Protein AF-A0A496RXE7-F1 (afdb_monomer_lite)

Radius of gyration: 36.76 Å; chains: 1; bounding box: 93×119×69 Å

Foldseek 3Di:
DAAEQAEAFQAEAAQHDAAEFDNYAQYEYFLAEHEHDEERYHQADPRRDHPAAEHYEYPDAAWYDDHPDIDRHPVSVCVVRVYHPLYYHDDQCFPCVVVPRRQGDPPGPQALSTWQCPCPVVPPDTGGRFGRHNCGPRPDDDDDDQCVPPPPPQFAADDAWWQCAWHDWPHFTFGTAGFHDAPLEPTTAGDHNVCVQLVGHQDDAEFEEELPQPQADLPFPRGPNRHHNALLSVLAPDDFSYEYEYEADEHAFQAQLDAADASSARPAAHDRSGAHEYEHGPLHAYEYEHHPPQPFESGRRAYEHDEYDLYERYEYYNYEYAYDRRNHYFPHANAHYELYEHYEYENYEQAAAEDADPGAYESYEYENYENYEYAQYEFEHQHYPDLRTEDYEYYNYEHYEYAQAEAEHTLEDYADEEAYEQYEYALAEAEHYQEDYEDYNEYPAHEQYEAALAEYEHYQEDYEYAEYPHAANYEHFQAEYYLYQEQYEHHYDDDFQRYEAFLYEYENYAEPYAAQADLRNHNAHEHYEYEDYNAHHYNNDGQGDLVSVCVPNVHHPLYYHDDQCAPCVVVPRRQGDPPGPQAQSTWQCPCVVVPPDGGGRFGRHNQRPRPDNRHHDDSCVRTDPPQFAALVSVCWDFEDPQWAAPVRAFDAGPHRGRRTHNHDTHHDDDVQPPVSPNDNDVVSVVVVVVVVVVVVPDPPDPDDDPPPPDD

Sequence (711 aa):
MEFVNVQIYNNIIYRSGNIAPKQSPNLQIWNNIIFKDDQIYNCRGSNSKPTYSNYNCFYPGENFKLDQQNFDSLEAWKEGTGLDNNSIHKDPLFVNPESHGFHLSPTSPCLNAGIDRQDYDNDDTTTEPINMGAYITGNETIGLIDLSQYVIEEYPECSHGKITSPCQCGNQIYTAGFCCYHSNANSGIWFDPSYENLGGCPSGNFYFVDQNHPNASDDNPGTEDLPWKTITHAVQAVQAGDIVYVRAGTYYIKARGDRGEPALNPANSGSPGNYIVIAAYNGEPVTITYDPEISGPDGPHSGPLIGAYRKSYIKWEGFKIIETTAGYHRDTGPVVIACSDHIIVENCEIIGTYIPTLTNHDGIRIEKAEHVTIRNCRIHGVKGDLWNSGGIKLYYTKDIIIEHNEIYDCTRGFYDKDSGVRNIFRYNLVHDCDYGFMYPGNAAHSENGEVYQNIFYNCKEGAHLIDGGDDHGWKVYNNIFYGSERGILENLQGTHGISNFYNNIFSNVSSPYIVRRDIQTIADSDYNCFHNYSSFVIGWQSIGDLSDWQQQTGFGQHSIEADPLFTNPDFHNFHLQPSSPCLNAGIDRQDFDQDGNTTEPINMGAYITGNETIGLIDLSQYIIEESQQTCASQNGVCCNENQTCQNGIFISSSDCGNLCCTGECVSPRLPGDLNGDGHINVQDIQLNVNVILEIENRPDIIARADVNRDG

Structure (mmCIF, N/CA/C/O backbone):
data_AF-A0A496RXE7-F1
#
_entry.id   AF-A0A496RXE7-F1
#
loop_
_atom_site.group_PDB
_atom_site.id
_atom_site.type_symbol
_atom_site.label_atom_id
_atom_site.label_alt_id
_atom_site.label_comp_id
_atom_site.label_asym_id
_atom_site.label_entity_id
_atom_site.label_seq_id
_atom_site.pdbx_PDB_ins_code
_atom_site.Cartn_x
_atom_site.Cartn_y
_atom_site.Cartn_z
_atom_site.occupancy
_atom_site.B_iso_or_equiv
_atom_site.auth_seq_id
_atom_site.auth_comp_id
_atom_site.auth_asym_id
_atom_site.auth_atom_id
_atom_site.pdbx_PDB_model_num
ATOM 1 N N . MET A 1 1 ? -22.066 -27.876 35.129 1.00 57.50 1 MET A N 1
ATOM 2 C CA . MET A 1 1 ? -22.016 -27.484 33.711 1.00 57.50 1 MET A CA 1
ATOM 3 C C . MET A 1 1 ? -23.306 -27.994 33.111 1.00 57.50 1 MET A C 1
ATOM 5 O O . MET A 1 1 ? -23.544 -29.191 33.198 1.00 57.50 1 MET A O 1
ATOM 9 N N . GLU A 1 2 ? -24.175 -27.090 32.675 1.00 71.12 2 GLU A N 1
ATOM 10 C CA . GLU A 1 2 ? -25.453 -27.430 32.044 1.00 71.12 2 GLU A CA 1
ATOM 11 C C . GLU A 1 2 ? -25.294 -27.248 30.537 1.00 71.12 2 GLU A C 1
ATOM 13 O O . GLU A 1 2 ? -24.738 -26.242 30.100 1.00 71.12 2 GLU A O 1
ATOM 18 N N . PHE A 1 3 ? -25.752 -28.223 29.754 1.00 69.88 3 PHE A N 1
ATOM 19 C CA . PHE A 1 3 ? -25.794 -28.115 28.296 1.00 69.88 3 PHE A CA 1
ATOM 20 C C . PHE A 1 3 ? -27.228 -27.782 27.894 1.00 69.88 3 PHE A C 1
ATOM 22 O O . PHE A 1 3 ? -28.099 -28.652 27.910 1.00 69.88 3 PHE A O 1
ATOM 29 N N . VAL A 1 4 ? -27.485 -26.508 27.610 1.00 80.69 4 VAL A N 1
ATOM 30 C CA . VAL A 1 4 ? -28.832 -25.984 27.350 1.00 80.69 4 VAL A CA 1
ATOM 31 C C . VAL A 1 4 ? -29.098 -25.978 25.842 1.00 80.69 4 VAL A C 1
ATOM 33 O O . VAL A 1 4 ? -28.225 -25.588 25.075 1.00 80.69 4 VAL A O 1
ATOM 36 N N . ASN A 1 5 ? -30.304 -26.381 25.425 1.00 85.31 5 ASN A N 1
ATOM 37 C CA . ASN A 1 5 ? -30.775 -26.347 24.026 1.00 85.31 5 ASN A CA 1
ATOM 38 C C . ASN A 1 5 ? -29.976 -27.228 23.045 1.00 85.31 5 ASN A C 1
ATOM 40 O O . ASN A 1 5 ? -29.778 -26.868 21.887 1.00 85.31 5 ASN A O 1
ATOM 44 N N . VAL A 1 6 ? -29.533 -28.404 23.495 1.00 89.12 6 VAL A N 1
ATOM 45 C CA . VAL A 1 6 ? -28.840 -29.369 22.628 1.00 89.12 6 VAL A CA 1
ATOM 46 C C . VAL A 1 6 ? -29.831 -30.062 21.692 1.00 89.12 6 VAL A C 1
ATOM 48 O O . VAL A 1 6 ? -30.867 -30.567 22.129 1.00 89.12 6 VAL A O 1
ATOM 51 N N . GLN A 1 7 ? -29.480 -30.139 20.412 1.00 93.81 7 GLN A N 1
ATOM 52 C CA . GLN A 1 7 ? -30.224 -30.871 19.391 1.00 93.81 7 GLN A CA 1
ATOM 53 C C . GLN A 1 7 ? -29.309 -31.925 18.761 1.00 93.81 7 GLN A C 1
ATOM 55 O O . GLN A 1 7 ? -28.187 -31.611 18.375 1.00 93.81 7 GLN A O 1
ATOM 60 N N . ILE A 1 8 ? -29.771 -33.174 18.686 1.00 93.94 8 ILE A N 1
ATOM 61 C CA . ILE A 1 8 ? -29.038 -34.290 18.073 1.00 93.94 8 ILE A CA 1
ATOM 62 C C . ILE A 1 8 ? -29.926 -34.878 16.984 1.00 93.94 8 ILE A C 1
ATOM 64 O O . ILE A 1 8 ? -30.911 -35.554 17.293 1.00 93.94 8 ILE A O 1
ATOM 68 N N . TYR A 1 9 ? -29.607 -34.625 15.720 1.00 95.44 9 TYR A N 1
ATOM 69 C CA . TYR A 1 9 ? -30.440 -35.085 14.616 1.00 95.44 9 TYR A CA 1
ATOM 70 C C . TYR A 1 9 ? -29.676 -35.429 13.347 1.00 95.44 9 TYR A C 1
ATOM 72 O O . TYR A 1 9 ? -28.578 -34.923 13.143 1.00 95.44 9 TYR A O 1
ATOM 80 N N . ASN A 1 10 ? -30.257 -36.314 12.529 1.00 94.62 10 ASN A N 1
ATOM 81 C CA . ASN A 1 10 ? -29.672 -36.803 11.274 1.00 94.62 10 ASN A CA 1
ATOM 82 C C . ASN A 1 10 ? -28.252 -37.386 11.454 1.00 94.62 10 ASN A C 1
ATOM 84 O O . ASN A 1 10 ? -27.357 -37.160 10.648 1.00 94.62 10 ASN A O 1
ATOM 88 N N . ASN A 1 11 ? -28.015 -38.141 12.535 1.00 94.88 11 ASN A N 1
ATOM 89 C CA . ASN A 1 11 ? -26.724 -38.797 12.785 1.00 94.88 11 ASN A CA 1
ATOM 90 C C . ASN A 1 11 ? -26.799 -40.309 12.586 1.00 94.88 11 ASN A C 1
ATOM 92 O O . ASN A 1 11 ? -27.836 -40.936 12.809 1.00 94.88 11 ASN A O 1
ATOM 96 N N . ILE A 1 12 ? -25.652 -40.912 12.268 1.00 94.31 12 ILE A N 1
ATOM 97 C CA . ILE A 1 12 ? -25.434 -42.358 12.370 1.00 94.31 12 ILE A CA 1
ATOM 98 C C . ILE A 1 12 ? -24.457 -42.608 13.518 1.00 94.31 12 ILE A C 1
ATOM 100 O O . ILE A 1 12 ? -23.288 -42.242 13.449 1.00 94.31 12 ILE A O 1
ATOM 104 N N . ILE A 1 13 ? -24.936 -43.246 14.583 1.00 92.50 13 ILE A N 1
ATOM 105 C CA . ILE A 1 13 ? -24.130 -43.631 15.744 1.00 92.50 13 ILE A CA 1
ATOM 106 C C . ILE A 1 13 ? -23.882 -45.131 15.643 1.00 92.50 13 ILE A C 1
ATOM 108 O O . ILE A 1 13 ? -24.702 -45.936 16.079 1.00 92.50 13 ILE A O 1
ATOM 112 N N . TYR A 1 14 ? -22.760 -45.511 15.032 1.00 91.94 14 TYR A N 1
ATOM 113 C CA . TYR A 1 14 ? -22.417 -46.907 14.760 1.00 91.94 14 TYR A CA 1
ATOM 114 C C . TYR A 1 14 ? -21.394 -47.439 15.767 1.00 91.94 14 TYR A C 1
ATOM 116 O O . TYR A 1 14 ? -20.324 -46.854 15.936 1.00 91.94 14 TYR A O 1
ATOM 124 N N . ARG A 1 15 ? -21.731 -48.536 16.463 1.00 88.31 15 ARG A N 1
ATOM 125 C CA . ARG A 1 15 ? -20.873 -49.256 17.432 1.00 88.31 15 ARG A CA 1
ATOM 126 C C . ARG A 1 15 ? -20.134 -48.344 18.430 1.00 88.31 15 ARG A C 1
ATOM 128 O O . ARG A 1 15 ? -19.012 -48.625 18.838 1.00 88.31 15 ARG A O 1
ATOM 135 N N . SER A 1 16 ? -20.784 -47.258 18.836 1.00 84.25 16 SER A N 1
ATOM 136 C CA . SER A 1 16 ? -20.229 -46.218 19.713 1.00 84.25 16 SER A CA 1
ATOM 137 C C . SER A 1 16 ? -20.849 -46.264 21.117 1.00 84.25 16 SER A C 1
ATOM 139 O O . SER A 1 16 ? -21.637 -47.158 21.422 1.00 84.25 16 SER A O 1
ATOM 141 N N . GLY A 1 17 ? -20.474 -45.336 22.004 1.00 83.25 17 GLY A N 1
ATOM 142 C CA . GLY A 1 17 ? -21.081 -45.197 23.336 1.00 83.25 17 GLY A CA 1
ATOM 143 C C . GLY A 1 17 ? -22.589 -44.894 23.296 1.00 83.25 17 GLY A C 1
ATOM 144 O O . GLY A 1 17 ? -23.145 -44.573 22.250 1.00 83.25 17 GLY A O 1
ATOM 145 N N . ASN A 1 18 ? -23.258 -45.001 24.447 1.00 86.31 18 ASN A N 1
ATOM 146 C CA . ASN A 1 18 ? -24.663 -44.606 24.583 1.00 86.31 18 ASN A CA 1
ATOM 147 C C . ASN A 1 18 ? -24.832 -43.083 24.528 1.00 86.31 18 ASN A C 1
ATOM 149 O O . ASN A 1 18 ? -23.921 -42.334 24.883 1.00 86.31 18 ASN A O 1
ATOM 153 N N . ILE A 1 19 ? -26.030 -42.618 24.171 1.00 89.88 19 ILE A N 1
ATOM 154 C CA . ILE A 1 19 ? -26.393 -41.219 24.410 1.00 89.88 19 ILE A CA 1
ATOM 155 C C . ILE A 1 19 ? -26.740 -41.112 25.898 1.00 89.88 19 ILE A C 1
ATOM 157 O O . ILE A 1 19 ? -27.721 -41.691 26.374 1.00 89.88 19 ILE A O 1
ATOM 161 N N . ALA A 1 20 ? -25.900 -40.406 26.654 1.00 90.62 20 ALA A N 1
ATOM 162 C CA . ALA A 1 20 ? -25.996 -40.306 28.110 1.00 90.62 20 ALA A CA 1
ATOM 163 C C . ALA A 1 20 ? -26.175 -38.848 28.574 1.00 90.62 20 ALA A C 1
ATOM 165 O O . ALA A 1 20 ? -25.227 -38.248 29.090 1.00 90.62 20 ALA A O 1
ATOM 166 N N . PRO A 1 21 ? -27.374 -38.256 28.399 1.00 88.38 21 PRO A N 1
ATOM 167 C CA . PRO A 1 21 ? -27.640 -36.896 28.841 1.00 88.38 21 PRO A CA 1
ATOM 168 C C . PRO A 1 21 ? -27.486 -36.768 30.356 1.00 88.38 21 PRO A C 1
ATOM 170 O O . PRO A 1 21 ? -27.917 -37.642 31.119 1.00 88.38 21 PRO A O 1
ATOM 173 N N . LYS A 1 22 ? -26.901 -35.651 30.787 1.00 87.56 22 LYS A N 1
ATOM 174 C CA . LYS A 1 22 ? -26.731 -35.292 32.194 1.00 87.56 22 LYS A CA 1
ATOM 175 C C . LYS A 1 22 ? -26.907 -33.788 32.334 1.00 87.56 22 LYS A C 1
ATOM 177 O O . LYS A 1 22 ? -26.072 -33.038 31.839 1.00 87.56 22 LYS A O 1
ATOM 182 N N . GLN A 1 23 ? -27.957 -33.364 33.040 1.00 87.19 23 GLN A N 1
ATOM 183 C CA . GLN A 1 23 ? -28.281 -31.941 33.230 1.00 87.19 23 GLN A CA 1
ATOM 184 C C . GLN A 1 23 ? -28.362 -31.194 31.883 1.00 87.19 23 GLN A C 1
ATOM 186 O O . GLN A 1 23 ? -27.670 -30.200 31.654 1.00 87.19 23 GLN A O 1
ATOM 191 N N . SER A 1 24 ? -29.191 -31.721 30.979 1.00 87.19 24 SER A N 1
ATOM 192 C CA . SER A 1 24 ? -29.345 -31.255 29.597 1.00 87.19 24 SER A CA 1
ATOM 193 C C . SER A 1 24 ? -30.778 -30.758 29.356 1.00 87.19 24 SER A C 1
ATOM 195 O O . SER A 1 24 ? -31.563 -31.436 28.682 1.00 87.19 24 SER A O 1
ATOM 197 N N . PRO A 1 25 ? -31.176 -29.616 29.953 1.00 86.31 25 PRO A N 1
ATOM 198 C CA . PRO A 1 25 ? -32.513 -29.072 29.752 1.00 86.31 25 PRO A CA 1
ATOM 199 C C . PRO A 1 25 ? -32.747 -28.736 28.270 1.00 86.31 25 PRO A C 1
ATOM 201 O O . PRO A 1 25 ? -31.844 -28.268 27.574 1.00 86.31 25 PRO A O 1
ATOM 204 N N . ASN A 1 26 ? -33.977 -28.960 27.797 1.00 89.12 26 ASN A N 1
ATOM 205 C CA . ASN A 1 26 ? -34.400 -28.746 26.404 1.00 89.12 26 ASN A CA 1
ATOM 206 C C . ASN A 1 26 ? -33.677 -29.608 25.355 1.00 89.12 26 ASN A C 1
ATOM 208 O O . ASN A 1 26 ? -33.603 -29.224 24.190 1.00 89.12 26 ASN A O 1
ATOM 212 N N . LEU A 1 27 ? -33.166 -30.781 25.740 1.00 92.69 27 LEU A N 1
ATOM 213 C CA . LEU A 1 27 ? -32.598 -31.735 24.788 1.00 92.69 27 LEU A CA 1
ATOM 214 C C . LEU A 1 27 ? -33.664 -32.225 23.794 1.00 92.69 27 LEU A C 1
ATOM 216 O O . LEU A 1 27 ? -34.750 -32.652 24.208 1.00 92.69 27 LEU A O 1
ATOM 220 N N . GLN A 1 28 ? -33.334 -32.197 22.504 1.00 95.38 28 GLN A N 1
ATOM 22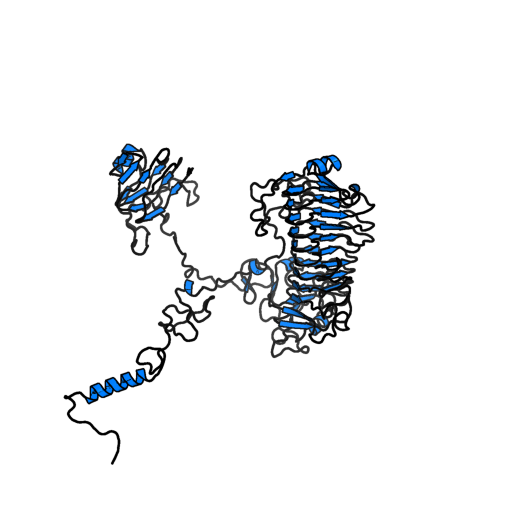1 C CA . GLN A 1 28 ? -34.149 -32.755 21.424 1.00 95.38 28 GLN A CA 1
ATOM 222 C C . GLN A 1 28 ? -33.340 -33.755 20.586 1.00 95.38 28 GLN A C 1
ATOM 224 O O . GLN A 1 28 ? -32.185 -33.486 20.261 1.00 95.38 28 GLN A O 1
ATOM 229 N N . ILE A 1 29 ? -33.934 -34.901 20.238 1.00 95.69 29 ILE A N 1
ATOM 230 C CA . ILE A 1 29 ? -33.259 -35.984 19.502 1.00 95.69 29 ILE A CA 1
ATOM 231 C C . ILE A 1 29 ? -34.160 -36.514 18.375 1.00 95.69 29 ILE A C 1
ATOM 233 O O . ILE A 1 29 ? -35.234 -37.031 18.663 1.00 95.69 29 ILE A O 1
ATOM 237 N N . TRP A 1 30 ? -33.778 -36.431 17.100 1.00 96.94 30 TRP A N 1
ATOM 238 C CA . TRP A 1 30 ? -34.626 -36.987 16.029 1.00 96.94 30 TRP A CA 1
ATOM 239 C C . TRP A 1 30 ? -33.887 -37.465 14.788 1.00 96.94 30 TRP A C 1
ATOM 241 O O . TRP A 1 30 ? -32.750 -37.082 14.569 1.00 96.94 30 TRP A O 1
ATOM 251 N N . ASN A 1 31 ? -34.519 -38.308 13.970 1.00 97.38 31 ASN A N 1
ATOM 252 C CA . ASN A 1 31 ? -33.957 -38.818 12.709 1.00 97.38 31 ASN A CA 1
ATOM 253 C C . ASN A 1 31 ? -32.595 -39.521 12.829 1.00 97.38 31 ASN A C 1
ATOM 255 O O . ASN A 1 31 ? -31.891 -39.658 11.835 1.00 97.38 31 ASN A O 1
ATOM 259 N N . ASN A 1 32 ? -32.164 -39.963 14.009 1.00 97.06 32 ASN A N 1
ATOM 260 C CA . ASN A 1 32 ? -30.864 -40.622 14.140 1.00 97.06 32 ASN A CA 1
ATOM 261 C C . ASN A 1 32 ? -30.992 -42.125 13.886 1.00 97.06 32 ASN A C 1
ATOM 263 O O . ASN A 1 32 ? -31.963 -42.740 14.319 1.00 97.06 32 ASN A O 1
ATOM 267 N N . ILE A 1 33 ? -29.973 -42.740 13.286 1.00 96.88 33 ILE A N 1
ATOM 268 C CA . ILE A 1 33 ? -29.793 -44.195 13.297 1.00 96.88 33 ILE A CA 1
ATOM 269 C C . ILE A 1 33 ? -28.750 -44.538 14.358 1.00 96.88 33 ILE A C 1
ATOM 271 O O . ILE A 1 33 ? -27.583 -44.168 14.246 1.00 96.88 33 ILE A O 1
ATOM 275 N N . ILE A 1 34 ? -29.158 -45.265 15.392 1.00 94.94 34 ILE A N 1
ATOM 276 C CA . ILE A 1 34 ? -28.307 -45.679 16.506 1.00 94.94 34 ILE A CA 1
ATOM 277 C C . ILE A 1 34 ? -28.116 -47.190 16.418 1.00 94.94 34 ILE A C 1
ATOM 279 O O . ILE A 1 34 ? -28.995 -47.971 16.787 1.00 94.94 34 ILE A O 1
ATOM 283 N N . PHE A 1 35 ? -26.951 -47.585 15.906 1.00 93.38 35 PHE A N 1
ATOM 284 C CA . PHE A 1 35 ? -26.565 -48.973 15.697 1.00 93.38 35 PHE A CA 1
ATOM 285 C C . PHE A 1 35 ? -25.656 -49.463 16.842 1.00 93.38 35 PHE A C 1
ATOM 287 O O . PHE A 1 35 ? -24.440 -49.244 16.815 1.00 93.38 35 PHE A O 1
ATOM 294 N N . LYS A 1 36 ? -26.224 -50.103 17.871 1.00 89.94 36 LYS A N 1
ATOM 295 C CA . LYS A 1 36 ? -25.517 -50.626 19.053 1.00 89.94 36 LYS A CA 1
ATOM 296 C C . LYS A 1 36 ? -26.267 -51.782 19.735 1.00 89.94 36 LYS A C 1
ATOM 298 O O . LYS A 1 36 ? -27.479 -51.725 19.875 1.00 89.94 36 LYS A O 1
ATOM 303 N N . ASP A 1 37 ? -25.527 -52.752 20.278 1.00 84.25 37 ASP A N 1
ATOM 304 C CA . ASP A 1 37 ? -26.047 -53.984 20.912 1.00 84.25 37 ASP A CA 1
ATOM 305 C C . ASP A 1 37 ? -26.454 -53.876 22.406 1.00 84.25 37 ASP A C 1
ATOM 307 O O . ASP A 1 37 ? -26.751 -54.887 23.035 1.00 84.25 37 ASP A O 1
ATOM 311 N N . ASP A 1 38 ? -26.431 -52.690 23.023 1.00 81.75 38 ASP A N 1
ATOM 312 C CA . ASP A 1 38 ? -26.583 -52.526 24.487 1.00 81.75 38 ASP A CA 1
ATOM 313 C C . ASP A 1 38 ? -27.491 -51.321 24.813 1.00 81.75 38 ASP A C 1
ATOM 315 O O . ASP A 1 38 ? -28.295 -50.901 23.985 1.00 81.75 38 ASP A O 1
ATOM 319 N N . GLN A 1 39 ? -27.373 -50.742 26.009 1.00 88.81 39 GLN A N 1
ATOM 320 C CA . GLN A 1 39 ? -28.066 -49.523 26.412 1.00 88.81 39 GLN A CA 1
ATOM 321 C C . GLN A 1 39 ? -27.910 -48.389 25.382 1.00 88.81 39 GLN A C 1
ATOM 323 O O . GLN A 1 39 ? -26.799 -47.928 25.123 1.00 88.81 39 GLN A O 1
ATOM 328 N N . ILE A 1 40 ? -29.039 -47.922 24.850 1.00 91.00 40 ILE A N 1
ATOM 329 C CA . ILE A 1 40 ? -29.174 -46.847 23.863 1.00 91.00 40 ILE A CA 1
ATOM 330 C C . ILE A 1 40 ? -29.147 -45.486 24.564 1.00 91.00 40 ILE A C 1
ATOM 332 O O . ILE A 1 40 ? -28.266 -44.664 24.301 1.00 91.00 40 ILE A O 1
ATOM 336 N N . TYR A 1 41 ? -30.073 -45.276 25.509 1.00 92.25 41 TYR A N 1
ATOM 337 C CA . TYR A 1 41 ? -30.159 -44.063 26.327 1.00 92.25 41 TYR A CA 1
ATOM 338 C C . TYR A 1 41 ? -29.805 -44.326 27.781 1.00 92.25 41 TYR A C 1
ATOM 340 O O . TYR A 1 41 ? -30.193 -45.334 28.373 1.00 92.25 41 TYR A O 1
ATOM 348 N N . ASN A 1 42 ? -29.090 -43.374 28.373 1.00 92.12 42 ASN A N 1
ATOM 349 C CA . ASN A 1 42 ? -28.719 -43.393 29.779 1.00 92.12 42 ASN A CA 1
ATOM 350 C C . ASN A 1 42 ? -28.834 -42.000 30.385 1.00 92.12 42 ASN A C 1
ATOM 352 O O . ASN A 1 42 ? -27.839 -41.350 30.706 1.00 92.12 42 ASN A O 1
ATOM 356 N N . CYS A 1 43 ? -30.072 -41.543 30.503 1.00 90.62 43 CYS A N 1
ATOM 357 C CA . CYS A 1 43 ? -30.418 -40.252 31.069 1.00 90.62 43 CYS A CA 1
ATOM 358 C C . CYS A 1 43 ? -30.206 -40.295 32.589 1.00 90.62 43 CYS A C 1
ATOM 360 O O . CYS A 1 43 ? -30.880 -41.065 33.278 1.00 90.62 43 CYS A O 1
ATOM 362 N N . ARG A 1 44 ? -29.267 -39.498 33.122 1.00 85.62 44 ARG A N 1
ATOM 363 C CA . ARG A 1 44 ? -28.880 -39.545 34.546 1.00 85.62 44 ARG A CA 1
ATOM 364 C C . ARG A 1 44 ? -28.976 -38.187 35.237 1.00 85.62 44 ARG A C 1
ATOM 366 O O . ARG A 1 44 ? -28.169 -37.297 34.976 1.00 85.62 44 ARG A O 1
ATOM 373 N N . GLY A 1 45 ? -29.838 -38.096 36.245 1.00 80.94 45 GLY A N 1
ATOM 374 C CA . GLY A 1 45 ? -29.977 -36.924 37.105 1.00 80.94 45 GLY A CA 1
ATOM 375 C C . GLY A 1 45 ? -31.043 -35.954 36.601 1.00 80.94 45 GLY A C 1
ATOM 376 O O . GLY A 1 45 ? -31.574 -36.097 35.499 1.00 80.94 45 GLY A O 1
ATOM 377 N N . SER A 1 46 ? -31.338 -34.929 37.403 1.00 79.75 46 SER A N 1
ATOM 378 C CA . SER A 1 46 ? -32.365 -33.929 37.087 1.00 79.75 46 SER A CA 1
ATOM 379 C C . SER A 1 46 ? -32.142 -33.292 35.711 1.00 79.75 46 SER A C 1
ATOM 381 O O . SER A 1 46 ? -31.006 -32.968 35.359 1.00 79.75 46 SER A O 1
ATOM 383 N N . ASN A 1 47 ? -33.226 -33.072 34.962 1.00 84.06 47 ASN A N 1
ATOM 384 C CA . ASN A 1 47 ? -33.221 -32.470 33.620 1.00 84.06 47 ASN A CA 1
ATOM 385 C C . ASN A 1 47 ? -32.432 -33.269 32.565 1.00 84.06 47 ASN A C 1
ATOM 387 O O . ASN A 1 47 ? -31.805 -32.680 31.693 1.00 84.06 47 ASN A O 1
ATOM 391 N N . SER A 1 48 ? -32.443 -34.604 32.643 1.00 85.94 48 SER A N 1
ATOM 392 C CA . SER A 1 48 ? -31.763 -35.471 31.659 1.00 85.94 48 SER A CA 1
ATOM 393 C C . SER A 1 48 ? -32.715 -36.203 30.707 1.00 85.94 48 SER A C 1
ATOM 395 O O . SER A 1 48 ? -32.262 -36.847 29.763 1.00 85.94 48 SER A O 1
ATOM 397 N N . LYS A 1 49 ? -34.033 -36.120 30.939 1.00 91.88 49 LYS A N 1
ATOM 398 C CA . LYS A 1 49 ? -35.051 -36.614 30.001 1.00 91.88 49 LYS A CA 1
ATOM 399 C C . LYS A 1 49 ? -35.107 -35.674 28.784 1.00 91.88 49 LYS A C 1
ATOM 401 O O . LYS A 1 49 ? -35.272 -34.473 29.004 1.00 91.88 49 LYS A O 1
ATOM 406 N N . PRO A 1 50 ? -35.034 -36.175 27.536 1.00 92.88 50 PRO A N 1
ATOM 407 C CA . PRO A 1 50 ? -35.287 -35.350 26.361 1.00 92.88 50 PRO A CA 1
ATOM 408 C C . PRO A 1 50 ? -36.671 -34.697 26.424 1.00 92.88 50 PRO A C 1
ATOM 410 O O . PRO A 1 50 ? -37.654 -35.316 26.833 1.00 92.88 50 PRO A O 1
ATOM 413 N N . THR A 1 51 ? -36.741 -33.440 26.002 1.00 93.88 51 THR A N 1
ATOM 414 C CA . THR A 1 51 ? -38.010 -32.716 25.821 1.00 93.88 51 THR A CA 1
ATOM 415 C C . THR A 1 51 ? -38.717 -33.117 24.530 1.00 93.88 51 THR A C 1
ATOM 417 O O . THR A 1 51 ? -39.941 -33.070 24.461 1.00 93.88 51 THR A O 1
ATOM 420 N N . TYR A 1 52 ? -37.951 -33.577 23.540 1.00 95.06 52 TYR A N 1
ATOM 421 C CA . TYR A 1 52 ? -38.445 -34.192 22.318 1.00 95.06 52 TYR A CA 1
ATOM 422 C C . TYR A 1 52 ? -37.506 -35.330 21.924 1.00 95.06 52 TYR A C 1
ATOM 424 O O . TYR A 1 52 ? -36.290 -35.153 21.902 1.00 95.06 52 TYR A O 1
ATOM 432 N N . SER A 1 53 ? -38.059 -36.493 21.612 1.00 95.62 53 SER A N 1
ATOM 433 C CA . SER A 1 53 ? -37.321 -37.567 20.957 1.00 95.62 53 SER A CA 1
ATOM 434 C C . SER A 1 53 ? -38.274 -38.270 20.008 1.00 95.62 53 SER A C 1
ATOM 436 O O . SER A 1 53 ? -39.360 -38.641 20.456 1.00 95.62 53 SER A O 1
ATOM 438 N N . ASN A 1 54 ? -37.971 -38.350 18.712 1.00 96.69 54 ASN A N 1
ATOM 439 C CA . ASN A 1 54 ? -38.847 -39.015 17.744 1.00 96.69 54 ASN A CA 1
ATOM 440 C C . ASN A 1 54 ? -38.146 -39.360 16.426 1.00 96.69 54 ASN A C 1
ATOM 442 O O . ASN A 1 54 ? -37.125 -38.767 16.109 1.00 96.69 54 ASN A O 1
ATOM 446 N N . TYR A 1 55 ? -38.726 -40.263 15.631 1.00 97.50 55 TYR A N 1
ATOM 447 C CA . TYR A 1 55 ? -38.207 -40.640 14.309 1.00 97.50 55 TYR A CA 1
ATOM 448 C C . TYR A 1 55 ? -36.765 -41.177 14.332 1.00 97.50 55 TYR A C 1
ATOM 450 O O . TYR A 1 55 ? -36.004 -40.975 13.399 1.00 97.50 55 TYR A O 1
ATOM 458 N N . ASN A 1 56 ? -36.357 -41.852 15.403 1.00 97.25 56 ASN A N 1
ATOM 459 C CA . ASN A 1 56 ? -35.048 -42.495 15.490 1.00 97.25 56 ASN A CA 1
ATOM 460 C C . ASN A 1 56 ? -35.144 -43.978 15.084 1.00 97.25 56 ASN A C 1
ATOM 462 O O . ASN A 1 56 ? -36.171 -44.627 15.288 1.00 97.25 56 ASN A O 1
ATOM 466 N N . CYS A 1 57 ? -34.064 -44.545 14.561 1.00 97.31 57 CYS A N 1
ATOM 467 C CA . CYS A 1 57 ? -33.918 -45.981 14.354 1.00 97.31 57 CYS A CA 1
ATOM 468 C C . CYS A 1 57 ? -32.942 -46.551 15.384 1.00 97.31 57 CYS A C 1
ATOM 470 O O . CYS A 1 57 ? -31.797 -46.114 15.462 1.00 97.31 57 CYS A O 1
ATOM 472 N N . PHE A 1 58 ? -33.372 -47.552 16.146 1.00 95.81 58 PHE A N 1
ATOM 473 C CA . PHE A 1 58 ? -32.549 -48.241 17.140 1.00 95.81 58 PHE A CA 1
ATOM 474 C C . PHE A 1 58 ? -32.299 -49.680 16.695 1.00 95.81 58 PHE A C 1
ATOM 476 O O . PHE A 1 58 ? -33.249 -50.382 16.354 1.00 95.81 58 PHE A O 1
ATOM 483 N N . TYR A 1 59 ? -31.049 -50.140 16.678 1.00 94.94 59 TYR A N 1
ATOM 484 C CA . TYR A 1 59 ? -30.755 -51.531 16.324 1.00 94.94 59 TYR A CA 1
ATOM 485 C C . TYR A 1 59 ? -29.355 -51.974 16.762 1.00 94.94 59 TYR A C 1
ATOM 487 O O . TYR A 1 59 ? -28.450 -51.159 16.753 1.00 94.94 59 TYR A O 1
ATOM 495 N N . PRO A 1 60 ? -29.109 -53.249 17.094 1.00 92.38 60 PRO A N 1
ATOM 496 C CA . PRO A 1 60 ? -30.099 -54.228 17.527 1.00 92.38 60 PRO A CA 1
ATOM 497 C C . PRO A 1 60 ? -30.526 -54.020 18.990 1.00 92.38 60 PRO A C 1
ATOM 499 O O . PRO A 1 60 ? -31.447 -54.687 19.447 1.00 92.38 60 PRO A O 1
ATOM 502 N N . GLY A 1 61 ? -29.904 -53.103 19.735 1.00 88.12 61 GLY A N 1
ATOM 503 C CA . GLY A 1 61 ? -30.251 -52.795 21.122 1.00 88.12 61 GLY A CA 1
ATOM 504 C C . GLY A 1 61 ? -31.535 -51.974 21.272 1.00 88.12 61 GLY A C 1
ATOM 505 O O . GLY A 1 61 ? -31.864 -51.135 20.435 1.00 88.12 61 GLY A O 1
ATOM 506 N N . GLU A 1 62 ? -32.244 -52.204 22.376 1.00 89.06 62 GLU A N 1
ATOM 507 C CA . GLU A 1 62 ? -33.500 -51.523 22.734 1.00 89.06 62 GLU A CA 1
ATOM 508 C C . GLU A 1 62 ? -33.607 -51.229 24.242 1.00 89.06 62 GLU A C 1
ATOM 510 O O . GLU A 1 62 ? -34.693 -51.086 24.795 1.00 89.06 62 GLU A O 1
ATOM 515 N N . ASN A 1 63 ? -32.460 -51.127 24.922 1.00 92.00 63 ASN A N 1
ATOM 516 C CA . ASN A 1 63 ? -32.404 -50.841 26.352 1.00 92.00 63 ASN A CA 1
ATOM 517 C C . ASN A 1 63 ? -32.293 -49.334 26.603 1.00 92.00 63 ASN A C 1
ATOM 519 O O . ASN A 1 63 ? -31.310 -48.698 26.216 1.00 92.00 63 ASN A O 1
ATOM 523 N N . PHE A 1 64 ? -33.248 -48.763 27.326 1.00 94.56 64 PHE A N 1
ATOM 524 C CA . PHE A 1 64 ? -33.272 -47.343 27.669 1.00 94.56 64 PHE A CA 1
ATOM 525 C C . PHE A 1 64 ? -33.296 -47.165 29.182 1.00 94.56 64 PHE A C 1
ATOM 527 O O . PHE A 1 64 ? -33.915 -47.939 29.910 1.00 94.56 64 PHE A O 1
ATOM 534 N N . LYS A 1 65 ? -32.628 -46.127 29.680 1.00 93.75 65 LYS A N 1
ATOM 535 C CA . LYS A 1 65 ? -32.623 -45.800 31.104 1.00 93.75 65 LYS A CA 1
ATOM 536 C C . LYS A 1 65 ? -32.926 -44.335 31.333 1.00 93.75 65 LYS A C 1
ATOM 538 O O . LYS A 1 65 ? -32.262 -43.459 30.776 1.00 93.75 65 LYS A O 1
ATOM 543 N N . LEU A 1 66 ? -33.891 -44.103 32.215 1.00 92.00 66 LEU A N 1
ATOM 544 C CA . LEU A 1 66 ? -34.235 -42.795 32.744 1.00 92.00 66 LEU A CA 1
ATOM 545 C C . LEU A 1 66 ? -34.107 -42.831 34.266 1.00 92.00 66 LEU A C 1
ATOM 547 O O . LEU A 1 66 ? -34.893 -43.476 34.959 1.00 92.00 66 LEU A O 1
ATOM 551 N N . ASP A 1 67 ? -33.079 -42.162 34.782 1.00 86.94 67 ASP A N 1
ATOM 552 C CA . ASP A 1 67 ? -32.701 -42.168 36.193 1.00 86.94 67 ASP A CA 1
ATOM 553 C C . ASP A 1 67 ? -32.511 -43.586 36.760 1.00 86.94 67 ASP A C 1
ATOM 555 O O . ASP A 1 67 ? -31.505 -44.240 36.475 1.00 86.94 67 ASP A O 1
ATOM 559 N N . GLN A 1 68 ? -33.438 -44.061 37.597 1.00 86.06 68 GLN A N 1
ATOM 560 C CA . GLN A 1 68 ? -33.397 -45.402 38.193 1.00 86.06 68 GLN A CA 1
ATOM 561 C C . GLN A 1 68 ? -34.291 -46.416 37.467 1.00 86.06 68 GLN A C 1
ATOM 563 O O . GLN A 1 68 ? -34.258 -47.595 37.811 1.00 86.06 68 GLN A O 1
ATOM 568 N N . GLN A 1 69 ? -35.061 -45.982 36.468 1.00 92.25 69 GLN A N 1
ATOM 569 C CA . GLN A 1 69 ? -35.967 -46.834 35.709 1.00 92.25 69 GLN A CA 1
ATOM 570 C C . GLN A 1 69 ? -35.297 -47.329 34.425 1.00 92.25 69 GLN A C 1
ATOM 572 O O . GLN A 1 69 ? -34.735 -46.539 33.665 1.00 92.25 69 GLN A O 1
ATOM 577 N N . ASN A 1 70 ? -35.381 -48.638 34.189 1.00 93.94 70 ASN A N 1
ATOM 578 C CA . ASN A 1 70 ? -34.976 -49.265 32.935 1.00 93.94 70 ASN A CA 1
ATOM 579 C C . ASN A 1 70 ? -36.217 -49.599 32.103 1.00 93.94 70 ASN A C 1
ATOM 581 O O . ASN A 1 70 ? -37.264 -49.948 32.653 1.00 93.94 70 ASN A O 1
ATOM 585 N N . PHE A 1 71 ? -36.067 -49.501 30.790 1.00 95.62 71 PHE A N 1
ATOM 586 C CA . PHE A 1 71 ? -37.032 -49.921 29.790 1.00 95.62 71 PHE A CA 1
ATOM 587 C C . PHE A 1 71 ? -36.313 -50.882 28.853 1.00 95.62 71 PHE A C 1
ATOM 589 O O . PHE A 1 71 ? -35.343 -50.493 28.202 1.00 95.62 71 PHE A O 1
ATOM 596 N N . ASP A 1 72 ? -36.781 -52.123 28.815 1.00 93.19 72 ASP A N 1
ATOM 597 C CA . ASP A 1 72 ? -36.094 -53.214 28.113 1.00 93.19 72 ASP A CA 1
ATOM 598 C C . ASP A 1 72 ? -36.577 -53.371 26.658 1.00 93.19 72 ASP A C 1
ATOM 600 O O . ASP A 1 72 ? -36.234 -54.344 25.992 1.00 93.19 72 ASP A O 1
ATOM 604 N N . SER A 1 73 ? -37.413 -52.443 26.179 1.00 94.69 73 SER A N 1
ATOM 605 C CA . SER A 1 73 ? -37.844 -52.363 24.785 1.00 94.69 73 SER A CA 1
ATOM 606 C C . SER A 1 73 ? -38.214 -50.938 24.380 1.00 94.69 73 SER A C 1
ATOM 608 O O . SER A 1 73 ? -38.544 -50.094 25.225 1.00 94.69 73 SER A O 1
ATOM 610 N N . LEU A 1 74 ? -38.230 -50.681 23.068 1.00 94.94 74 LEU A N 1
ATOM 611 C CA . LEU A 1 74 ? -38.716 -49.409 22.519 1.00 94.94 74 LEU A CA 1
ATOM 612 C C . LEU A 1 74 ? -40.185 -49.153 22.889 1.00 94.94 74 LEU A C 1
ATOM 614 O O . LEU A 1 74 ? -40.560 -48.014 23.154 1.00 94.94 74 LEU A O 1
ATOM 618 N N . GLU A 1 75 ? -41.012 -50.197 22.952 1.00 96.38 75 GLU A N 1
ATOM 619 C CA . GLU A 1 75 ? -42.424 -50.053 23.323 1.00 96.38 75 GLU A CA 1
ATOM 620 C C . GLU A 1 75 ? -42.582 -49.646 24.792 1.00 96.38 75 GLU A C 1
ATOM 622 O O . GLU A 1 75 ? -43.305 -48.703 25.103 1.00 96.38 75 GLU A O 1
ATOM 627 N N . ALA A 1 76 ? -41.820 -50.271 25.696 1.00 96.31 76 ALA A N 1
ATOM 628 C CA . ALA A 1 76 ? -41.816 -49.884 27.103 1.00 96.31 76 ALA A CA 1
ATOM 629 C C . ALA A 1 76 ? -41.330 -48.434 27.289 1.00 96.31 76 ALA A C 1
ATOM 631 O O . ALA A 1 76 ? -41.863 -47.700 28.125 1.00 96.31 76 ALA A O 1
ATOM 632 N N . TRP A 1 77 ? -40.339 -48.000 26.501 1.00 95.81 77 TRP A N 1
ATOM 633 C CA . TRP A 1 77 ? -39.868 -46.614 26.491 1.00 95.81 77 TRP A CA 1
ATOM 634 C C . TRP A 1 77 ? -40.953 -45.639 26.018 1.00 95.81 77 TRP A C 1
ATOM 636 O O . TRP A 1 77 ? -41.180 -44.620 26.679 1.00 95.81 77 TRP A O 1
ATOM 646 N N . LYS A 1 78 ? -41.657 -45.963 24.926 1.00 96.44 78 LYS A N 1
ATOM 647 C CA . LYS A 1 78 ? -42.781 -45.174 24.399 1.00 96.44 78 LYS A CA 1
ATOM 648 C C . LYS A 1 78 ? -43.879 -45.010 25.444 1.00 96.44 78 LYS A C 1
ATOM 650 O O . LYS A 1 78 ? -44.228 -43.883 25.795 1.00 96.44 78 LYS A O 1
ATOM 655 N N . GLU A 1 79 ? -44.359 -46.117 26.006 1.00 95.94 79 GLU A N 1
ATOM 656 C CA . GLU A 1 79 ? -45.420 -46.118 27.019 1.00 95.94 79 GLU A CA 1
ATOM 657 C C . GLU A 1 79 ? -45.009 -45.366 28.292 1.00 95.94 79 GLU A C 1
ATOM 659 O O . GLU A 1 79 ? -45.795 -44.608 28.863 1.00 95.94 79 GLU A O 1
ATOM 664 N N . GLY A 1 80 ? -43.764 -45.549 28.737 1.00 94.19 80 GLY A N 1
ATOM 665 C CA . GLY A 1 80 ? -43.269 -44.966 29.980 1.00 94.19 80 GLY A CA 1
ATOM 666 C C . GLY A 1 80 ? -42.908 -43.486 29.897 1.00 94.19 80 GLY A C 1
ATOM 667 O O . GLY A 1 80 ? -42.929 -42.791 30.916 1.00 94.19 80 GLY A O 1
ATOM 668 N N . THR A 1 81 ? -42.552 -42.983 28.713 1.00 94.44 81 THR A N 1
ATOM 669 C CA . THR A 1 81 ? -42.023 -41.619 28.563 1.00 94.44 81 THR A CA 1
ATOM 670 C C . THR A 1 81 ? -42.865 -40.703 27.683 1.00 94.44 81 THR A C 1
ATOM 672 O O . THR A 1 81 ? -42.757 -39.483 27.857 1.00 94.44 81 THR A O 1
ATOM 675 N N . GLY A 1 82 ? -43.683 -41.260 26.784 1.00 95.81 82 GLY A N 1
ATOM 676 C CA . GLY A 1 82 ? -44.397 -40.539 25.728 1.00 95.81 82 GLY A CA 1
ATOM 677 C C . GLY A 1 82 ? -43.507 -40.067 24.570 1.00 95.81 82 GLY A C 1
ATOM 678 O O . GLY A 1 82 ? -43.964 -39.280 23.742 1.00 95.81 82 GLY A O 1
ATOM 679 N N . LEU A 1 83 ? -42.241 -40.492 24.537 1.00 95.94 83 LEU A N 1
ATOM 680 C CA . LEU A 1 83 ? -41.265 -40.146 23.507 1.00 95.94 83 LEU A CA 1
ATOM 681 C C . LEU A 1 83 ? -41.152 -41.260 22.458 1.00 95.94 83 LEU A C 1
ATOM 683 O O . LEU A 1 83 ? -41.583 -42.387 22.673 1.00 95.94 83 LEU A O 1
ATOM 687 N N . ASP A 1 84 ? -40.525 -40.941 21.330 1.00 96.62 84 ASP A N 1
ATOM 688 C CA . ASP A 1 84 ? -40.121 -41.879 20.284 1.00 96.62 84 ASP A CA 1
ATOM 689 C C . ASP A 1 84 ? -41.271 -42.587 19.556 1.00 96.62 84 ASP A C 1
ATOM 691 O O . ASP A 1 84 ? -41.058 -43.631 18.954 1.00 96.62 84 ASP A O 1
ATOM 695 N N . ASN A 1 85 ? -42.481 -42.018 19.547 1.00 96.25 85 ASN A N 1
ATOM 696 C CA . ASN A 1 85 ? -43.694 -42.649 19.000 1.00 96.25 85 ASN A CA 1
ATOM 697 C C . ASN A 1 85 ? -43.559 -43.162 17.549 1.00 96.25 85 ASN A C 1
ATOM 699 O O . ASN A 1 85 ? -44.049 -44.250 17.245 1.00 96.25 85 ASN A O 1
ATOM 703 N N . ASN A 1 86 ? -42.855 -42.426 16.687 1.00 96.19 86 ASN A N 1
ATOM 704 C CA . ASN A 1 86 ? -42.573 -42.780 15.289 1.00 96.19 86 ASN A CA 1
ATOM 705 C C . ASN A 1 86 ? -41.189 -43.421 15.093 1.00 96.19 86 ASN A C 1
ATOM 707 O O . ASN A 1 86 ? -40.819 -43.763 13.974 1.00 96.19 86 ASN A O 1
ATOM 711 N N . SER A 1 87 ? -40.415 -43.586 16.163 1.00 97.19 87 SER A N 1
ATOM 712 C CA . SER A 1 87 ? -39.139 -44.295 16.124 1.00 97.19 87 SER A CA 1
ATOM 713 C C . SER A 1 87 ? -39.359 -45.798 15.930 1.00 97.19 87 SER A C 1
ATOM 715 O O . SER A 1 87 ? -40.393 -46.362 16.326 1.00 97.19 87 SER A O 1
ATOM 717 N N . ILE A 1 88 ? -38.366 -46.458 15.337 1.00 97.06 88 ILE A N 1
ATOM 718 C CA . ILE A 1 88 ? -38.412 -47.867 14.940 1.00 97.06 88 ILE A CA 1
ATOM 719 C C . ILE A 1 88 ? -37.255 -48.663 15.548 1.00 97.06 88 ILE A C 1
ATOM 721 O O . ILE A 1 88 ? -36.170 -48.136 15.781 1.00 97.06 88 ILE A O 1
ATOM 725 N N . HIS A 1 89 ? -37.483 -49.959 15.769 1.00 96.00 89 HIS A N 1
ATOM 726 C CA . HIS A 1 89 ? -36.437 -50.930 16.094 1.00 96.00 89 HIS A CA 1
ATOM 727 C C . HIS A 1 89 ? -36.316 -51.937 14.949 1.00 96.00 89 HIS A C 1
ATOM 729 O O . HIS A 1 89 ? -37.085 -52.894 14.862 1.00 96.00 89 HIS A O 1
ATOM 735 N N . LYS A 1 90 ? -35.444 -51.639 13.979 1.00 96.25 90 LYS A N 1
ATOM 736 C CA . LYS A 1 90 ? -35.231 -52.440 12.763 1.00 96.25 90 LYS A CA 1
ATOM 737 C C . LYS A 1 90 ? -33.807 -52.264 12.252 1.00 96.25 90 LYS A C 1
ATOM 739 O O . LYS A 1 90 ? -33.216 -51.210 12.440 1.00 96.25 90 LYS A O 1
ATOM 744 N N . ASP A 1 91 ? -33.291 -53.273 11.558 1.00 95.88 91 ASP A N 1
ATOM 745 C CA . ASP A 1 91 ? -31.995 -53.172 10.887 1.00 95.88 91 ASP A CA 1
ATOM 746 C C . ASP A 1 91 ? -32.030 -52.036 9.844 1.00 95.88 91 ASP A C 1
ATOM 748 O O . ASP A 1 91 ? -32.899 -52.069 8.965 1.00 95.88 91 ASP A O 1
ATOM 752 N N . PRO A 1 92 ? -31.132 -51.034 9.910 1.00 96.44 92 PRO A N 1
ATOM 753 C CA . PRO A 1 92 ? -31.082 -49.963 8.920 1.00 96.44 92 PRO A CA 1
ATOM 754 C C . PRO A 1 92 ? -30.597 -50.431 7.542 1.00 96.44 92 PRO A C 1
ATOM 756 O O . PRO A 1 92 ? -30.713 -49.668 6.588 1.00 96.44 92 PRO A O 1
ATOM 759 N N . LEU A 1 93 ? -30.090 -51.662 7.399 1.00 96.00 93 LEU A N 1
ATOM 760 C CA . LEU A 1 93 ? -29.625 -52.234 6.131 1.00 96.00 93 LEU A CA 1
ATOM 761 C C . LEU A 1 93 ? -28.600 -51.336 5.421 1.00 96.00 93 LEU A C 1
ATOM 763 O O . LEU A 1 93 ? -28.794 -50.943 4.268 1.00 96.00 93 LEU A O 1
ATOM 767 N N . PHE A 1 94 ? -27.510 -51.001 6.113 1.00 94.62 94 PHE A N 1
ATOM 768 C CA . PHE A 1 94 ? -26.385 -50.293 5.500 1.00 94.62 94 PHE A CA 1
ATOM 769 C C . PHE A 1 94 ? -25.737 -51.137 4.392 1.00 94.62 94 PHE A C 1
ATOM 771 O O . PHE A 1 94 ? -25.601 -52.351 4.536 1.00 94.62 94 PHE A O 1
ATOM 778 N N . VAL A 1 95 ? -25.310 -50.497 3.299 1.00 88.50 95 VAL A N 1
ATOM 779 C CA . VAL A 1 95 ? -24.745 -51.178 2.119 1.00 88.50 95 VAL A CA 1
ATOM 780 C C . VAL A 1 95 ? -23.451 -51.935 2.447 1.00 88.50 95 VAL A C 1
ATOM 782 O O . VAL A 1 95 ? -23.326 -53.100 2.073 1.00 88.50 95 VAL A O 1
ATOM 785 N N . ASN A 1 96 ? -22.488 -51.303 3.133 1.00 85.31 96 ASN A N 1
ATOM 786 C CA . ASN A 1 96 ? -21.246 -51.960 3.558 1.00 85.31 96 ASN A CA 1
ATOM 787 C C . ASN A 1 96 ? -20.623 -51.280 4.796 1.00 85.31 96 ASN A C 1
ATOM 789 O O . ASN A 1 96 ? -19.580 -50.628 4.699 1.00 85.31 96 ASN A O 1
ATOM 793 N N . PRO A 1 97 ? -21.244 -51.402 5.979 1.00 86.25 97 PRO A N 1
ATOM 794 C CA . PRO A 1 97 ? -20.808 -50.663 7.162 1.00 86.25 97 PRO A CA 1
ATOM 795 C C . PRO A 1 97 ? -19.421 -51.092 7.679 1.00 86.25 97 PRO A C 1
ATOM 797 O O . PRO A 1 97 ? -18.737 -50.283 8.299 1.00 86.25 97 PRO A O 1
ATOM 800 N N . GLU A 1 98 ? -18.965 -52.321 7.398 1.00 83.69 98 GLU A N 1
ATOM 801 C CA . GLU A 1 98 ? -17.621 -52.794 7.786 1.00 83.69 98 GLU A CA 1
ATOM 802 C C . GLU A 1 98 ? -16.494 -52.112 6.991 1.00 83.69 98 GLU A C 1
ATOM 804 O O . GLU A 1 98 ? -15.364 -52.054 7.466 1.00 83.69 98 GLU A O 1
ATOM 809 N N . SER A 1 99 ? -16.795 -51.554 5.813 1.00 78.25 99 SER A N 1
ATOM 810 C CA . SER A 1 99 ? -15.881 -50.693 5.052 1.00 78.25 99 SER A CA 1
ATOM 811 C C . SER A 1 99 ? -16.263 -49.210 5.140 1.00 78.25 99 SER A C 1
ATOM 813 O O . SER A 1 99 ? -15.966 -48.450 4.222 1.00 78.25 99 SER A O 1
ATOM 815 N N . HIS A 1 100 ? -16.979 -48.803 6.194 1.00 80.12 100 HIS A N 1
ATOM 816 C CA . HIS A 1 100 ? -17.479 -47.435 6.404 1.00 80.12 100 HIS A CA 1
ATOM 817 C C . HIS A 1 100 ? -18.522 -46.941 5.376 1.00 80.12 100 HIS A C 1
ATOM 819 O O . HIS A 1 100 ? -18.823 -45.751 5.306 1.00 80.12 100 HIS A O 1
ATOM 825 N N . GLY A 1 101 ? -19.135 -47.846 4.607 1.00 84.75 101 GLY A N 1
ATOM 826 C CA . GLY A 1 101 ? -20.233 -47.554 3.685 1.00 84.75 101 GLY A CA 1
ATOM 827 C C . GLY A 1 101 ? -21.591 -47.534 4.390 1.00 84.75 101 GLY A C 1
ATOM 828 O O . GLY A 1 101 ? -22.320 -48.528 4.366 1.00 84.75 101 GLY A O 1
ATOM 829 N N . PHE A 1 102 ? -21.939 -46.396 4.995 1.00 90.88 102 PHE A N 1
ATOM 830 C CA . PHE A 1 102 ? -23.170 -46.209 5.783 1.00 90.88 102 PHE A CA 1
ATOM 831 C C . PHE A 1 102 ? -24.393 -45.728 4.982 1.00 90.88 102 PHE A C 1
ATOM 833 O O . PHE A 1 102 ? -25.387 -45.307 5.572 1.00 90.88 102 PHE A O 1
ATOM 840 N N . HIS A 1 103 ? -24.351 -45.797 3.651 1.00 91.19 103 HIS A N 1
ATOM 841 C CA . HIS A 1 103 ? -25.534 -45.541 2.827 1.00 91.19 103 HIS A CA 1
ATOM 842 C C . HIS A 1 103 ? -26.605 -46.602 3.097 1.00 91.19 103 HIS A C 1
ATOM 844 O O . HIS A 1 103 ? -26.288 -47.774 3.328 1.00 91.19 103 HIS A O 1
ATOM 850 N N . LEU A 1 104 ? -27.872 -46.196 3.054 1.00 90.94 104 LEU A N 1
ATOM 851 C CA . LEU A 1 104 ? -29.004 -47.105 3.191 1.00 90.94 104 LEU A CA 1
ATOM 852 C C . LEU A 1 104 ? -29.182 -47.924 1.909 1.00 90.94 104 LEU A C 1
ATOM 854 O O . LEU A 1 104 ? -29.161 -47.392 0.802 1.00 90.94 104 LEU A O 1
ATOM 858 N N . SER A 1 105 ? -29.396 -49.230 2.054 1.00 91.31 105 SER A N 1
ATOM 859 C CA . SER A 1 105 ? -29.864 -50.073 0.952 1.00 91.31 105 SER A CA 1
ATOM 860 C C . SER A 1 105 ? -31.231 -49.583 0.442 1.00 91.31 105 SER A C 1
ATOM 862 O O . SER A 1 105 ? -32.042 -49.139 1.258 1.00 91.31 105 SER A O 1
ATOM 864 N N . PRO A 1 106 ? -31.568 -49.763 -0.853 1.00 89.81 106 PRO A N 1
ATOM 865 C CA . PRO A 1 106 ? -32.888 -49.436 -1.410 1.00 89.81 106 PRO A CA 1
ATOM 866 C C . PRO A 1 106 ? -34.089 -50.083 -0.699 1.00 89.81 106 PRO A C 1
ATOM 868 O O . PRO A 1 106 ? -35.226 -49.675 -0.914 1.00 89.81 106 PRO A O 1
ATOM 871 N N . THR A 1 107 ? -33.867 -51.114 0.122 1.00 93.38 107 THR A N 1
ATOM 872 C CA . THR A 1 107 ? -34.913 -51.785 0.915 1.00 93.38 107 THR A CA 1
ATOM 873 C C . THR A 1 107 ? -34.874 -51.423 2.400 1.00 93.38 107 THR A C 1
ATOM 875 O O . THR A 1 107 ? -35.520 -52.095 3.206 1.00 93.38 107 THR A O 1
ATOM 878 N N . SER A 1 108 ? -34.077 -50.428 2.789 1.00 97.19 108 SER A N 1
ATOM 879 C CA . SER A 1 108 ? -33.933 -50.020 4.183 1.00 97.19 108 SER A CA 1
ATOM 880 C C . SER A 1 108 ? -35.255 -49.497 4.757 1.00 97.19 108 SER A C 1
ATOM 882 O O . SER A 1 108 ? -35.925 -48.687 4.115 1.00 97.19 108 SER A O 1
ATOM 884 N N . PRO A 1 109 ? -35.621 -49.886 5.992 1.00 96.75 109 PRO A N 1
ATOM 885 C CA . PRO A 1 109 ? -36.769 -49.312 6.690 1.00 96.75 109 PRO A CA 1
ATOM 886 C C . PRO A 1 109 ? -36.541 -47.860 7.140 1.00 96.75 109 PRO A C 1
ATOM 888 O O . PRO A 1 109 ? -37.477 -47.247 7.641 1.00 96.75 109 PRO A O 1
ATOM 891 N N . CYS A 1 110 ? -35.318 -47.335 7.006 1.00 97.06 110 CYS A N 1
ATOM 892 C CA . CYS A 1 110 ? -34.965 -45.958 7.350 1.00 97.06 110 CYS A CA 1
ATOM 893 C C . CYS A 1 110 ? -35.152 -44.976 6.183 1.00 97.06 110 CYS A C 1
ATOM 895 O O . CYS A 1 110 ? -35.051 -43.770 6.402 1.00 97.06 110 CYS A O 1
ATOM 897 N N . LEU A 1 111 ? -35.418 -45.463 4.963 1.00 95.06 111 LEU A N 1
ATOM 898 C CA . LEU A 1 111 ? -35.701 -44.607 3.809 1.00 95.06 111 LEU A CA 1
ATOM 899 C C . LEU A 1 111 ? -37.055 -43.910 3.980 1.00 95.06 111 LEU A C 1
ATOM 901 O O . LEU A 1 111 ? -38.053 -44.585 4.237 1.00 95.06 111 LEU A O 1
ATOM 905 N N . ASN A 1 112 ? -37.092 -42.584 3.806 1.00 94.19 112 ASN A N 1
ATOM 906 C CA . ASN A 1 112 ? -38.306 -41.759 3.921 1.00 94.19 112 ASN A CA 1
ATOM 907 C C . ASN A 1 112 ? -39.101 -41.997 5.224 1.00 94.19 112 ASN A C 1
ATOM 909 O O . ASN A 1 112 ? -40.332 -41.947 5.237 1.00 94.19 112 ASN A O 1
ATOM 913 N N . ALA A 1 113 ? -38.404 -42.335 6.309 1.00 95.69 113 ALA A N 1
ATOM 914 C CA . ALA A 1 113 ? -39.006 -42.660 7.598 1.00 95.69 113 ALA A CA 1
ATOM 915 C C . ALA A 1 113 ? -38.770 -41.573 8.660 1.00 95.69 113 ALA A C 1
ATOM 917 O O . ALA A 1 113 ? -39.369 -41.645 9.730 1.00 95.69 113 ALA A O 1
ATOM 918 N N . GLY A 1 114 ? -37.900 -40.600 8.385 1.00 95.25 114 GLY A N 1
ATOM 919 C CA . GLY A 1 114 ? -37.645 -39.413 9.199 1.00 95.25 114 GLY A CA 1
ATOM 920 C C . GLY A 1 114 ? -38.601 -38.258 8.892 1.00 95.25 114 GLY A C 1
ATOM 921 O O . GLY A 1 114 ? -39.549 -38.412 8.127 1.00 95.25 114 GLY A O 1
ATOM 922 N N . ILE A 1 115 ? -38.340 -37.098 9.496 1.00 95.25 115 ILE A N 1
ATOM 923 C CA . ILE A 1 115 ? -39.115 -35.859 9.316 1.00 95.25 115 ILE A CA 1
ATOM 924 C C . ILE A 1 115 ? -38.214 -34.671 8.971 1.00 95.25 115 ILE A C 1
ATOM 926 O O . ILE A 1 115 ? -37.221 -34.441 9.668 1.00 95.25 115 ILE A O 1
ATOM 930 N N . ASP A 1 116 ? -38.569 -33.888 7.955 1.00 92.12 116 ASP A N 1
ATOM 931 C CA . ASP A 1 116 ? -37.813 -32.694 7.580 1.00 92.12 116 ASP A CA 1
ATOM 932 C C . ASP A 1 116 ? -38.102 -31.498 8.497 1.00 92.12 116 ASP A C 1
ATOM 934 O O . ASP A 1 116 ? -38.800 -30.561 8.153 1.00 92.12 116 ASP A O 1
ATOM 938 N N . ARG A 1 117 ? -37.552 -31.473 9.708 1.00 92.38 117 ARG A N 1
ATOM 939 C CA . ARG A 1 117 ? -37.737 -30.304 10.591 1.00 92.38 117 ARG A CA 1
ATOM 940 C C . ARG A 1 117 ? -36.878 -29.094 10.201 1.00 92.38 117 ARG A C 1
ATOM 942 O O . ARG A 1 117 ? -36.901 -28.106 10.939 1.00 92.38 117 ARG A O 1
ATOM 949 N N . GLN A 1 118 ? -36.039 -29.218 9.175 1.00 90.62 118 GLN A N 1
ATOM 950 C CA . GLN A 1 118 ? -35.015 -28.240 8.810 1.00 90.62 118 GLN A CA 1
ATOM 951 C C . GLN A 1 118 ? -35.344 -27.508 7.508 1.00 90.62 118 GLN A C 1
ATOM 953 O O . GLN A 1 118 ? -34.678 -26.508 7.261 1.00 90.62 118 GLN A O 1
ATOM 958 N N . ASP A 1 119 ? -36.360 -27.958 6.763 1.00 86.00 119 ASP A N 1
ATOM 959 C CA . ASP A 1 119 ? -36.744 -27.419 5.455 1.00 86.00 119 ASP A CA 1
ATOM 960 C C . ASP A 1 119 ? -35.567 -27.516 4.467 1.00 86.00 119 ASP A C 1
ATOM 962 O O . ASP A 1 119 ? -34.994 -26.520 4.024 1.00 86.00 119 ASP A O 1
ATOM 966 N N . TYR A 1 120 ? -35.103 -28.746 4.208 1.00 80.19 120 TYR A N 1
ATOM 967 C CA . TYR A 1 120 ? -33.895 -28.974 3.409 1.00 80.19 120 TYR A CA 1
ATOM 968 C C . TYR A 1 120 ? -34.071 -28.606 1.929 1.00 80.19 120 TYR A C 1
ATOM 970 O O . TYR A 1 120 ? -33.067 -28.358 1.253 1.00 80.19 120 TYR A O 1
ATOM 978 N N . ASP A 1 121 ? -35.301 -28.553 1.415 1.00 79.75 121 ASP A N 1
ATOM 979 C CA . ASP A 1 121 ? -35.616 -28.127 0.049 1.00 79.75 121 ASP A CA 1
ATOM 980 C C . ASP A 1 121 ? -36.146 -26.681 -0.061 1.00 79.75 121 ASP A C 1
ATOM 982 O O . ASP A 1 121 ? -36.299 -26.187 -1.182 1.00 79.75 121 ASP A O 1
ATOM 986 N N . ASN A 1 122 ? -36.256 -25.953 1.059 1.00 83.38 122 ASN A N 1
ATOM 987 C CA . ASN A 1 122 ? -36.700 -24.554 1.155 1.00 83.38 122 ASN A CA 1
ATOM 988 C C . ASN A 1 122 ? -38.081 -24.317 0.526 1.00 83.38 122 ASN A C 1
ATOM 990 O O . ASN A 1 122 ? -38.286 -23.322 -0.182 1.00 83.38 122 ASN A O 1
ATOM 994 N N . ASP A 1 123 ? -39.014 -25.242 0.737 1.00 84.62 123 ASP A N 1
ATOM 995 C CA . ASP A 1 123 ? -40.382 -25.146 0.229 1.00 84.62 123 ASP A CA 1
ATOM 996 C C . ASP A 1 123 ? -41.398 -24.674 1.293 1.00 84.62 123 ASP A C 1
ATOM 998 O O . ASP A 1 123 ? -42.609 -24.652 1.040 1.00 84.62 123 ASP A O 1
ATOM 1002 N N . ASP A 1 124 ? -40.893 -24.221 2.451 1.00 87.00 124 ASP A N 1
ATOM 1003 C CA . ASP A 1 124 ? -41.629 -23.809 3.651 1.00 87.00 124 ASP A CA 1
ATOM 1004 C C . ASP A 1 124 ? -42.430 -24.950 4.312 1.00 87.00 124 ASP A C 1
ATOM 1006 O O . ASP A 1 124 ? -43.248 -24.711 5.219 1.00 87.00 124 ASP A O 1
ATOM 1010 N N . THR A 1 125 ? -42.217 -26.200 3.895 1.00 85.62 125 THR A N 1
ATOM 1011 C CA . THR A 1 125 ? -42.802 -27.375 4.529 1.00 85.62 125 THR A CA 1
ATOM 1012 C C . THR A 1 125 ? -41.759 -28.106 5.381 1.00 85.62 125 THR A C 1
ATOM 1014 O O . THR A 1 125 ? -40.568 -28.097 5.111 1.00 85.62 125 THR A O 1
ATOM 1017 N N . THR A 1 126 ? -42.179 -28.565 6.571 1.00 89.06 126 THR A N 1
ATOM 1018 C CA . THR A 1 126 ? -41.258 -29.136 7.583 1.00 89.06 126 THR A CA 1
ATOM 1019 C C . THR A 1 126 ? -41.738 -30.477 8.136 1.00 89.06 126 THR A C 1
ATOM 1021 O O . THR A 1 126 ? -41.532 -30.847 9.304 1.00 89.06 126 THR A O 1
ATOM 1024 N N . THR A 1 127 ? -42.510 -31.184 7.318 1.00 88.56 127 THR A N 1
ATOM 1025 C CA . THR A 1 127 ? -43.212 -32.412 7.712 1.00 88.56 127 THR A CA 1
ATOM 1026 C C . THR A 1 127 ? -43.001 -33.557 6.736 1.00 88.56 127 THR A C 1
ATOM 1028 O O . THR A 1 127 ? -43.535 -34.650 6.947 1.00 88.56 127 THR A O 1
ATOM 1031 N N . GLU A 1 128 ? -42.219 -33.316 5.695 1.00 90.31 128 GLU A N 1
ATOM 1032 C CA . GLU A 1 128 ? -41.966 -34.209 4.585 1.00 90.31 128 GLU A CA 1
ATOM 1033 C C . GLU A 1 128 ? -41.141 -35.387 5.097 1.00 90.31 128 GLU A C 1
ATOM 1035 O O . GLU A 1 128 ? -40.297 -35.246 5.996 1.00 90.31 128 GLU A O 1
ATOM 1040 N N . PRO A 1 129 ? -41.389 -36.585 4.555 1.00 92.50 129 PRO A N 1
ATOM 1041 C CA . PRO A 1 129 ? -40.589 -37.739 4.893 1.00 92.50 129 PRO A CA 1
ATOM 1042 C C . PRO A 1 129 ? -39.197 -37.624 4.261 1.00 92.50 129 PRO A C 1
ATOM 1044 O O . PRO A 1 129 ? -39.068 -37.549 3.043 1.00 92.50 129 PRO A O 1
ATOM 1047 N N . ILE A 1 130 ? -38.164 -37.716 5.096 1.00 93.69 130 ILE A N 1
ATOM 1048 C CA . ILE A 1 130 ? -36.753 -37.813 4.685 1.00 93.69 130 ILE A CA 1
ATOM 1049 C C . ILE A 1 130 ? -36.135 -39.118 5.182 1.00 93.69 130 ILE A C 1
ATOM 1051 O O . ILE A 1 130 ? -36.732 -39.836 5.990 1.00 93.69 130 ILE A O 1
ATOM 1055 N N . ASN A 1 131 ? -34.936 -39.467 4.724 1.00 95.19 131 ASN A N 1
ATOM 1056 C CA . ASN A 1 131 ? -34.234 -40.619 5.283 1.00 95.19 131 ASN A CA 1
ATOM 1057 C C . ASN A 1 131 ? -33.822 -40.347 6.739 1.00 95.19 131 ASN A C 1
ATOM 1059 O O . ASN A 1 131 ? -33.366 -39.256 7.076 1.00 95.19 131 ASN A O 1
ATOM 1063 N N . MET A 1 132 ? -33.942 -41.354 7.610 1.00 96.12 132 MET A N 1
ATOM 1064 C CA . MET A 1 132 ? -33.262 -41.314 8.909 1.00 96.12 132 MET A CA 1
ATOM 1065 C C . MET A 1 132 ? -31.751 -41.502 8.704 1.00 96.12 132 MET A C 1
ATOM 1067 O O . MET A 1 132 ? -31.316 -42.220 7.803 1.00 96.12 132 MET A O 1
ATOM 1071 N N . GLY A 1 133 ? -30.945 -40.939 9.597 1.00 94.31 133 GLY A N 1
ATOM 1072 C CA . GLY A 1 133 ? -29.489 -41.004 9.556 1.00 94.31 133 GLY A CA 1
ATOM 1073 C C . GLY A 1 133 ? -28.880 -39.799 8.850 1.00 94.31 133 GLY A C 1
ATOM 1074 O O . GLY A 1 133 ? -29.503 -38.752 8.736 1.00 94.31 133 GLY A O 1
ATOM 1075 N N . ALA A 1 134 ? -27.628 -39.942 8.424 1.00 91.94 134 ALA A N 1
ATOM 1076 C CA . ALA A 1 134 ? -26.837 -38.825 7.916 1.00 91.94 134 ALA A CA 1
ATOM 1077 C C . ALA A 1 134 ? -27.072 -38.530 6.422 1.00 91.94 134 ALA A C 1
ATOM 1079 O O . ALA A 1 134 ? -26.837 -37.411 5.981 1.00 91.94 134 ALA A O 1
ATOM 1080 N N . TYR A 1 135 ? -27.567 -39.510 5.658 1.00 90.94 135 TYR A N 1
ATOM 1081 C CA . TYR A 1 135 ? -27.816 -39.404 4.214 1.00 90.94 135 TYR A CA 1
ATOM 1082 C C . TYR A 1 135 ? -29.291 -39.091 3.935 1.00 90.94 135 TYR A C 1
ATOM 1084 O O . TYR A 1 135 ? -30.079 -39.987 3.620 1.00 90.94 135 TYR A O 1
ATOM 1092 N N . ILE A 1 136 ? -29.662 -37.827 4.123 1.00 89.56 136 ILE A N 1
ATOM 1093 C CA . ILE A 1 136 ? -31.040 -37.310 4.150 1.00 89.56 136 ILE A CA 1
ATOM 1094 C C . ILE A 1 136 ? -31.785 -37.574 2.832 1.00 89.56 136 ILE A C 1
ATOM 1096 O O . ILE A 1 136 ? -32.899 -38.099 2.843 1.00 89.56 136 ILE A O 1
ATOM 1100 N N . THR A 1 137 ? -31.144 -37.270 1.707 1.00 83.69 137 THR A N 1
ATOM 1101 C CA . THR A 1 137 ? -31.615 -37.498 0.332 1.00 83.69 137 THR A CA 1
ATOM 1102 C C . THR A 1 137 ? -31.022 -38.772 -0.273 1.00 83.69 137 THR A C 1
ATOM 1104 O O . THR A 1 137 ? -31.558 -39.311 -1.240 1.00 83.69 137 THR A O 1
ATOM 1107 N N . GLY A 1 138 ? -29.938 -39.289 0.315 1.00 80.94 138 GLY A N 1
ATOM 1108 C CA . GLY A 1 138 ? -29.239 -40.496 -0.126 1.00 80.94 138 GLY A CA 1
ATOM 1109 C C . GLY A 1 138 ? -28.043 -40.230 -1.042 1.00 80.94 138 GLY A C 1
ATOM 1110 O O . GLY A 1 138 ? -27.317 -41.173 -1.346 1.00 80.94 138 GLY A O 1
ATOM 1111 N N . ASN A 1 139 ? -27.831 -38.976 -1.455 1.00 76.56 139 ASN A N 1
ATOM 1112 C CA . ASN A 1 139 ? -26.742 -38.564 -2.349 1.00 76.56 139 ASN A CA 1
ATOM 1113 C C . ASN A 1 139 ? -25.679 -37.708 -1.643 1.00 76.56 139 ASN A C 1
ATOM 1115 O O . ASN A 1 139 ? -24.752 -37.215 -2.287 1.00 76.56 139 ASN A O 1
ATOM 1119 N N . GLU A 1 140 ? -25.816 -37.487 -0.336 1.00 83.06 140 GLU A N 1
ATOM 1120 C CA . GLU A 1 140 ? -24.859 -36.704 0.433 1.00 83.06 140 GLU A CA 1
ATOM 1121 C C . GLU A 1 140 ? -23.476 -37.356 0.402 1.00 83.06 140 GLU A C 1
ATOM 1123 O O . GLU A 1 140 ? -23.319 -38.548 0.660 1.00 83.06 140 GLU A O 1
ATOM 1128 N N . THR A 1 141 ? -22.445 -36.552 0.159 1.00 73.31 141 THR A N 1
ATOM 1129 C CA . THR A 1 141 ? -21.064 -36.972 0.405 1.00 73.31 141 THR A CA 1
ATOM 1130 C C . THR A 1 141 ? -20.702 -36.598 1.835 1.00 73.31 141 THR A C 1
ATOM 1132 O O . THR A 1 141 ? -20.673 -35.420 2.184 1.00 73.31 141 THR A O 1
ATOM 1135 N N . ILE A 1 142 ? -20.448 -37.601 2.675 1.00 71.25 142 ILE A N 1
ATOM 1136 C CA . ILE A 1 142 ? -20.148 -37.419 4.100 1.00 71.25 142 ILE A CA 1
ATOM 1137 C C . ILE A 1 142 ? -18.764 -37.991 4.379 1.00 71.25 142 ILE A C 1
ATOM 1139 O O . ILE A 1 142 ? -18.535 -39.189 4.223 1.00 71.25 142 ILE A O 1
ATOM 1143 N N . GLY A 1 143 ? -17.843 -37.131 4.804 1.00 66.00 143 GLY A N 1
ATOM 1144 C CA . GLY A 1 143 ? -16.429 -37.463 4.964 1.00 66.00 143 GLY A CA 1
ATOM 1145 C C . GLY A 1 143 ? -15.550 -36.644 4.021 1.00 66.00 143 GLY A C 1
ATOM 1146 O O . GLY A 1 143 ? -15.930 -35.551 3.608 1.00 66.00 143 GLY A O 1
ATOM 1147 N N . LEU A 1 144 ? -14.357 -37.154 3.712 1.00 54.59 144 LEU A N 1
ATOM 1148 C CA . LEU A 1 144 ? -13.426 -36.496 2.794 1.00 54.59 144 LEU A CA 1
ATOM 1149 C C . LEU A 1 144 ? -14.012 -36.498 1.374 1.00 54.59 144 LEU A C 1
ATOM 1151 O O . LEU A 1 144 ? -14.377 -37.552 0.856 1.00 54.59 144 LEU A O 1
ATOM 1155 N N . ILE A 1 145 ? -14.115 -35.317 0.765 1.00 54.12 145 ILE A N 1
ATOM 1156 C CA . ILE A 1 145 ? -14.641 -35.139 -0.591 1.00 54.12 145 ILE A CA 1
ATOM 1157 C C . ILE A 1 145 ? -13.550 -35.547 -1.587 1.00 54.12 145 ILE A C 1
ATOM 1159 O O . ILE A 1 145 ? -12.469 -34.960 -1.598 1.00 54.12 145 ILE A O 1
ATOM 1163 N N . ASP A 1 146 ? -13.833 -36.545 -2.425 1.00 51.97 146 ASP A N 1
ATOM 1164 C CA . ASP A 1 146 ? -12.989 -36.883 -3.573 1.00 51.97 146 ASP A CA 1
ATOM 1165 C C . ASP A 1 146 ? -13.222 -35.847 -4.681 1.00 51.97 146 ASP A C 1
ATOM 1167 O O . ASP A 1 146 ? -14.251 -35.861 -5.361 1.00 51.97 146 ASP A O 1
ATOM 1171 N N . LEU A 1 147 ? -12.277 -34.915 -4.814 1.00 53.78 147 LEU A N 1
ATOM 1172 C CA . LEU A 1 147 ? -12.307 -33.823 -5.787 1.00 53.78 147 LEU A CA 1
ATOM 1173 C C . LEU A 1 147 ? -11.854 -34.258 -7.193 1.00 53.78 147 LEU A C 1
ATOM 1175 O O . LEU A 1 147 ? -11.989 -33.479 -8.131 1.00 53.78 147 LEU A O 1
ATOM 1179 N N . SER A 1 148 ? -11.367 -35.493 -7.379 1.00 50.78 148 SER A N 1
ATOM 1180 C CA . SER A 1 148 ? -10.845 -35.974 -8.675 1.00 50.78 148 SER A CA 1
ATOM 1181 C C . SER A 1 148 ? -11.913 -36.137 -9.770 1.00 50.78 148 SER A C 1
ATOM 1183 O O . SER A 1 148 ? -11.593 -36.283 -10.947 1.00 50.78 148 SER A O 1
ATOM 1185 N N . GLN A 1 149 ? -13.188 -36.072 -9.389 1.00 44.31 149 GLN A N 1
ATOM 1186 C CA . GLN A 1 149 ? -14.361 -36.128 -10.268 1.00 44.31 149 GLN A CA 1
ATOM 1187 C C . GLN A 1 149 ? -14.859 -34.740 -10.716 1.00 44.31 149 GLN A C 1
ATOM 1189 O O . GLN A 1 149 ? -15.711 -34.659 -11.601 1.00 44.31 149 GLN A O 1
ATOM 1194 N N . TYR A 1 150 ? -14.295 -33.653 -10.178 1.00 48.50 150 TYR A N 1
ATOM 1195 C CA . TYR A 1 150 ? -14.479 -32.299 -10.700 1.00 48.50 150 TYR A CA 1
ATOM 1196 C C . TYR A 1 150 ? -13.358 -31.999 -11.697 1.00 48.50 150 TYR A C 1
ATOM 1198 O O . TYR A 1 150 ? -12.344 -31.393 -11.361 1.00 48.50 150 TYR A O 1
ATOM 1206 N N . VAL A 1 151 ? -13.526 -32.447 -12.941 1.00 47.50 151 VAL A N 1
ATOM 1207 C CA . VAL A 1 151 ? -12.736 -31.907 -14.053 1.00 47.50 151 VAL A CA 1
ATOM 1208 C C . VAL A 1 151 ? -13.109 -30.430 -14.167 1.00 47.50 151 VAL A C 1
ATOM 1210 O O . VAL A 1 151 ? -14.244 -30.110 -14.517 1.00 47.50 151 VAL A O 1
ATOM 1213 N N . ILE A 1 152 ? -12.178 -29.542 -13.816 1.00 50.50 152 ILE A N 1
ATOM 1214 C CA . ILE A 1 152 ? -12.278 -28.114 -14.119 1.00 50.50 152 ILE A CA 1
ATOM 1215 C C . ILE A 1 152 ? -12.337 -28.029 -15.650 1.00 50.50 152 ILE A C 1
ATOM 1217 O O . ILE A 1 152 ? -11.409 -28.476 -16.323 1.00 50.50 152 ILE A O 1
ATOM 1221 N N . GLU A 1 153 ? -13.447 -27.542 -16.216 1.00 53.84 153 GLU A N 1
ATOM 1222 C CA . GLU A 1 153 ? -13.420 -27.042 -17.594 1.00 53.84 153 GLU A CA 1
ATOM 1223 C C . GLU A 1 153 ? -12.288 -26.014 -17.649 1.00 53.84 153 GLU A C 1
ATOM 1225 O O . GLU A 1 153 ? -12.326 -25.055 -16.880 1.00 53.84 153 GLU A O 1
ATOM 1230 N N . GLU A 1 154 ? -11.263 -26.247 -18.480 1.00 71.69 154 GLU A N 1
ATOM 1231 C CA . GLU A 1 154 ? -10.148 -25.307 -18.650 1.00 71.69 154 GLU A CA 1
ATOM 1232 C C . GLU A 1 154 ? -10.709 -23.885 -18.773 1.00 71.69 154 GLU A C 1
ATOM 1234 O O . GLU A 1 154 ? -11.592 -23.624 -19.599 1.00 71.69 154 GLU A O 1
ATOM 1239 N N . TYR A 1 155 ? -10.243 -22.978 -17.910 1.00 83.44 155 TYR A N 1
ATOM 1240 C CA . TYR A 1 155 ? -10.707 -21.597 -17.941 1.00 83.44 155 TYR A CA 1
ATOM 1241 C C . TYR A 1 155 ? -10.432 -21.008 -19.331 1.00 83.44 155 TYR A C 1
ATOM 1243 O O . TYR A 1 155 ? -9.338 -21.194 -19.867 1.00 83.44 155 TYR A O 1
ATOM 1251 N N . PRO A 1 156 ? -11.392 -20.286 -19.935 1.00 91.44 156 PRO A N 1
ATOM 1252 C CA . PRO A 1 156 ? -11.183 -19.710 -21.256 1.00 91.44 156 PRO A CA 1
ATOM 1253 C C . PRO A 1 156 ? -10.046 -18.683 -21.219 1.00 91.44 156 PRO A C 1
ATOM 1255 O O . PRO A 1 156 ? -9.839 -18.022 -20.201 1.00 91.44 156 PRO A O 1
ATOM 1258 N N . GLU A 1 157 ? -9.350 -18.483 -22.339 1.00 94.31 157 GLU A N 1
ATOM 1259 C CA . GLU A 1 157 ? -8.438 -17.343 -22.480 1.00 94.31 157 GLU A CA 1
ATOM 1260 C C . GLU A 1 157 ? -9.203 -16.022 -22.318 1.00 94.31 157 GLU A C 1
ATOM 1262 O O . GLU A 1 157 ? -10.316 -15.846 -22.830 1.00 94.31 157 GLU A O 1
ATOM 1267 N N . CYS A 1 158 ? -8.604 -15.070 -21.605 1.00 95.69 158 CYS A N 1
ATOM 1268 C CA . CYS A 1 158 ? -9.188 -13.752 -21.432 1.00 95.69 158 CYS A CA 1
ATOM 1269 C C . CYS A 1 158 ? -9.280 -13.004 -22.768 1.00 95.69 158 CYS A C 1
ATOM 1271 O O . CYS A 1 158 ? -8.381 -13.030 -23.603 1.00 95.69 158 CYS A O 1
ATOM 1273 N N . SER A 1 159 ? -10.358 -12.244 -22.954 1.00 95.44 159 SER A N 1
ATOM 1274 C CA . SER A 1 159 ? -10.402 -11.236 -24.018 1.00 95.44 159 SER A CA 1
ATOM 1275 C C . SER A 1 159 ? -9.541 -10.024 -23.650 1.00 95.44 159 SER A C 1
ATOM 1277 O O . SER A 1 159 ? -9.343 -9.740 -22.471 1.00 95.44 159 SER A O 1
ATOM 1279 N N . HIS A 1 160 ? -9.075 -9.271 -24.653 1.00 96.06 160 HIS A N 1
ATOM 1280 C CA . HIS A 1 160 ? -8.405 -7.988 -24.418 1.00 96.06 160 HIS A CA 1
ATOM 1281 C C . HIS A 1 160 ? -9.340 -7.030 -23.660 1.00 96.06 160 HIS A C 1
ATOM 1283 O O . HIS A 1 160 ? -10.411 -6.687 -24.168 1.00 96.06 160 HIS A O 1
ATOM 1289 N N . GLY A 1 161 ? -8.924 -6.563 -22.482 1.00 96.19 161 GLY A N 1
ATOM 1290 C CA . GLY A 1 161 ? -9.673 -5.614 -21.661 1.00 96.19 161 GLY A CA 1
ATOM 1291 C C . GLY A 1 161 ? -10.006 -6.137 -20.263 1.00 96.19 161 GLY A C 1
ATOM 1292 O O . GLY A 1 161 ? -9.288 -6.960 -19.700 1.00 96.19 161 GLY A O 1
ATOM 1293 N N . LYS A 1 162 ? -11.085 -5.598 -19.681 1.00 97.00 162 LYS A N 1
ATOM 1294 C CA . LYS A 1 162 ? -11.511 -5.880 -18.302 1.00 97.00 162 LYS A CA 1
ATOM 1295 C C . LYS A 1 162 ? -11.901 -7.350 -18.133 1.00 97.00 162 LYS A C 1
ATOM 1297 O O . LYS A 1 162 ? -12.727 -7.867 -18.886 1.00 97.00 162 LYS A O 1
ATOM 1302 N N . ILE A 1 163 ? -11.358 -7.987 -17.104 1.00 96.50 163 ILE A N 1
ATOM 1303 C CA . ILE A 1 163 ? -11.718 -9.339 -16.681 1.00 96.50 163 ILE A CA 1
ATOM 1304 C C . ILE A 1 163 ? -13.026 -9.249 -15.890 1.00 96.50 163 ILE A C 1
ATOM 1306 O O . ILE A 1 163 ? -13.119 -8.521 -14.904 1.00 96.50 163 ILE A O 1
ATOM 1310 N N . THR A 1 164 ? -14.061 -9.940 -16.369 1.00 94.12 164 THR A N 1
ATOM 1311 C CA . THR A 1 164 ? -15.421 -9.922 -15.783 1.00 94.12 164 THR A CA 1
ATOM 1312 C C . THR A 1 164 ? -15.873 -11.286 -15.263 1.00 94.12 164 THR A C 1
ATOM 1314 O O . THR A 1 164 ? -16.892 -11.387 -14.585 1.00 94.12 164 THR A O 1
ATOM 1317 N N . SER A 1 165 ? -15.099 -12.327 -15.558 1.00 92.19 165 SER A N 1
ATOM 1318 C CA . SER A 1 165 ? -15.229 -13.687 -15.049 1.00 92.19 165 SER A CA 1
ATOM 1319 C C . SER A 1 165 ? -13.845 -14.339 -15.069 1.00 92.19 165 SER A C 1
ATOM 1321 O O . SER A 1 165 ? -13.022 -13.916 -15.887 1.00 92.19 165 SER A O 1
ATOM 1323 N N . PRO A 1 166 ? -13.591 -15.372 -14.247 1.00 93.69 166 PRO A N 1
ATOM 1324 C CA . PRO A 1 166 ? -12.333 -16.107 -14.274 1.00 93.69 166 PRO A CA 1
ATOM 1325 C C . PRO A 1 166 ? -11.913 -16.528 -15.687 1.00 93.69 166 PRO A C 1
ATOM 1327 O O . PRO A 1 166 ? -12.688 -17.165 -16.403 1.00 93.69 166 PRO A O 1
ATOM 1330 N N . CYS A 1 167 ? -10.704 -16.150 -16.091 1.00 93.88 167 CYS A N 1
ATOM 1331 C CA . CYS A 1 167 ? -10.132 -16.487 -17.392 1.00 93.88 167 CYS A CA 1
ATOM 1332 C C . CYS A 1 167 ? -8.601 -16.507 -17.320 1.00 93.88 167 CYS A C 1
ATOM 1334 O O . CYS A 1 167 ? -8.002 -15.900 -16.427 1.00 93.88 167 CYS A O 1
ATOM 1336 N N . GLN A 1 168 ? -7.965 -17.201 -18.259 1.00 93.50 168 GLN A N 1
ATOM 1337 C CA . GLN A 1 168 ? -6.513 -17.290 -18.353 1.00 93.50 168 GLN A CA 1
ATOM 1338 C C . GLN A 1 168 ? -5.930 -16.045 -19.043 1.00 93.50 168 GLN A C 1
ATOM 1340 O O . GLN A 1 168 ? -6.219 -15.778 -20.211 1.00 93.50 168 GLN A O 1
ATOM 1345 N N . CYS A 1 169 ? -5.073 -15.303 -18.339 1.00 94.12 169 CYS A N 1
ATOM 1346 C CA . CYS A 1 169 ? -4.252 -14.231 -18.894 1.00 94.12 169 CYS A CA 1
ATOM 1347 C C . CYS A 1 169 ? -2.774 -14.610 -18.769 1.00 94.12 169 CYS A C 1
ATOM 1349 O O . CYS A 1 169 ? -2.237 -14.732 -17.667 1.00 94.12 169 CYS A O 1
ATOM 1351 N N . GLY A 1 170 ? -2.117 -14.854 -19.902 1.00 90.81 170 GLY A N 1
ATOM 1352 C CA . GLY A 1 170 ? -0.780 -15.441 -19.890 1.00 90.81 170 GLY A CA 1
ATOM 1353 C C . GLY A 1 170 ? -0.822 -16.855 -19.304 1.00 90.81 170 GLY A C 1
ATOM 1354 O O . GLY A 1 170 ? -1.533 -17.717 -19.817 1.00 90.81 170 GLY A O 1
ATOM 1355 N N . ASN A 1 171 ? -0.080 -17.090 -18.221 1.00 87.56 171 ASN A N 1
ATOM 1356 C CA . ASN A 1 171 ? 0.021 -18.406 -17.573 1.00 87.56 171 ASN A CA 1
ATOM 1357 C C . ASN A 1 171 ? -0.786 -18.516 -16.269 1.00 87.56 171 ASN A C 1
ATOM 1359 O O . ASN A 1 171 ? -0.637 -19.502 -15.553 1.00 87.56 171 ASN A O 1
ATOM 1363 N N . GLN A 1 172 ? -1.578 -17.501 -15.919 1.00 89.81 172 GLN A N 1
ATOM 1364 C CA . GLN A 1 172 ? -2.355 -17.474 -14.679 1.00 89.81 172 GLN A CA 1
ATOM 1365 C C . GLN A 1 172 ? -3.830 -17.208 -14.964 1.00 89.81 172 GLN A C 1
ATOM 1367 O O . GLN A 1 172 ? -4.188 -16.596 -15.972 1.00 89.81 172 GLN A O 1
ATOM 1372 N N . ILE A 1 173 ? -4.685 -17.684 -14.063 1.00 91.19 173 ILE A N 1
ATOM 1373 C CA . ILE A 1 173 ? -6.124 -17.444 -14.106 1.00 91.19 173 ILE A CA 1
ATOM 1374 C C . ILE A 1 173 ? -6.432 -16.303 -13.149 1.00 91.19 173 ILE A C 1
ATOM 1376 O O . ILE A 1 173 ? -6.110 -16.386 -11.963 1.00 91.19 173 ILE A O 1
ATOM 1380 N N . TYR A 1 174 ? -7.081 -15.261 -13.658 1.00 93.19 174 TYR A N 1
ATOM 1381 C CA . TYR A 1 174 ? -7.433 -14.087 -12.869 1.00 93.19 174 TYR A CA 1
ATOM 1382 C C . TYR A 1 174 ? -8.941 -13.896 -12.798 1.00 93.19 174 TYR A C 1
ATOM 1384 O O . TYR A 1 174 ? -9.659 -14.168 -13.760 1.00 93.19 174 TYR A O 1
ATOM 1392 N N . THR A 1 175 ? -9.422 -13.398 -11.661 1.00 94.19 175 THR A N 1
ATOM 1393 C CA . THR A 1 175 ? -10.848 -13.138 -11.404 1.00 94.19 175 THR A CA 1
ATOM 1394 C C . THR A 1 175 ? -11.248 -11.682 -11.635 1.00 94.19 175 THR A C 1
ATOM 1396 O O . THR A 1 175 ? -12.427 -11.394 -11.838 1.00 94.19 175 THR A O 1
ATOM 1399 N N . ALA A 1 176 ? -10.278 -10.767 -11.633 1.00 95.06 176 ALA A N 1
ATOM 1400 C CA . ALA A 1 176 ? -10.472 -9.334 -11.816 1.00 95.06 176 ALA A CA 1
ATOM 1401 C C . ALA A 1 176 ? -9.222 -8.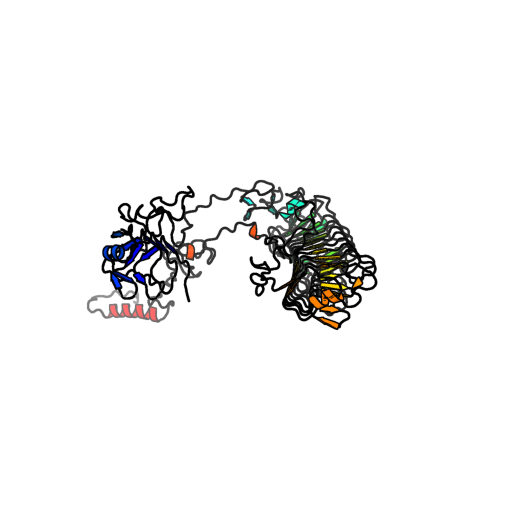683 -12.428 1.00 95.06 176 ALA A C 1
ATOM 1403 O O . ALA A 1 176 ? -8.194 -9.332 -12.617 1.00 95.06 176 ALA A O 1
ATOM 1404 N N . GLY A 1 177 ? -9.309 -7.387 -12.730 1.00 95.19 177 GLY A N 1
ATOM 1405 C CA . GLY A 1 177 ? -8.248 -6.628 -13.393 1.00 95.19 177 GLY A CA 1
ATOM 1406 C C . GLY A 1 177 ? -8.454 -6.557 -14.904 1.00 95.19 177 GLY A C 1
ATOM 1407 O O . GLY A 1 177 ? -9.589 -6.574 -15.389 1.00 95.19 177 GLY A O 1
ATOM 1408 N N . PHE A 1 178 ? -7.364 -6.456 -15.655 1.00 96.06 178 PHE A N 1
ATOM 1409 C CA . PHE A 1 178 ? -7.383 -6.361 -17.112 1.00 96.06 178 PHE A CA 1
ATOM 1410 C C . PHE A 1 178 ? -6.376 -7.333 -17.714 1.00 96.06 178 PHE A C 1
ATOM 1412 O O . PHE A 1 178 ? -5.245 -7.413 -17.247 1.00 96.06 178 PHE A O 1
ATOM 1419 N N . CYS A 1 179 ? -6.771 -8.043 -18.768 1.00 96.56 179 CYS A N 1
ATOM 1420 C CA . CYS A 1 179 ? -5.846 -8.818 -19.582 1.00 96.56 179 CYS A CA 1
ATOM 1421 C C . CYS A 1 179 ? -5.582 -8.079 -20.889 1.00 96.56 179 CYS A C 1
ATOM 1423 O O . CYS A 1 179 ? -6.504 -7.865 -21.680 1.00 96.56 179 CYS A O 1
ATOM 1425 N N . CYS A 1 180 ? -4.340 -7.675 -21.135 1.00 95.12 180 CYS A N 1
ATOM 1426 C CA . CYS A 1 180 ? -4.002 -6.834 -22.276 1.00 95.12 180 CYS A CA 1
ATOM 1427 C C . CYS A 1 180 ? -2.977 -7.520 -23.176 1.00 95.12 180 CYS A C 1
ATOM 1429 O O . CYS A 1 180 ? -1.897 -7.922 -22.750 1.00 95.12 180 CYS A O 1
ATOM 1431 N N . TYR A 1 181 ? -3.331 -7.624 -24.452 1.00 94.69 181 TYR A N 1
ATOM 1432 C CA . TYR A 1 181 ? -2.500 -8.204 -25.503 1.00 94.69 181 TYR A CA 1
ATOM 1433 C C . TYR A 1 181 ? -1.813 -7.103 -26.310 1.00 94.69 181 TYR A C 1
ATOM 1435 O O . TYR A 1 181 ? -2.455 -6.113 -26.668 1.00 94.69 181 TYR A O 1
ATOM 1443 N N . HIS A 1 182 ? -0.538 -7.305 -26.644 1.00 95.06 182 HIS A N 1
ATOM 1444 C CA . HIS A 1 182 ? 0.266 -6.373 -27.433 1.00 95.06 182 HIS A CA 1
ATOM 1445 C C . HIS A 1 182 ? 1.242 -7.137 -28.338 1.00 95.06 182 HIS A C 1
ATOM 1447 O O . HIS A 1 182 ? 1.719 -8.201 -27.964 1.00 95.06 182 HIS A O 1
ATOM 1453 N N . SER A 1 183 ? 1.595 -6.593 -29.509 1.00 93.75 183 SER A N 1
ATOM 1454 C CA . SER A 1 183 ? 2.439 -7.287 -30.504 1.00 93.75 183 SER A CA 1
ATOM 1455 C C . SER A 1 183 ? 3.874 -7.572 -30.054 1.00 93.75 183 SER A C 1
ATOM 1457 O O . SER A 1 183 ? 4.558 -8.375 -30.678 1.00 93.75 183 SER A O 1
ATOM 1459 N N . ASN A 1 184 ? 4.343 -6.878 -29.017 1.00 94.25 184 ASN A N 1
ATOM 1460 C CA . ASN A 1 184 ? 5.680 -7.066 -28.447 1.00 94.25 184 ASN A CA 1
ATOM 1461 C C . ASN A 1 184 ? 5.705 -8.090 -27.302 1.00 94.25 184 ASN A C 1
ATOM 1463 O O . ASN A 1 184 ? 6.795 -8.405 -26.828 1.00 94.25 184 ASN A O 1
ATOM 1467 N N . ALA A 1 185 ? 4.536 -8.557 -26.850 1.00 93.00 185 ALA A N 1
ATOM 1468 C CA . ALA A 1 185 ? 4.372 -9.561 -25.807 1.00 93.00 185 ALA A CA 1
ATOM 1469 C C . ALA A 1 185 ? 3.926 -10.886 -26.437 1.00 93.00 185 ALA A C 1
ATOM 1471 O O . ALA A 1 185 ? 3.114 -10.898 -27.365 1.00 93.00 185 ALA A O 1
ATOM 1472 N N . ASN A 1 186 ? 4.422 -12.005 -25.917 1.00 92.06 186 ASN A N 1
ATOM 1473 C CA . ASN A 1 186 ? 4.106 -13.331 -26.444 1.00 92.06 186 ASN A CA 1
ATOM 1474 C C . ASN A 1 186 ? 2.767 -13.879 -25.923 1.00 92.06 186 ASN A C 1
ATOM 1476 O O . ASN A 1 186 ? 2.256 -14.865 -26.452 1.00 92.06 186 ASN A O 1
ATOM 1480 N N . SER A 1 187 ? 2.191 -13.254 -24.893 1.00 91.88 187 SER A N 1
ATOM 1481 C CA . SER A 1 187 ? 0.908 -13.637 -24.296 1.00 91.88 187 SER A CA 1
ATOM 1482 C C . SER A 1 187 ? 0.190 -12.429 -23.676 1.00 91.88 187 SER A C 1
ATOM 1484 O O . SER A 1 187 ? 0.698 -11.306 -23.720 1.00 91.88 187 SER A O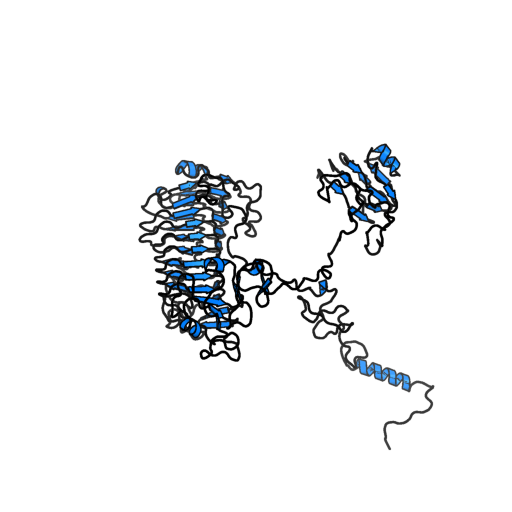 1
ATOM 1486 N N . GLY A 1 188 ? -1.019 -12.645 -23.150 1.00 93.44 188 GLY A N 1
ATOM 1487 C CA . GLY A 1 188 ? -1.765 -11.610 -22.433 1.00 93.44 188 GLY A CA 1
ATOM 1488 C C . GLY A 1 188 ? -1.064 -11.225 -21.131 1.00 93.44 188 GLY A C 1
ATOM 1489 O O . GLY A 1 188 ? -0.610 -12.097 -20.393 1.00 93.44 188 GLY A O 1
ATOM 1490 N N . ILE A 1 189 ? -0.982 -9.924 -20.855 1.00 94.25 189 ILE A N 1
ATOM 1491 C CA . ILE A 1 189 ? -0.389 -9.394 -19.627 1.00 94.25 189 ILE A CA 1
ATOM 1492 C C . ILE A 1 189 ? -1.488 -8.920 -18.691 1.00 94.25 189 ILE A C 1
ATOM 1494 O O . ILE A 1 189 ? -2.396 -8.198 -19.116 1.00 94.25 189 ILE A O 1
ATOM 1498 N N . TRP A 1 190 ? -1.404 -9.331 -17.429 1.00 94.62 190 TRP A N 1
ATOM 1499 C CA . TRP A 1 190 ? -2.369 -8.941 -16.416 1.00 94.62 190 TRP A CA 1
ATOM 1500 C C . TRP A 1 190 ? -2.006 -7.605 -15.772 1.00 94.62 190 TRP A C 1
ATOM 1502 O O . TRP A 1 190 ? -0.847 -7.325 -15.469 1.00 94.62 190 TRP A O 1
ATOM 1512 N N . PHE A 1 191 ? -3.036 -6.801 -15.545 1.00 93.31 191 PHE A N 1
ATOM 1513 C CA . PHE A 1 191 ? -2.990 -5.538 -14.832 1.00 93.31 191 PHE A CA 1
ATOM 1514 C C . PHE A 1 191 ? -4.004 -5.588 -13.701 1.00 93.31 191 PHE A C 1
ATOM 1516 O O . PHE A 1 191 ? -5.163 -5.956 -13.922 1.00 93.31 191 PHE A O 1
ATOM 1523 N N . ASP A 1 192 ? -3.583 -5.197 -12.503 1.00 92.69 192 ASP A N 1
ATOM 1524 C CA . ASP A 1 192 ? -4.450 -5.224 -11.336 1.00 92.69 192 ASP A CA 1
ATOM 1525 C C . ASP A 1 192 ? -5.630 -4.233 -11.480 1.00 92.69 192 ASP A C 1
ATOM 1527 O O . ASP A 1 192 ? -5.595 -3.321 -12.320 1.00 92.69 192 ASP A O 1
ATOM 1531 N N . PRO A 1 193 ? -6.703 -4.382 -10.679 1.00 92.62 193 PRO A N 1
ATOM 1532 C CA . PRO A 1 193 ? -7.895 -3.538 -10.778 1.00 92.62 193 PRO A CA 1
ATOM 1533 C C . PRO A 1 193 ? -7.630 -2.031 -10.711 1.00 92.62 193 PRO A C 1
ATOM 1535 O O . PRO A 1 193 ? -8.417 -1.244 -11.236 1.00 92.62 193 PRO A O 1
ATOM 1538 N N . SER A 1 194 ? -6.518 -1.601 -10.118 1.00 89.62 194 SER A N 1
ATOM 1539 C CA . SER A 1 194 ? -6.202 -0.189 -9.999 1.00 89.62 194 SER A CA 1
ATOM 1540 C C . SER A 1 194 ? -5.953 0.533 -11.327 1.00 89.62 194 SER A C 1
ATOM 1542 O O . SER A 1 194 ? -6.087 1.760 -11.387 1.00 89.62 194 SER A O 1
ATOM 1544 N N . TYR A 1 195 ? -5.674 -0.208 -12.404 1.00 92.19 195 TYR A N 1
ATOM 1545 C CA . TYR A 1 195 ? -5.569 0.333 -13.759 1.00 92.19 195 TYR A CA 1
ATOM 1546 C C . TYR A 1 195 ? -6.899 0.877 -14.297 1.00 92.19 195 TYR A C 1
ATOM 1548 O O . TYR A 1 195 ? -6.894 1.643 -15.260 1.00 92.19 195 TYR A O 1
ATOM 1556 N N . GLU A 1 196 ? -8.037 0.589 -13.655 1.00 91.81 196 GLU A N 1
ATOM 1557 C CA . GLU A 1 196 ? -9.327 1.207 -13.991 1.00 91.81 196 GLU A CA 1
ATOM 1558 C C . GLU A 1 196 ? -9.259 2.743 -13.913 1.00 91.81 196 GLU A C 1
ATOM 1560 O O . GLU A 1 196 ? -9.733 3.431 -14.818 1.00 91.81 196 GLU A O 1
ATOM 1565 N N . ASN A 1 197 ? -8.546 3.285 -12.921 1.00 85.69 197 ASN A N 1
ATOM 1566 C CA . ASN A 1 197 ? -8.340 4.731 -12.764 1.00 85.69 197 ASN A CA 1
ATOM 1567 C C . ASN A 1 197 ? -7.382 5.333 -13.809 1.00 85.69 197 ASN A C 1
ATOM 1569 O O . ASN A 1 197 ? -7.310 6.553 -13.952 1.00 85.69 197 ASN A O 1
ATOM 1573 N N . LEU A 1 198 ? -6.653 4.491 -14.546 1.00 86.69 198 LEU A N 1
ATOM 1574 C CA . LEU A 1 198 ? -5.732 4.889 -15.613 1.00 86.69 198 LEU A CA 1
ATOM 1575 C C . LEU A 1 198 ? -6.331 4.693 -17.016 1.00 86.69 198 LEU A C 1
ATOM 1577 O O . LEU A 1 198 ? -5.656 4.965 -18.004 1.00 86.69 198 LEU A O 1
ATOM 1581 N N . GLY A 1 199 ? -7.593 4.257 -17.116 1.00 87.62 199 GLY A N 1
ATOM 1582 C CA . GLY A 1 199 ? -8.267 3.982 -18.389 1.00 87.62 199 GLY A CA 1
ATOM 1583 C C . GLY A 1 199 ? -8.269 2.507 -18.812 1.00 87.62 199 GLY A C 1
ATOM 1584 O O . GLY A 1 199 ? -8.681 2.206 -19.932 1.00 87.62 199 GLY A O 1
ATOM 1585 N N . GLY A 1 200 ? -7.861 1.587 -17.932 1.00 91.31 200 GLY A N 1
ATOM 1586 C CA . GLY A 1 200 ? -7.830 0.144 -18.174 1.00 91.31 200 GLY A CA 1
ATOM 1587 C C . GLY A 1 200 ? -6.542 -0.311 -18.859 1.00 91.31 200 GLY A C 1
ATOM 1588 O O . GLY A 1 200 ? -5.449 0.039 -18.420 1.00 91.31 200 GLY A O 1
ATOM 1589 N N . CYS A 1 201 ? -6.666 -1.105 -19.930 1.00 91.88 201 CYS A N 1
ATOM 1590 C CA . CYS A 1 201 ? -5.507 -1.562 -20.698 1.00 91.88 201 CYS A CA 1
ATOM 1591 C C . CYS A 1 201 ? -4.709 -0.375 -21.252 1.00 91.88 201 CYS A C 1
ATOM 1593 O O . CYS A 1 201 ? -5.284 0.441 -21.982 1.00 91.88 201 CYS A O 1
ATOM 1595 N N . PRO A 1 202 ? -3.397 -0.278 -20.974 1.00 90.38 202 PRO A N 1
ATOM 1596 C CA . PRO A 1 202 ? -2.610 0.825 -21.502 1.00 90.38 202 PRO A CA 1
ATOM 1597 C C . PRO A 1 202 ? -2.515 0.763 -23.028 1.00 90.38 202 PRO A C 1
ATOM 1599 O O . PRO A 1 202 ? -2.474 -0.312 -23.628 1.00 90.38 202 PRO A O 1
ATOM 1602 N N . SER A 1 203 ? -2.491 1.940 -23.653 1.00 86.81 203 SER A N 1
ATOM 1603 C CA . SER A 1 203 ? -2.587 2.083 -25.110 1.00 86.81 203 SER A CA 1
ATOM 1604 C C . SER A 1 203 ? -1.242 2.256 -25.829 1.00 86.81 203 SER A C 1
ATOM 1606 O O . SER A 1 203 ? -1.209 2.204 -27.060 1.00 86.81 203 SER A O 1
ATOM 1608 N N . GLY A 1 204 ? -0.148 2.484 -25.091 1.00 91.50 204 GLY A N 1
ATOM 1609 C CA . GLY A 1 204 ? 1.198 2.615 -25.656 1.00 91.50 204 GLY A CA 1
ATOM 1610 C C . GLY A 1 204 ? 1.894 1.275 -25.894 1.00 91.50 204 GLY A C 1
ATOM 1611 O O . GLY A 1 204 ? 1.306 0.205 -25.732 1.00 91.50 204 GLY A O 1
ATOM 1612 N N . ASN A 1 205 ? 3.163 1.334 -26.306 1.00 96.12 205 ASN A N 1
ATOM 1613 C CA . ASN A 1 205 ? 3.926 0.132 -26.638 1.00 96.12 205 ASN A CA 1
ATOM 1614 C C . ASN A 1 205 ? 4.397 -0.589 -25.380 1.00 96.12 205 ASN A C 1
ATOM 1616 O O . ASN A 1 205 ? 4.754 0.041 -24.387 1.00 96.12 205 ASN A O 1
ATOM 1620 N N . PHE A 1 206 ? 4.461 -1.918 -25.451 1.00 97.00 206 PHE A N 1
ATOM 1621 C CA . PHE A 1 206 ? 5.044 -2.729 -24.385 1.00 97.00 206 PHE A CA 1
ATOM 1622 C C . PHE A 1 206 ? 6.493 -3.055 -24.739 1.00 97.00 206 PHE A C 1
ATOM 1624 O O . PHE A 1 206 ? 6.773 -3.511 -25.852 1.00 97.00 206 PHE A O 1
ATOM 1631 N N . TYR A 1 207 ? 7.397 -2.841 -23.792 1.00 98.44 207 TYR A N 1
ATOM 1632 C CA . TYR A 1 207 ? 8.812 -3.161 -23.904 1.00 98.44 207 TYR A CA 1
ATOM 1633 C C . TYR A 1 207 ? 9.262 -4.070 -22.767 1.00 98.44 207 TYR A C 1
ATOM 1635 O O . TYR A 1 207 ? 8.680 -4.056 -21.687 1.00 98.44 207 TYR A O 1
ATOM 1643 N N . PHE A 1 208 ? 10.331 -4.824 -23.002 1.00 98.50 208 PHE A N 1
ATOM 1644 C CA . PHE A 1 208 ? 10.868 -5.805 -22.070 1.00 98.50 208 PHE A CA 1
ATOM 1645 C C . PHE A 1 208 ? 12.346 -5.541 -21.795 1.00 98.50 208 PHE A C 1
ATOM 1647 O O . PHE A 1 208 ? 13.133 -5.313 -22.715 1.00 98.50 208 PHE A O 1
ATOM 1654 N N . VAL A 1 209 ? 12.724 -5.601 -20.520 1.00 98.75 209 VAL A N 1
ATOM 1655 C CA . VAL A 1 209 ? 14.104 -5.556 -20.035 1.00 98.75 209 VAL A CA 1
ATOM 1656 C C . VAL A 1 209 ? 14.402 -6.874 -19.338 1.00 98.75 209 VAL A C 1
ATOM 1658 O O . VAL A 1 209 ? 13.815 -7.177 -18.303 1.00 98.75 209 VAL A O 1
ATOM 1661 N N . ASP A 1 210 ? 15.362 -7.629 -19.854 1.00 98.31 210 ASP A N 1
ATOM 1662 C CA . ASP A 1 210 ? 15.799 -8.891 -19.261 1.00 98.31 210 ASP A CA 1
ATOM 1663 C C . ASP A 1 210 ? 17.311 -9.021 -19.421 1.00 98.31 210 ASP A C 1
ATOM 1665 O O . ASP A 1 210 ? 17.808 -9.386 -20.482 1.00 98.31 210 ASP A O 1
ATOM 1669 N N . GLN A 1 211 ? 18.068 -8.712 -18.368 1.00 96.38 211 GLN A N 1
ATOM 1670 C CA . GLN A 1 211 ? 19.532 -8.781 -18.427 1.00 96.38 211 GLN A CA 1
ATOM 1671 C C . GLN A 1 211 ? 20.067 -10.221 -18.518 1.00 96.38 211 GLN A C 1
ATOM 1673 O O . GLN A 1 211 ? 21.237 -10.413 -18.863 1.00 96.38 211 GLN A O 1
ATOM 1678 N N . ASN A 1 212 ? 19.235 -11.211 -18.177 1.00 96.69 212 ASN A N 1
ATOM 1679 C CA . ASN A 1 212 ? 19.582 -12.628 -18.143 1.00 96.69 212 ASN A CA 1
ATOM 1680 C C . ASN A 1 212 ? 19.210 -13.342 -19.450 1.00 96.69 212 ASN A C 1
ATOM 1682 O O . ASN A 1 212 ? 19.711 -14.440 -19.708 1.00 96.69 212 ASN A O 1
ATOM 1686 N N . HIS A 1 213 ? 18.376 -12.728 -20.295 1.00 97.12 213 HIS A N 1
ATOM 1687 C CA . HIS A 1 213 ? 18.022 -13.287 -21.592 1.00 97.12 213 HIS A CA 1
ATOM 1688 C C . HIS A 1 213 ? 19.263 -13.396 -22.501 1.00 97.12 213 HIS A C 1
ATOM 1690 O O . HIS A 1 213 ? 20.002 -12.420 -22.667 1.00 97.12 213 HIS A O 1
ATOM 1696 N N . PRO A 1 214 ? 19.505 -14.546 -23.162 1.00 97.38 214 PRO A N 1
ATOM 1697 C CA . PRO A 1 214 ? 20.721 -14.769 -23.952 1.00 97.38 214 PRO A CA 1
ATOM 1698 C C . PRO A 1 214 ? 20.878 -13.796 -25.129 1.00 97.38 214 PRO A C 1
ATOM 1700 O O . PRO A 1 214 ? 21.998 -13.532 -25.561 1.00 97.38 214 PRO A O 1
ATOM 1703 N N . ASN A 1 215 ? 19.765 -13.249 -25.626 1.00 97.00 215 ASN A N 1
ATOM 1704 C CA . ASN A 1 215 ? 19.749 -12.284 -26.727 1.00 97.00 215 ASN A CA 1
ATOM 1705 C C . ASN A 1 215 ? 19.592 -10.826 -26.262 1.00 97.00 215 ASN A C 1
ATOM 1707 O O . ASN A 1 215 ? 19.351 -9.961 -27.099 1.00 97.00 215 ASN A O 1
ATOM 1711 N N . ALA A 1 216 ? 19.683 -10.538 -24.960 1.00 98.06 216 ALA A N 1
ATOM 1712 C CA . ALA A 1 216 ? 19.484 -9.191 -24.431 1.00 98.06 216 ALA A CA 1
ATOM 1713 C C . ALA A 1 216 ? 20.527 -8.196 -24.956 1.00 98.06 216 ALA A C 1
ATOM 1715 O O . ALA A 1 216 ? 21.739 -8.400 -24.819 1.00 98.06 216 ALA A O 1
ATOM 1716 N N . SER A 1 217 ? 20.054 -7.085 -25.513 1.00 98.56 217 SER A N 1
ATOM 1717 C CA . SER A 1 217 ? 20.891 -5.993 -26.008 1.00 98.56 217 SER A CA 1
ATOM 1718 C C . SER A 1 217 ? 20.118 -4.682 -25.971 1.00 98.56 217 SER A C 1
ATOM 1720 O O . SER A 1 217 ? 18.951 -4.643 -26.341 1.00 98.56 217 SER A O 1
ATOM 1722 N N . ASP A 1 218 ? 20.774 -3.587 -25.594 1.00 98.56 218 ASP A N 1
ATOM 1723 C CA . ASP A 1 218 ? 20.175 -2.244 -25.656 1.00 98.56 218 ASP A CA 1
ATOM 1724 C C . ASP A 1 218 ? 20.037 -1.722 -27.103 1.00 98.56 218 ASP A C 1
ATOM 1726 O O . ASP A 1 218 ? 19.432 -0.683 -27.331 1.00 98.56 218 ASP A O 1
ATOM 1730 N N . ASP A 1 219 ? 20.554 -2.459 -28.094 1.00 98.12 219 ASP A N 1
ATOM 1731 C CA . ASP A 1 219 ? 20.307 -2.205 -29.522 1.00 98.12 219 ASP A CA 1
ATOM 1732 C C . ASP A 1 219 ? 19.043 -2.921 -30.050 1.00 98.12 219 ASP A C 1
ATOM 1734 O O . ASP A 1 219 ? 18.677 -2.766 -31.219 1.00 98.12 219 ASP A O 1
ATOM 1738 N N . ASN A 1 220 ? 18.389 -3.745 -29.224 1.00 98.44 220 ASN A N 1
ATOM 1739 C CA . ASN A 1 220 ? 17.194 -4.491 -29.614 1.00 98.44 220 ASN A CA 1
ATOM 1740 C C . ASN A 1 220 ? 15.941 -3.595 -29.697 1.00 98.44 220 ASN A C 1
ATOM 1742 O O . ASN A 1 220 ? 15.910 -2.508 -29.120 1.00 98.44 220 ASN A O 1
ATOM 1746 N N . PRO A 1 221 ? 14.858 -4.057 -30.354 1.00 97.62 221 PRO A N 1
ATOM 1747 C CA . PRO A 1 221 ? 13.577 -3.345 -30.359 1.00 97.62 221 PRO A CA 1
ATOM 1748 C C . PRO A 1 221 ? 12.834 -3.366 -29.010 1.00 97.62 221 PRO A C 1
ATOM 1750 O O . PRO A 1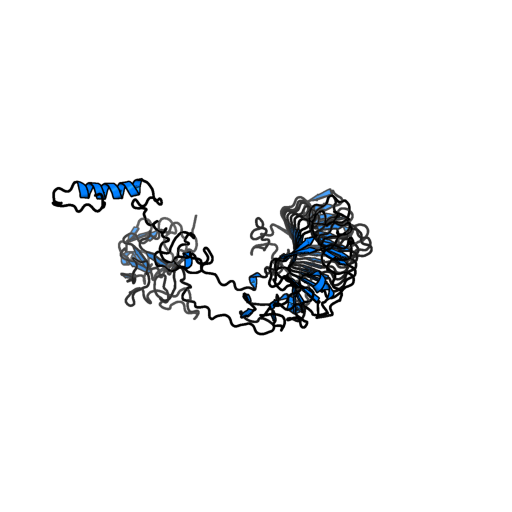 221 ? 11.819 -2.687 -28.885 1.00 97.62 221 PRO A O 1
ATOM 1753 N N . GLY A 1 222 ? 13.296 -4.145 -28.024 1.00 97.81 222 GLY A N 1
ATOM 1754 C CA . GLY A 1 222 ? 12.666 -4.248 -26.706 1.00 97.81 222 GLY A CA 1
ATOM 1755 C C . GLY A 1 222 ? 11.425 -5.147 -26.676 1.00 97.81 222 GLY A C 1
ATOM 1756 O O . GLY A 1 222 ? 10.594 -4.989 -25.795 1.00 97.81 222 GLY A O 1
ATOM 1757 N N . THR A 1 223 ? 11.266 -6.076 -27.623 1.00 97.81 223 THR A N 1
ATOM 1758 C CA . THR A 1 223 ? 10.206 -7.107 -27.596 1.00 97.81 223 THR A CA 1
ATOM 1759 C C . THR A 1 223 ? 10.543 -8.216 -26.599 1.00 97.81 223 THR A C 1
ATOM 1761 O O . THR A 1 223 ? 11.710 -8.377 -26.261 1.00 97.81 223 THR A O 1
ATOM 1764 N N . GLU A 1 224 ? 9.582 -9.049 -26.196 1.00 96.00 224 GLU A N 1
ATOM 1765 C CA . GLU A 1 224 ? 9.846 -10.151 -25.253 1.00 96.00 224 GLU A CA 1
ATOM 1766 C C . GLU A 1 224 ? 10.946 -11.119 -25.748 1.00 96.00 224 GLU A C 1
ATOM 1768 O O . GLU A 1 224 ? 11.835 -11.477 -24.982 1.00 96.00 224 GLU A O 1
ATOM 1773 N N . ASP A 1 225 ? 10.977 -11.444 -27.048 1.00 96.69 225 ASP A N 1
ATOM 1774 C CA . ASP A 1 225 ? 12.005 -12.316 -27.658 1.00 96.69 225 ASP A CA 1
ATOM 1775 C C . ASP A 1 225 ? 13.380 -11.641 -27.863 1.00 96.69 225 ASP A C 1
ATOM 1777 O O . ASP A 1 225 ? 14.419 -12.303 -27.988 1.00 96.69 225 ASP A O 1
ATOM 1781 N N . LEU A 1 226 ? 13.390 -10.309 -27.947 1.00 98.12 226 LEU A N 1
ATOM 1782 C CA . LEU A 1 226 ? 14.575 -9.471 -28.164 1.00 98.12 226 LEU A CA 1
ATOM 1783 C C . LEU A 1 226 ? 14.520 -8.300 -27.173 1.00 98.12 226 LEU A C 1
ATOM 1785 O O . LEU A 1 226 ? 14.286 -7.154 -27.579 1.00 98.12 226 LEU A O 1
ATOM 1789 N N . PRO A 1 227 ? 14.695 -8.581 -25.871 1.00 98.56 227 PRO A N 1
ATOM 1790 C CA . PRO A 1 227 ? 14.528 -7.579 -24.835 1.00 98.56 227 PRO A CA 1
ATOM 1791 C C . PRO A 1 227 ? 15.735 -6.643 -24.788 1.00 98.56 227 PRO A C 1
ATOM 1793 O O . PRO A 1 227 ? 16.840 -6.979 -25.240 1.00 98.56 227 PRO A O 1
ATOM 1796 N N . TRP A 1 228 ? 15.531 -5.467 -24.205 1.00 98.81 228 TRP A N 1
ATOM 1797 C CA . TRP A 1 228 ? 16.626 -4.600 -23.789 1.00 98.81 228 TRP A CA 1
ATOM 1798 C C . TRP A 1 228 ? 17.413 -5.231 -22.644 1.00 98.81 228 TRP A C 1
ATOM 1800 O O . TRP A 1 228 ? 16.902 -6.059 -21.886 1.00 98.81 228 TRP A O 1
ATOM 1810 N N . LYS A 1 229 ? 18.678 -4.831 -22.506 1.00 98.44 229 LYS A N 1
ATOM 1811 C CA . LYS A 1 229 ? 19.570 -5.364 -21.477 1.00 98.44 229 LYS A CA 1
ATOM 1812 C C . LYS A 1 229 ? 19.490 -4.571 -20.179 1.00 98.44 229 LYS A C 1
ATOM 1814 O O . LYS A 1 229 ? 19.664 -5.150 -19.109 1.00 98.44 229 LYS A O 1
ATOM 1819 N N . THR A 1 230 ? 19.256 -3.262 -20.250 1.00 98.44 230 THR A N 1
ATOM 1820 C CA . THR A 1 230 ? 19.316 -2.381 -19.080 1.00 98.44 230 THR A CA 1
ATOM 1821 C C . THR A 1 230 ? 18.043 -1.566 -18.875 1.00 98.44 230 THR A C 1
ATOM 1823 O O . THR A 1 230 ? 17.435 -1.053 -19.814 1.00 98.44 230 THR A O 1
ATOM 1826 N N . ILE A 1 231 ? 17.678 -1.364 -17.603 1.00 98.62 231 ILE A N 1
ATOM 1827 C CA . ILE A 1 231 ? 16.599 -0.436 -17.224 1.00 98.62 231 ILE A CA 1
ATOM 1828 C C . ILE A 1 231 ? 16.993 1.001 -17.599 1.00 98.62 231 ILE A C 1
ATOM 1830 O O . ILE A 1 231 ? 16.149 1.791 -18.012 1.00 98.62 231 ILE A O 1
ATOM 1834 N N . THR A 1 232 ? 18.286 1.339 -17.507 1.00 98.12 232 THR A N 1
ATOM 1835 C CA . THR A 1 232 ? 18.811 2.656 -17.892 1.00 98.12 232 THR A CA 1
ATOM 1836 C C . THR A 1 232 ? 18.524 2.986 -19.351 1.00 98.12 232 THR A C 1
ATOM 1838 O O . THR A 1 232 ? 18.124 4.112 -19.626 1.00 98.12 232 THR A O 1
ATOM 1841 N N . HIS A 1 233 ? 18.689 2.040 -20.279 1.00 98.56 233 HIS A N 1
ATOM 1842 C CA . HIS A 1 233 ? 18.290 2.256 -21.667 1.00 98.56 233 HIS A CA 1
ATOM 1843 C C . HIS A 1 233 ? 16.778 2.483 -21.776 1.00 98.56 233 HIS A C 1
ATOM 1845 O O . HIS A 1 233 ? 16.345 3.477 -22.361 1.00 98.56 233 HIS A O 1
ATOM 1851 N N . ALA A 1 234 ? 15.985 1.613 -21.145 1.00 98.50 234 ALA A N 1
ATOM 1852 C CA . ALA A 1 234 ? 14.530 1.652 -21.233 1.00 98.50 234 ALA A CA 1
ATOM 1853 C C . ALA A 1 234 ? 13.947 3.014 -20.828 1.00 98.50 234 ALA A C 1
ATOM 1855 O O . ALA A 1 234 ? 13.215 3.627 -21.603 1.00 98.50 234 ALA A O 1
ATOM 1856 N N . VAL A 1 235 ? 14.346 3.552 -19.667 1.00 98.38 235 VAL A N 1
ATOM 1857 C CA . VAL A 1 235 ? 13.842 4.850 -19.175 1.00 98.38 235 VAL A CA 1
ATOM 1858 C C . VAL A 1 235 ? 14.236 6.035 -20.069 1.00 98.38 235 VAL A C 1
ATOM 1860 O O . VAL A 1 235 ? 13.625 7.099 -19.987 1.00 98.38 235 VAL A O 1
ATOM 1863 N N . GLN A 1 236 ? 15.248 5.884 -20.928 1.00 98.38 236 GLN A N 1
ATOM 1864 C CA . GLN A 1 236 ? 15.632 6.915 -21.896 1.00 98.38 236 GLN A CA 1
ATOM 1865 C C . GLN A 1 236 ? 14.892 6.789 -23.236 1.00 98.38 236 GLN A C 1
ATOM 1867 O O . GLN A 1 236 ? 14.761 7.787 -23.944 1.00 98.38 236 GLN A O 1
ATOM 1872 N N . ALA A 1 237 ? 14.408 5.594 -23.584 1.00 98.12 237 ALA A N 1
ATOM 1873 C CA . ALA A 1 237 ? 13.764 5.315 -24.867 1.00 98.12 237 ALA A CA 1
ATOM 1874 C C . ALA A 1 237 ? 12.253 5.612 -24.868 1.00 98.12 237 ALA A C 1
ATOM 1876 O O . ALA A 1 237 ? 11.721 6.134 -25.853 1.00 98.12 237 ALA A O 1
ATOM 1877 N N . VAL A 1 238 ? 11.569 5.297 -23.767 1.00 98.06 238 VAL A N 1
ATOM 1878 C CA . VAL A 1 238 ? 10.100 5.283 -23.705 1.00 98.06 238 VAL A CA 1
ATOM 1879 C C . VAL A 1 238 ? 9.428 6.649 -23.833 1.00 98.06 238 VAL A C 1
ATOM 1881 O O . VAL A 1 238 ? 9.965 7.688 -23.433 1.00 98.06 238 VAL A O 1
ATOM 1884 N N . GLN A 1 239 ? 8.226 6.627 -24.403 1.00 97.56 239 GLN A N 1
ATOM 1885 C CA . GLN A 1 239 ? 7.331 7.757 -24.637 1.00 97.56 239 GLN A CA 1
ATOM 1886 C C . GLN A 1 239 ? 6.053 7.627 -23.798 1.00 97.56 239 GLN A C 1
ATOM 1888 O O . GLN A 1 239 ? 5.788 6.592 -23.194 1.00 97.56 239 GLN A O 1
ATOM 1893 N N . ALA A 1 240 ? 5.245 8.688 -23.761 1.00 96.81 240 ALA A N 1
ATOM 1894 C CA . ALA A 1 240 ? 3.977 8.696 -23.033 1.00 96.81 240 ALA A CA 1
ATOM 1895 C C . ALA A 1 240 ? 3.071 7.511 -23.415 1.00 96.81 240 ALA A C 1
ATOM 1897 O O . ALA A 1 240 ? 2.811 7.288 -24.596 1.00 96.81 240 ALA A O 1
ATOM 1898 N N . GLY A 1 241 ? 2.563 6.801 -22.406 1.00 94.88 241 GLY A N 1
ATOM 1899 C CA . GLY A 1 241 ? 1.710 5.620 -22.561 1.00 94.88 241 GLY A CA 1
ATOM 1900 C C . GLY A 1 241 ? 2.462 4.296 -22.692 1.00 94.88 241 GLY A C 1
ATOM 1901 O O . GLY A 1 241 ? 1.828 3.251 -22.565 1.00 94.88 241 GLY A O 1
ATOM 1902 N N . ASP A 1 242 ? 3.774 4.319 -22.949 1.00 97.62 242 ASP A N 1
ATOM 1903 C CA . ASP A 1 242 ? 4.570 3.098 -23.057 1.00 97.62 242 ASP A CA 1
ATOM 1904 C C . ASP A 1 242 ? 4.731 2.409 -21.690 1.00 97.62 242 ASP A C 1
ATOM 1906 O O . ASP A 1 242 ? 4.820 3.053 -20.638 1.00 97.62 242 ASP A O 1
ATOM 1910 N N . ILE A 1 243 ? 4.837 1.082 -21.735 1.00 96.94 243 ILE A N 1
ATOM 1911 C CA . ILE A 1 243 ? 5.100 0.218 -20.585 1.00 96.94 243 ILE A CA 1
ATOM 1912 C C . ILE A 1 243 ? 6.457 -0.452 -20.756 1.00 96.94 243 ILE A C 1
ATOM 1914 O O . ILE A 1 243 ? 6.764 -0.989 -21.818 1.00 96.94 243 ILE A O 1
ATOM 1918 N N . VAL A 1 244 ? 7.244 -0.486 -19.688 1.00 98.19 244 VAL A N 1
ATOM 1919 C CA . VAL A 1 244 ? 8.465 -1.280 -19.573 1.00 98.19 244 VAL A CA 1
ATOM 1920 C C . VAL A 1 244 ? 8.254 -2.365 -18.532 1.00 98.19 244 VAL A C 1
ATOM 1922 O O . VAL A 1 244 ? 8.121 -2.065 -17.347 1.00 98.19 244 VAL A O 1
ATOM 1925 N N . TYR A 1 245 ? 8.311 -3.617 -18.966 1.00 97.75 245 TYR A N 1
ATOM 1926 C CA . TYR A 1 245 ? 8.367 -4.780 -18.098 1.00 97.75 245 TYR A CA 1
ATOM 1927 C C . TYR A 1 245 ? 9.799 -5.215 -17.855 1.00 97.75 245 TYR A C 1
ATOM 1929 O O . TYR A 1 245 ? 10.539 -5.546 -18.779 1.00 97.75 245 TYR A O 1
ATOM 1937 N N . VAL A 1 246 ? 10.187 -5.242 -16.590 1.00 98.56 246 VAL A N 1
ATOM 1938 C CA . VAL A 1 246 ? 11.493 -5.720 -16.155 1.00 98.56 246 VAL A CA 1
ATOM 1939 C C . VAL A 1 246 ? 11.335 -7.145 -15.633 1.00 98.56 246 VAL A C 1
ATOM 1941 O O . VAL A 1 246 ? 10.496 -7.399 -14.770 1.00 98.56 246 VAL A O 1
ATOM 1944 N N . ARG A 1 247 ? 12.116 -8.075 -16.180 1.00 97.69 247 ARG A N 1
ATOM 1945 C CA . ARG A 1 247 ? 12.126 -9.488 -15.779 1.00 97.69 247 ARG A CA 1
ATOM 1946 C C . ARG A 1 247 ? 12.940 -9.707 -14.506 1.00 97.69 247 ARG A C 1
ATOM 1948 O O . ARG A 1 247 ? 13.759 -8.869 -14.128 1.00 97.69 247 ARG A O 1
ATOM 1955 N N . ALA A 1 248 ? 12.720 -10.845 -13.855 1.00 97.62 248 ALA A N 1
ATOM 1956 C CA . ALA A 1 248 ? 13.370 -11.242 -12.612 1.00 97.62 248 ALA A CA 1
ATOM 1957 C C . ALA A 1 248 ? 14.896 -11.047 -12.649 1.00 97.62 248 ALA A C 1
ATOM 1959 O O . ALA A 1 248 ? 15.594 -11.486 -13.570 1.00 97.62 248 ALA A O 1
ATOM 1960 N N . GLY A 1 249 ? 15.440 -10.448 -11.591 1.00 97.69 249 GLY A N 1
ATOM 1961 C CA . GLY A 1 249 ? 16.878 -10.238 -11.468 1.00 97.69 249 GLY A CA 1
ATOM 1962 C C . GLY A 1 249 ? 17.262 -9.141 -10.485 1.00 97.69 249 GLY A C 1
ATOM 1963 O O . GLY A 1 249 ? 16.426 -8.381 -10.000 1.00 97.69 249 GLY A O 1
ATOM 1964 N N . THR A 1 250 ? 18.565 -9.054 -10.213 1.00 98.12 250 THR A N 1
ATOM 1965 C CA . THR A 1 250 ? 19.162 -7.951 -9.453 1.00 98.12 250 THR A CA 1
ATOM 1966 C C . THR A 1 250 ? 19.824 -6.976 -10.415 1.00 98.12 250 THR A C 1
ATOM 1968 O O . THR A 1 250 ? 20.799 -7.322 -11.085 1.00 98.12 250 THR A O 1
ATOM 1971 N N . TYR A 1 251 ? 19.305 -5.757 -10.458 1.00 98.31 251 TYR A N 1
ATOM 1972 C CA . TYR A 1 251 ? 19.761 -4.678 -11.319 1.00 98.31 251 TYR A CA 1
ATOM 1973 C C . TYR A 1 251 ? 20.583 -3.685 -10.501 1.00 98.31 251 TYR A C 1
ATOM 1975 O O . TYR A 1 251 ? 20.082 -3.022 -9.590 1.00 98.31 251 TYR A O 1
ATOM 1983 N N . TYR A 1 252 ? 21.865 -3.601 -10.845 1.00 97.31 252 TYR A N 1
ATOM 1984 C CA . TYR A 1 252 ? 22.845 -2.738 -10.199 1.00 97.31 252 TYR A CA 1
ATOM 1985 C C . TYR A 1 252 ? 22.907 -1.382 -10.900 1.00 97.31 252 TYR A C 1
ATOM 1987 O O . TYR A 1 252 ? 23.261 -1.291 -12.076 1.00 97.31 252 TYR A O 1
ATOM 1995 N N . ILE A 1 253 ? 22.553 -0.325 -10.174 1.00 97.06 253 ILE A N 1
ATOM 1996 C CA . ILE A 1 253 ? 22.398 1.023 -10.713 1.00 97.06 253 ILE A CA 1
ATOM 1997 C C . ILE A 1 253 ? 23.484 1.941 -10.155 1.00 97.06 253 ILE A C 1
ATOM 1999 O O . ILE A 1 253 ? 23.669 2.067 -8.943 1.00 97.06 253 ILE A O 1
ATOM 2003 N N . LYS A 1 254 ? 24.190 2.633 -11.055 1.00 94.12 254 LYS A N 1
ATOM 2004 C CA . LYS A 1 254 ? 25.113 3.713 -10.689 1.00 94.12 254 LYS A CA 1
ATOM 2005 C C . LYS A 1 254 ? 24.316 4.994 -10.472 1.00 94.12 254 LYS A C 1
ATOM 2007 O O . LYS A 1 254 ? 23.822 5.578 -11.437 1.00 94.12 254 LYS A O 1
ATOM 2012 N N . ALA A 1 255 ? 24.190 5.426 -9.219 1.00 94.69 255 ALA A N 1
ATOM 2013 C CA . ALA A 1 255 ? 23.534 6.689 -8.910 1.00 94.69 255 ALA A CA 1
ATOM 2014 C C . ALA A 1 255 ? 24.357 7.899 -9.387 1.00 94.69 255 ALA A C 1
ATOM 2016 O O . ALA A 1 255 ? 25.496 7.768 -9.852 1.00 94.69 255 ALA A O 1
ATOM 2017 N N . ARG A 1 256 ? 23.743 9.084 -9.330 1.00 93.88 256 ARG A N 1
ATOM 2018 C CA . ARG A 1 256 ? 24.274 10.308 -9.954 1.00 93.88 256 ARG A CA 1
ATOM 2019 C C . ARG A 1 256 ? 25.115 11.178 -9.015 1.00 93.88 256 ARG A C 1
ATOM 2021 O O . ARG A 1 256 ? 25.689 12.156 -9.486 1.00 93.88 256 ARG A O 1
ATOM 2028 N N . GLY A 1 257 ? 25.177 10.853 -7.720 1.00 93.75 2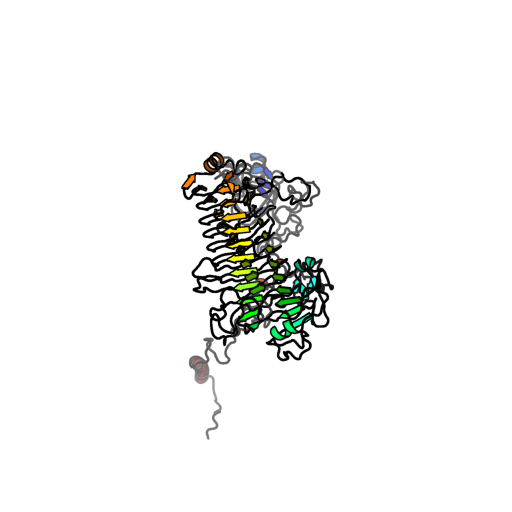57 GLY A N 1
ATOM 2029 C CA . GLY A 1 257 ? 25.787 11.731 -6.717 1.00 93.75 257 GLY A CA 1
ATOM 2030 C C . GLY A 1 257 ? 24.998 13.029 -6.529 1.00 93.75 257 GLY A C 1
ATOM 2031 O O . GLY A 1 257 ? 25.580 14.068 -6.232 1.00 93.75 257 GLY A O 1
ATOM 2032 N N . ASP A 1 258 ? 23.687 12.978 -6.772 1.00 94.00 258 ASP A N 1
ATOM 2033 C CA . ASP A 1 258 ? 22.751 14.084 -6.596 1.00 94.00 258 ASP A CA 1
ATOM 2034 C C . ASP A 1 258 ? 21.640 13.651 -5.635 1.00 94.00 258 ASP A C 1
ATOM 2036 O O . ASP A 1 258 ? 21.292 12.475 -5.572 1.00 94.00 258 ASP A O 1
ATOM 2040 N N . ARG A 1 259 ? 21.077 14.588 -4.868 1.00 94.06 259 ARG A N 1
ATOM 2041 C CA . ARG A 1 259 ? 20.021 14.276 -3.890 1.00 94.06 259 ARG A CA 1
ATOM 2042 C C . ARG A 1 259 ? 18.614 14.199 -4.491 1.00 94.06 259 ARG A C 1
ATOM 2044 O O . ARG A 1 259 ? 17.732 13.606 -3.880 1.00 94.06 259 ARG A O 1
ATOM 2051 N N . GLY A 1 260 ? 18.374 14.895 -5.598 1.00 94.62 260 GLY A N 1
ATOM 2052 C CA . GLY A 1 260 ? 17.052 15.181 -6.152 1.00 94.62 260 GLY A CA 1
ATOM 2053 C C . GLY A 1 260 ? 16.777 14.489 -7.485 1.00 94.62 260 GLY A C 1
ATOM 2054 O O . GLY A 1 260 ? 15.616 14.302 -7.836 1.00 94.62 260 GLY A O 1
ATOM 2055 N N . GLU A 1 261 ? 17.820 14.121 -8.229 1.00 96.38 261 GLU A N 1
ATOM 2056 C CA . GLU A 1 261 ? 17.711 13.485 -9.540 1.00 96.38 261 GLU A CA 1
ATOM 2057 C C . GLU A 1 261 ? 17.990 11.971 -9.466 1.00 96.38 261 GLU A C 1
ATOM 2059 O O . GLU A 1 261 ? 19.144 11.571 -9.280 1.00 96.38 261 GLU A O 1
ATOM 2064 N N . PRO A 1 262 ? 16.969 11.108 -9.652 1.00 97.88 262 PRO A N 1
ATOM 2065 C CA . PRO A 1 262 ? 17.164 9.663 -9.666 1.00 97.88 262 PRO A CA 1
ATOM 2066 C C . PRO A 1 262 ? 18.032 9.198 -10.834 1.00 97.88 262 PRO A C 1
ATOM 2068 O O . PRO A 1 262 ? 18.000 9.739 -11.944 1.00 97.88 262 PRO A O 1
ATOM 2071 N N . ALA A 1 263 ? 18.803 8.140 -10.595 1.00 97.62 263 ALA A N 1
ATOM 2072 C CA . ALA A 1 263 ? 19.616 7.493 -11.618 1.00 97.62 263 ALA A CA 1
ATOM 2073 C C . ALA A 1 263 ? 18.767 7.072 -12.827 1.00 97.62 263 ALA A C 1
ATOM 2075 O O . ALA A 1 263 ? 19.092 7.409 -13.973 1.00 97.62 263 ALA A O 1
ATOM 2076 N N . LEU A 1 264 ? 17.641 6.417 -12.539 1.00 98.50 264 LEU A N 1
ATOM 2077 C CA . LEU A 1 264 ? 16.642 5.946 -13.487 1.00 98.50 264 LEU A CA 1
ATOM 2078 C C . LEU A 1 264 ? 15.511 6.969 -13.686 1.00 98.50 264 LEU A C 1
ATOM 2080 O O . LEU A 1 264 ? 14.343 6.612 -13.660 1.00 98.50 264 LEU A O 1
ATOM 2084 N N . ASN A 1 265 ? 15.838 8.248 -13.883 1.00 98.19 265 ASN A N 1
ATOM 2085 C CA . ASN A 1 265 ? 14.854 9.274 -14.248 1.00 98.19 265 ASN A CA 1
ATOM 2086 C C . ASN A 1 265 ? 14.414 9.112 -15.721 1.00 98.19 265 ASN A C 1
ATOM 2088 O O . ASN A 1 265 ? 15.281 9.198 -16.602 1.00 98.19 265 ASN A O 1
ATOM 2092 N N . PRO A 1 266 ? 13.114 8.927 -16.027 1.00 98.25 266 PRO A N 1
ATOM 2093 C CA . PRO A 1 266 ? 12.649 8.867 -17.408 1.00 98.25 266 PRO A CA 1
ATOM 2094 C C . PRO A 1 266 ? 12.990 10.128 -18.208 1.00 98.25 266 PRO A C 1
ATOM 2096 O O . PRO A 1 266 ? 12.877 11.253 -17.714 1.00 98.25 266 PRO A O 1
ATOM 2099 N N . ALA A 1 267 ? 13.401 9.961 -19.467 1.00 98.25 267 ALA A N 1
ATOM 2100 C CA . ALA A 1 267 ? 13.731 11.094 -20.336 1.00 98.25 267 ALA A CA 1
ATOM 2101 C C . ALA A 1 267 ? 12.494 11.945 -20.669 1.00 98.25 267 ALA A C 1
ATOM 2103 O O . ALA A 1 267 ? 12.586 13.175 -20.763 1.00 98.25 267 ALA A O 1
ATOM 2104 N N . ASN A 1 268 ? 11.332 11.301 -20.788 1.00 98.44 268 ASN A N 1
ATOM 2105 C CA . ASN A 1 268 ? 10.067 11.907 -21.194 1.00 98.44 268 ASN A CA 1
ATOM 2106 C C . ASN A 1 268 ? 9.045 11.872 -20.049 1.00 98.44 268 ASN A C 1
ATOM 2108 O O . ASN A 1 268 ? 9.170 11.080 -19.120 1.00 98.44 268 ASN A O 1
ATOM 2112 N N . SER A 1 269 ? 8.054 12.760 -20.110 1.00 98.69 269 SER A N 1
ATOM 2113 C CA . SER A 1 269 ? 6.851 12.667 -19.275 1.00 98.69 269 SER A CA 1
ATOM 2114 C C . SER A 1 269 ? 5.800 11.828 -19.994 1.00 98.69 269 SER A C 1
ATOM 2116 O O . SER A 1 269 ? 5.762 11.810 -21.227 1.00 98.69 269 SER A O 1
ATOM 2118 N N . GLY A 1 270 ? 4.908 11.204 -19.231 1.00 97.75 270 GLY A N 1
ATOM 2119 C CA . GLY A 1 270 ? 3.632 10.744 -19.756 1.00 97.75 270 GLY A CA 1
ATOM 2120 C C . GLY A 1 270 ? 2.669 11.908 -20.019 1.00 97.75 270 GLY A C 1
ATOM 2121 O O . GLY A 1 270 ? 3.045 13.084 -20.051 1.00 97.75 270 GLY A O 1
ATOM 2122 N N . SER A 1 271 ? 1.393 11.576 -20.175 1.00 95.50 271 SER A N 1
ATOM 2123 C CA . SER A 1 271 ? 0.301 12.550 -20.280 1.00 95.50 271 SER A CA 1
ATOM 2124 C C . SER A 1 271 ? -0.952 12.024 -19.566 1.00 95.50 271 SER A C 1
ATOM 2126 O O . SER A 1 271 ? -0.975 10.842 -19.214 1.00 95.50 271 SER A O 1
ATOM 2128 N N . PRO A 1 272 ? -1.994 12.847 -19.333 1.00 93.44 272 PRO A N 1
ATOM 2129 C CA . PRO A 1 272 ? -3.237 12.378 -18.720 1.00 93.44 272 PRO A CA 1
ATOM 2130 C C . PRO A 1 272 ? -3.775 11.110 -19.402 1.00 93.44 272 PRO A C 1
ATOM 2132 O O . PRO A 1 272 ? -3.953 11.090 -20.620 1.00 93.44 272 PRO A O 1
ATOM 2135 N N . GLY A 1 273 ? -3.986 10.045 -18.621 1.00 88.50 273 GLY A N 1
ATOM 2136 C CA . GLY A 1 273 ? -4.425 8.727 -19.108 1.00 88.50 273 GLY A CA 1
ATOM 2137 C C . GLY A 1 273 ? -3.369 7.901 -19.860 1.00 88.50 273 GLY A C 1
ATOM 2138 O O . GLY A 1 273 ? -3.643 6.771 -20.233 1.00 88.50 273 GLY A O 1
ATOM 2139 N N . ASN A 1 274 ? -2.161 8.428 -20.080 1.00 93.75 274 ASN A N 1
ATOM 2140 C CA . ASN A 1 274 ? -1.067 7.744 -20.777 1.00 93.75 274 ASN A CA 1
ATOM 2141 C C . ASN A 1 274 ? 0.222 7.882 -19.960 1.00 93.75 274 ASN A C 1
ATOM 2143 O O . ASN A 1 274 ? 1.152 8.613 -20.329 1.00 93.75 274 ASN A O 1
ATOM 2147 N N . TYR A 1 275 ? 0.241 7.214 -18.808 1.00 96.69 275 TYR A N 1
ATOM 2148 C CA . TYR A 1 275 ? 1.419 7.146 -17.951 1.00 96.69 275 TYR A CA 1
ATOM 2149 C C . TYR A 1 275 ? 2.545 6.397 -18.663 1.00 96.69 275 TYR A C 1
ATOM 2151 O O . TYR A 1 275 ? 2.290 5.452 -19.403 1.00 96.69 275 TYR A O 1
ATOM 2159 N N . ILE A 1 276 ? 3.789 6.807 -18.423 1.00 98.12 276 ILE A N 1
ATOM 2160 C CA . ILE A 1 276 ? 4.928 5.915 -18.651 1.00 98.12 276 ILE A CA 1
ATOM 2161 C C . ILE A 1 276 ? 4.976 4.971 -17.459 1.00 98.12 276 ILE A C 1
ATOM 2163 O O . ILE A 1 276 ? 5.121 5.430 -16.323 1.00 98.12 276 ILE A O 1
ATOM 2167 N N . VAL A 1 277 ? 4.845 3.676 -17.713 1.00 97.31 277 VAL A N 1
ATOM 2168 C CA . VAL A 1 277 ? 4.832 2.653 -16.667 1.00 97.31 277 VAL A CA 1
ATOM 2169 C C . VAL A 1 277 ? 6.141 1.880 -16.714 1.00 97.31 277 VAL A C 1
ATOM 2171 O O . VAL A 1 277 ? 6.521 1.358 -17.757 1.00 97.31 277 VAL A O 1
ATOM 2174 N N . ILE A 1 278 ? 6.834 1.789 -15.585 1.00 98.38 278 ILE A N 1
ATOM 2175 C CA . ILE A 1 278 ? 7.976 0.901 -15.394 1.00 98.38 278 ILE A CA 1
ATOM 2176 C C . ILE A 1 278 ? 7.571 -0.088 -14.304 1.00 98.38 278 ILE A C 1
ATOM 2178 O O . ILE A 1 278 ? 7.306 0.329 -13.177 1.00 98.38 278 ILE A O 1
ATOM 2182 N N . ALA A 1 279 ? 7.492 -1.373 -14.644 1.00 97.19 279 ALA A N 1
ATOM 2183 C CA . ALA A 1 279 ? 6.918 -2.402 -13.785 1.00 97.19 279 ALA A CA 1
ATOM 2184 C C . ALA A 1 279 ? 7.758 -3.687 -13.769 1.00 97.19 279 ALA A C 1
ATOM 2186 O O . ALA A 1 279 ? 8.348 -4.069 -14.782 1.00 97.19 279 ALA A O 1
ATOM 2187 N N . ALA A 1 280 ? 7.783 -4.386 -12.636 1.00 96.81 280 ALA A N 1
ATOM 2188 C CA . ALA A 1 280 ? 8.201 -5.784 -12.599 1.00 96.81 280 ALA A CA 1
ATOM 2189 C C . ALA A 1 280 ? 7.190 -6.660 -13.364 1.00 96.81 280 ALA A C 1
ATOM 2191 O O . ALA A 1 280 ? 5.978 -6.490 -13.233 1.00 96.81 280 ALA A O 1
ATOM 2192 N N . TYR A 1 281 ? 7.676 -7.588 -14.187 1.00 92.69 281 TYR A N 1
ATOM 2193 C CA . TYR A 1 281 ? 6.821 -8.437 -15.018 1.00 92.69 281 TYR A CA 1
ATOM 2194 C C . TYR A 1 281 ? 6.052 -9.464 -14.180 1.00 92.69 281 TYR A C 1
ATOM 2196 O O . TYR A 1 281 ? 6.676 -10.318 -13.565 1.00 92.69 281 TYR A O 1
ATOM 2204 N N . ASN A 1 282 ? 4.715 -9.416 -14.166 1.00 83.44 282 ASN A N 1
ATOM 2205 C CA . ASN A 1 282 ? 3.846 -10.402 -13.498 1.00 83.44 282 ASN A CA 1
ATOM 2206 C C . ASN A 1 282 ? 4.263 -10.749 -12.049 1.00 83.44 282 ASN A C 1
ATOM 2208 O O . ASN A 1 282 ? 4.231 -11.911 -11.646 1.00 83.44 282 ASN A O 1
ATOM 2212 N N . GLY A 1 283 ? 4.704 -9.753 -11.271 1.00 77.69 283 GLY A N 1
ATOM 2213 C CA . GLY A 1 283 ? 5.155 -9.960 -9.888 1.00 77.69 283 GLY A CA 1
ATOM 2214 C C . GLY A 1 283 ? 6.481 -10.723 -9.749 1.00 77.69 283 GLY A C 1
ATOM 2215 O O . GLY A 1 283 ? 6.836 -11.132 -8.644 1.00 77.69 283 GLY A O 1
ATOM 2216 N N . GLU A 1 284 ? 7.225 -10.921 -10.844 1.00 91.56 284 GLU A N 1
ATOM 2217 C CA . GLU A 1 284 ? 8.571 -11.488 -10.807 1.00 91.56 284 GLU A CA 1
ATOM 2218 C C . GLU A 1 284 ? 9.475 -10.685 -9.846 1.00 91.56 284 GLU A C 1
ATOM 2220 O O . GLU A 1 284 ? 9.404 -9.453 -9.794 1.00 91.56 284 GLU A O 1
ATOM 2225 N N . PRO A 1 285 ? 10.371 -11.349 -9.091 1.00 95.06 285 PRO A N 1
ATOM 2226 C CA . PRO A 1 285 ? 11.218 -10.672 -8.119 1.00 95.06 285 PRO A CA 1
ATOM 2227 C C . PRO A 1 285 ? 12.301 -9.843 -8.821 1.00 95.06 285 PRO A C 1
ATOM 2229 O O . PRO A 1 285 ? 13.352 -10.355 -9.222 1.00 95.06 285 PRO A O 1
ATOM 2232 N N . VAL A 1 286 ? 12.064 -8.536 -8.933 1.00 98.62 286 VAL A N 1
ATOM 2233 C CA . VAL A 1 286 ? 13.030 -7.568 -9.462 1.00 98.62 286 VAL A CA 1
ATOM 2234 C C . VAL A 1 286 ? 13.599 -6.730 -8.329 1.00 98.62 286 VAL A C 1
ATOM 2236 O O . VAL A 1 286 ? 12.897 -5.940 -7.698 1.00 98.62 286 VAL A O 1
ATOM 2239 N N . THR A 1 287 ? 14.898 -6.886 -8.084 1.00 98.75 287 THR A N 1
ATOM 2240 C CA . THR A 1 287 ? 15.629 -6.081 -7.103 1.00 98.75 287 THR A CA 1
ATOM 2241 C C . THR A 1 287 ? 16.406 -4.977 -7.803 1.00 98.75 287 THR A C 1
ATOM 2243 O O . THR A 1 287 ? 17.252 -5.257 -8.648 1.00 98.75 287 THR A O 1
ATOM 2246 N N . ILE A 1 288 ? 16.176 -3.726 -7.416 1.00 98.75 288 ILE A N 1
ATOM 2247 C CA . ILE A 1 288 ? 16.968 -2.568 -7.832 1.00 98.75 288 ILE A CA 1
ATOM 2248 C C . ILE A 1 288 ? 17.832 -2.141 -6.647 1.00 98.75 288 ILE A C 1
ATOM 2250 O O . ILE A 1 288 ? 17.331 -1.841 -5.563 1.00 98.75 288 ILE A O 1
ATOM 2254 N N . THR A 1 289 ? 19.147 -2.119 -6.841 1.00 98.19 289 THR A N 1
ATOM 2255 C CA . THR A 1 289 ? 20.086 -1.689 -5.801 1.00 98.19 289 THR A CA 1
ATOM 2256 C C . THR A 1 289 ? 21.300 -0.988 -6.400 1.00 98.19 289 THR A C 1
ATOM 2258 O O . THR A 1 289 ? 21.433 -0.840 -7.615 1.00 98.19 289 THR A O 1
ATOM 2261 N N . TYR A 1 290 ? 22.178 -0.512 -5.531 1.00 96.94 290 TYR A N 1
ATOM 2262 C CA . TYR A 1 290 ? 23.358 0.251 -5.893 1.00 96.94 290 TYR A CA 1
ATOM 2263 C C . TYR A 1 290 ? 24.429 -0.633 -6.514 1.00 96.94 290 TYR A C 1
ATOM 2265 O O . TYR A 1 290 ? 24.686 -1.736 -6.035 1.00 96.94 290 TYR A O 1
ATOM 2273 N N . ASP A 1 291 ? 25.096 -0.113 -7.542 1.00 93.25 291 ASP A N 1
ATOM 2274 C CA . ASP A 1 291 ? 26.308 -0.718 -8.086 1.00 93.25 291 ASP A CA 1
ATOM 2275 C C . ASP A 1 291 ? 27.331 -1.013 -6.964 1.00 93.25 291 ASP A C 1
ATOM 2277 O O . ASP A 1 291 ? 27.559 -0.169 -6.098 1.00 93.25 291 ASP A O 1
ATOM 2281 N N . PRO A 1 292 ? 27.938 -2.210 -6.916 1.00 87.81 292 PRO A N 1
ATOM 2282 C CA . PRO A 1 292 ? 28.840 -2.573 -5.824 1.00 87.81 292 PRO A CA 1
ATOM 2283 C C . PRO A 1 292 ? 30.150 -1.767 -5.823 1.00 87.81 292 PRO A C 1
ATOM 2285 O O . PRO A 1 292 ? 30.851 -1.756 -4.813 1.00 87.81 292 PRO A O 1
ATOM 2288 N N . GLU A 1 293 ? 30.497 -1.095 -6.926 1.00 85.25 293 GLU A N 1
ATOM 2289 C CA . GLU A 1 293 ? 31.718 -0.296 -7.070 1.00 85.25 293 GLU A CA 1
ATOM 2290 C C . GLU A 1 293 ? 31.535 1.182 -6.676 1.00 85.25 293 GLU A C 1
ATOM 2292 O O . GLU A 1 293 ? 32.410 2.012 -6.947 1.00 85.25 293 GLU A O 1
ATOM 2297 N N . ILE A 1 294 ? 30.418 1.555 -6.043 1.00 85.62 294 ILE A N 1
ATOM 2298 C CA . ILE A 1 294 ? 30.223 2.937 -5.594 1.00 85.62 294 ILE A CA 1
ATOM 2299 C C . ILE A 1 294 ? 31.215 3.334 -4.493 1.00 85.62 294 ILE A C 1
ATOM 2301 O O . ILE A 1 294 ? 31.604 2.557 -3.624 1.00 85.62 294 ILE A O 1
ATOM 2305 N N . SER A 1 295 ? 31.621 4.601 -4.523 1.00 73.12 295 SER A N 1
ATOM 2306 C CA . SER A 1 295 ? 32.727 5.162 -3.739 1.00 73.12 295 SER A CA 1
ATOM 2307 C C . SER A 1 295 ? 32.432 5.386 -2.248 1.00 73.12 295 SER A C 1
ATOM 2309 O O . SER A 1 295 ? 33.311 5.859 -1.525 1.00 73.12 295 SER A O 1
ATOM 2311 N N . GLY A 1 296 ? 31.240 5.013 -1.776 1.00 84.38 296 GLY A N 1
ATOM 2312 C CA . GLY A 1 296 ? 30.782 5.202 -0.400 1.00 84.38 296 GLY A CA 1
ATOM 2313 C C . GLY A 1 296 ? 29.781 6.356 -0.240 1.00 84.38 296 GLY A C 1
ATOM 2314 O O . GLY A 1 296 ? 29.455 7.032 -1.222 1.00 84.38 296 GLY A O 1
ATOM 2315 N N . PRO A 1 297 ? 29.290 6.582 0.994 1.00 89.00 297 PRO A N 1
ATOM 2316 C CA . PRO A 1 297 ? 28.243 7.560 1.274 1.00 89.00 297 PRO A CA 1
ATOM 2317 C C . PRO A 1 297 ? 28.641 8.973 0.835 1.00 89.00 297 PRO A C 1
ATOM 2319 O O . PRO A 1 297 ? 29.804 9.357 0.964 1.00 89.00 297 PRO A O 1
ATOM 2322 N N . ASP A 1 298 ? 27.674 9.757 0.349 1.00 89.56 298 ASP A N 1
ATOM 2323 C CA . ASP A 1 298 ? 27.882 11.103 -0.222 1.00 89.56 298 ASP A CA 1
ATOM 2324 C C . ASP A 1 298 ? 28.892 11.144 -1.399 1.00 89.56 298 ASP A C 1
ATOM 2326 O O . ASP A 1 298 ? 29.443 12.197 -1.729 1.00 89.56 298 ASP A O 1
ATOM 2330 N N . GLY A 1 299 ? 29.168 9.999 -2.033 1.00 88.50 299 GLY A N 1
ATOM 2331 C CA . GLY A 1 299 ? 30.043 9.902 -3.196 1.00 88.50 299 GLY A CA 1
ATOM 2332 C C . GLY A 1 299 ? 29.374 10.306 -4.522 1.00 88.50 299 GLY A C 1
ATOM 2333 O O . GLY A 1 299 ? 28.159 10.443 -4.612 1.00 88.50 299 GLY A O 1
ATOM 2334 N N . PRO A 1 300 ? 30.144 10.421 -5.621 1.00 88.94 300 PRO A N 1
ATOM 2335 C CA . PRO A 1 300 ? 29.621 10.695 -6.970 1.00 88.94 300 PRO A CA 1
ATOM 2336 C C . PRO A 1 300 ? 28.637 9.645 -7.517 1.00 88.94 300 PRO A C 1
ATOM 2338 O O . PRO A 1 300 ? 28.062 9.855 -8.582 1.00 88.94 300 PRO A O 1
ATOM 2341 N N . HIS A 1 301 ? 28.468 8.516 -6.824 1.00 90.56 301 HIS A N 1
ATOM 2342 C CA . HIS A 1 301 ? 27.555 7.438 -7.199 1.00 90.56 301 HIS A CA 1
ATOM 2343 C C . HIS A 1 301 ? 26.601 7.038 -6.065 1.00 90.56 301 HIS A C 1
ATOM 2345 O O . HIS A 1 301 ? 26.142 5.900 -6.023 1.00 90.56 301 HIS A O 1
ATOM 2351 N N . SER A 1 302 ? 26.297 7.964 -5.154 1.00 93.19 302 SER A N 1
ATOM 2352 C CA . SER A 1 302 ? 25.232 7.819 -4.158 1.00 93.19 302 SER A CA 1
ATOM 2353 C C . SER A 1 302 ? 23.967 8.591 -4.565 1.00 93.19 302 SER A C 1
ATOM 2355 O O . SER A 1 302 ? 23.957 9.295 -5.582 1.00 93.19 302 SER A O 1
ATOM 2357 N N . GLY A 1 303 ? 22.888 8.440 -3.797 1.00 95.00 303 GLY A N 1
ATOM 2358 C CA . GLY A 1 303 ? 21.617 9.136 -4.021 1.00 95.00 303 GLY A CA 1
ATOM 2359 C C . GLY A 1 303 ? 20.522 8.236 -4.596 1.00 95.00 303 GLY A C 1
ATOM 2360 O O . GLY A 1 303 ? 20.644 7.014 -4.533 1.00 95.00 303 GLY A O 1
ATOM 2361 N N . PRO A 1 304 ? 19.436 8.808 -5.128 1.00 97.81 304 PRO A N 1
ATOM 2362 C CA . PRO A 1 304 ? 18.257 8.054 -5.523 1.00 97.81 304 PRO A CA 1
ATOM 2363 C C . PRO A 1 304 ? 18.491 7.159 -6.738 1.00 97.81 304 PRO A C 1
ATOM 2365 O O . PRO A 1 304 ? 19.139 7.538 -7.718 1.00 97.81 304 PRO A O 1
ATOM 2368 N N . LEU A 1 305 ? 17.902 5.966 -6.687 1.00 98.56 305 LEU A N 1
ATOM 2369 C CA . LEU A 1 305 ? 17.922 4.986 -7.767 1.00 98.56 305 LEU A CA 1
ATOM 2370 C C . LEU A 1 305 ? 16.760 5.222 -8.730 1.00 98.56 305 LEU A C 1
ATOM 2372 O O . LEU A 1 305 ? 16.987 5.360 -9.932 1.00 98.56 305 LEU A O 1
ATOM 2376 N N . ILE A 1 306 ? 15.538 5.314 -8.199 1.00 98.75 306 ILE A N 1
ATOM 2377 C CA . ILE A 1 306 ? 14.298 5.441 -8.977 1.00 98.75 306 ILE A CA 1
ATOM 2378 C C . ILE A 1 306 ? 13.484 6.672 -8.570 1.00 98.75 306 ILE A C 1
ATOM 2380 O O . ILE A 1 306 ? 13.725 7.293 -7.532 1.00 98.75 306 ILE A O 1
ATOM 2384 N N . GLY A 1 307 ? 12.489 6.995 -9.393 1.00 98.31 307 GLY A N 1
ATOM 2385 C CA . GLY A 1 307 ? 11.511 8.044 -9.140 1.00 98.31 307 GLY A CA 1
ATOM 2386 C C . GLY A 1 307 ? 11.395 9.006 -10.318 1.00 98.31 307 GLY A C 1
ATOM 2387 O O . GLY A 1 307 ? 11.433 8.579 -11.472 1.00 98.31 307 GLY A O 1
ATOM 2388 N N . ALA A 1 308 ? 11.226 10.297 -10.042 1.00 98.56 308 ALA A N 1
ATOM 2389 C CA . ALA A 1 308 ? 11.038 11.312 -11.075 1.00 98.56 308 ALA A CA 1
ATOM 2390 C C . ALA A 1 308 ? 11.649 12.658 -10.674 1.00 98.56 308 ALA A C 1
ATOM 2392 O O . ALA A 1 308 ? 11.445 13.140 -9.559 1.00 98.56 308 ALA A O 1
ATOM 2393 N N . TYR A 1 309 ? 12.347 13.297 -11.615 1.00 98.62 309 TYR A N 1
ATOM 2394 C CA . TYR A 1 309 ? 12.795 14.681 -11.482 1.00 98.62 309 TYR A CA 1
ATOM 2395 C C . TYR A 1 309 ? 12.377 15.516 -12.689 1.00 98.62 309 TYR A C 1
ATOM 2397 O O . TYR A 1 309 ? 12.866 15.294 -13.802 1.00 98.62 309 TYR A O 1
ATOM 2405 N N . ARG A 1 310 ? 11.507 16.512 -12.458 1.00 98.50 310 ARG A N 1
ATOM 2406 C CA . ARG A 1 310 ? 10.910 17.360 -13.509 1.00 98.50 310 ARG A CA 1
ATOM 2407 C C . ARG A 1 310 ? 10.208 16.546 -14.597 1.00 98.50 310 ARG A C 1
ATOM 2409 O O . ARG A 1 310 ? 10.348 16.845 -15.788 1.00 98.50 310 ARG A O 1
ATOM 2416 N N . LYS A 1 311 ? 9.486 15.506 -14.181 1.00 98.62 311 LYS A N 1
ATOM 2417 C CA . LYS A 1 311 ? 8.657 14.660 -15.047 1.00 98.62 311 LYS A CA 1
ATOM 2418 C C . LYS A 1 311 ? 7.250 14.565 -14.489 1.00 98.62 311 LYS A C 1
ATOM 2420 O O . LYS A 1 311 ? 7.016 14.872 -13.323 1.00 98.62 311 LYS A O 1
ATOM 2425 N N . SER A 1 312 ? 6.331 14.138 -15.342 1.00 98.69 312 SER A N 1
ATOM 2426 C CA . SER A 1 312 ? 4.946 13.923 -14.950 1.00 98.69 312 SER A CA 1
ATOM 2427 C C . SER A 1 312 ? 4.386 12.645 -15.545 1.00 98.69 312 SER A C 1
ATOM 2429 O O . SER A 1 312 ? 4.895 12.190 -16.570 1.00 98.69 312 SER A O 1
ATOM 2431 N N . TYR A 1 313 ? 3.331 12.106 -14.931 1.00 98.25 313 TYR A N 1
ATOM 2432 C CA . TYR A 1 313 ? 2.623 10.908 -15.398 1.00 98.25 313 TYR A CA 1
ATOM 2433 C C . TYR A 1 313 ? 3.563 9.702 -15.542 1.00 98.25 313 TYR A C 1
ATOM 2435 O O . TYR A 1 313 ? 3.675 9.104 -16.613 1.00 98.25 313 TYR A O 1
ATOM 2443 N N . ILE A 1 314 ? 4.283 9.385 -14.463 1.00 98.62 314 ILE A N 1
ATOM 2444 C CA . ILE A 1 314 ? 5.192 8.232 -14.371 1.00 98.62 314 ILE A CA 1
ATOM 2445 C C . ILE A 1 314 ? 4.675 7.290 -13.284 1.00 98.62 314 ILE A C 1
ATOM 2447 O O . ILE A 1 314 ? 4.355 7.750 -12.187 1.00 98.62 314 ILE A O 1
ATOM 2451 N N . LYS A 1 315 ? 4.622 5.988 -13.570 1.00 98.12 315 LYS A N 1
ATOM 2452 C CA . LYS A 1 315 ? 4.296 4.937 -12.601 1.00 98.12 315 LYS A CA 1
ATOM 2453 C C . LYS A 1 315 ? 5.482 3.979 -12.442 1.00 98.12 315 LYS A C 1
ATOM 2455 O O . LYS A 1 315 ? 6.001 3.478 -13.436 1.00 98.12 315 LYS A O 1
ATOM 2460 N N . TRP A 1 316 ? 5.889 3.738 -11.198 1.00 98.62 316 TRP A N 1
ATOM 2461 C CA . TRP A 1 316 ? 6.849 2.708 -10.794 1.00 98.62 316 TRP A CA 1
ATOM 2462 C C . TRP A 1 316 ? 6.113 1.603 -10.043 1.00 98.62 316 TRP A C 1
ATOM 2464 O O . TRP A 1 316 ? 5.391 1.908 -9.094 1.00 98.62 316 TRP A O 1
ATOM 2474 N N . GLU A 1 317 ? 6.292 0.348 -10.450 1.00 97.25 317 GLU A N 1
ATOM 2475 C CA . GLU A 1 317 ? 5.466 -0.755 -9.956 1.00 97.25 317 GLU A CA 1
ATOM 2476 C C . GLU A 1 317 ? 6.240 -2.054 -9.685 1.00 97.25 317 GLU A C 1
ATOM 2478 O O . GLU A 1 317 ? 7.027 -2.509 -10.512 1.00 97.25 317 GLU A O 1
ATOM 2483 N N . GLY A 1 318 ? 5.979 -2.691 -8.540 1.00 96.81 318 GLY A N 1
ATOM 2484 C CA . GLY A 1 318 ? 6.384 -4.083 -8.296 1.00 96.81 318 GLY A CA 1
ATOM 2485 C C . GLY A 1 318 ? 7.861 -4.311 -7.948 1.00 96.81 318 GLY A C 1
ATOM 2486 O O . GLY A 1 318 ? 8.320 -5.451 -7.962 1.00 96.81 318 GLY A O 1
ATOM 2487 N N . PHE A 1 319 ? 8.640 -3.262 -7.668 1.00 98.62 319 PHE A N 1
ATOM 2488 C CA . PHE A 1 319 ? 10.081 -3.388 -7.430 1.00 98.62 319 PHE A CA 1
ATOM 2489 C C . PHE A 1 319 ? 10.439 -3.564 -5.956 1.00 98.62 319 PHE A C 1
ATOM 2491 O O . PHE A 1 319 ? 9.911 -2.877 -5.084 1.00 98.62 319 PHE A O 1
ATOM 2498 N N . LYS A 1 320 ? 11.454 -4.391 -5.691 1.00 98.81 320 LYS A N 1
ATOM 2499 C CA . LYS A 1 320 ? 12.206 -4.367 -4.434 1.00 98.81 320 LYS A CA 1
ATOM 2500 C C . LYS A 1 320 ? 13.382 -3.401 -4.573 1.00 98.81 320 LYS A C 1
ATOM 2502 O O . LYS A 1 320 ? 14.328 -3.675 -5.308 1.00 98.81 320 LYS A O 1
ATOM 2507 N N . ILE A 1 321 ? 13.349 -2.276 -3.873 1.00 98.81 321 ILE A N 1
ATOM 2508 C CA . ILE A 1 321 ? 14.410 -1.269 -3.863 1.00 98.81 321 ILE A CA 1
ATOM 2509 C C . ILE A 1 321 ? 15.200 -1.390 -2.562 1.00 98.81 321 ILE A C 1
ATOM 2511 O O . ILE A 1 321 ? 14.642 -1.245 -1.478 1.00 98.81 321 ILE A O 1
ATOM 2515 N N . ILE A 1 322 ? 16.505 -1.648 -2.665 1.00 98.38 322 ILE A N 1
ATOM 2516 C CA . ILE A 1 322 ? 17.370 -1.854 -1.495 1.00 98.38 322 ILE A CA 1
ATOM 2517 C C . ILE A 1 322 ? 18.405 -0.740 -1.402 1.00 98.38 322 ILE A C 1
ATOM 2519 O O . ILE A 1 322 ? 19.288 -0.621 -2.263 1.00 98.38 322 ILE A O 1
ATOM 2523 N N . GLU A 1 323 ? 18.327 0.028 -0.320 1.00 96.50 323 GLU A N 1
ATOM 2524 C CA . GLU A 1 323 ? 19.357 0.971 0.080 1.00 96.50 323 GLU A CA 1
ATOM 2525 C C . GLU A 1 323 ? 20.584 0.269 0.661 1.00 96.50 323 GLU A C 1
ATOM 2527 O O . GLU A 1 323 ? 20.503 -0.773 1.310 1.00 96.50 323 GLU A O 1
ATOM 2532 N N . THR A 1 324 ? 21.754 0.864 0.445 1.00 94.88 324 THR A N 1
ATOM 2533 C CA . THR A 1 324 ? 22.997 0.429 1.082 1.00 94.88 324 THR A CA 1
ATOM 2534 C C . THR A 1 324 ? 23.663 1.607 1.775 1.00 94.88 324 THR A C 1
ATOM 2536 O O . THR A 1 324 ? 23.544 2.749 1.334 1.00 94.88 324 THR A O 1
ATOM 2539 N N . THR A 1 325 ? 24.460 1.343 2.813 1.00 93.38 325 THR A N 1
ATOM 2540 C CA . THR A 1 325 ? 25.248 2.393 3.482 1.00 93.38 325 THR A CA 1
ATOM 2541 C C . THR A 1 325 ? 26.177 3.128 2.517 1.00 93.38 325 THR A C 1
ATOM 2543 O O . THR A 1 325 ? 26.426 4.317 2.683 1.00 93.38 325 THR A O 1
ATOM 2546 N N . ALA A 1 326 ? 26.694 2.435 1.499 1.00 91.75 326 ALA A N 1
ATOM 2547 C CA . ALA A 1 326 ? 27.520 3.057 0.474 1.00 91.75 326 ALA A CA 1
ATOM 2548 C C . ALA A 1 326 ? 26.694 3.949 -0.471 1.00 91.75 326 ALA A C 1
ATOM 2550 O O . ALA A 1 326 ? 27.205 4.955 -0.951 1.00 91.75 326 ALA A O 1
ATOM 2551 N N . GLY A 1 327 ? 25.429 3.594 -0.714 1.00 93.75 327 GLY A N 1
ATOM 2552 C CA . GLY A 1 327 ? 24.494 4.312 -1.582 1.00 93.75 327 GLY A CA 1
ATOM 2553 C C . GLY A 1 327 ? 23.868 5.554 -0.957 1.00 93.75 327 GLY A C 1
ATOM 2554 O O . GLY A 1 327 ? 23.336 6.396 -1.684 1.00 93.75 327 GLY A O 1
ATOM 2555 N N . TYR A 1 328 ? 23.975 5.698 0.365 1.00 94.12 328 TYR A N 1
ATOM 2556 C CA . TYR A 1 328 ? 23.452 6.844 1.095 1.00 94.12 328 TYR A CA 1
ATOM 2557 C C . TYR A 1 328 ? 24.004 8.166 0.551 1.00 94.12 328 TYR A C 1
ATOM 2559 O O . TYR A 1 328 ? 25.214 8.361 0.400 1.00 94.12 328 TYR A O 1
ATOM 2567 N N . HIS A 1 329 ? 23.103 9.111 0.321 1.00 94.06 329 HIS A N 1
ATOM 2568 C CA . HIS A 1 329 ? 23.426 10.508 0.085 1.00 94.06 329 HIS A CA 1
ATOM 2569 C C . HIS A 1 329 ? 22.612 11.347 1.060 1.00 94.06 329 HIS A C 1
ATOM 2571 O O . HIS A 1 329 ? 21.441 11.080 1.324 1.00 94.06 329 HIS A O 1
ATOM 2577 N N . ARG A 1 330 ? 23.227 12.397 1.591 1.00 92.25 330 ARG A N 1
ATOM 2578 C CA . ARG A 1 330 ? 22.577 13.317 2.511 1.00 92.25 330 ARG A CA 1
ATOM 2579 C C . ARG A 1 330 ? 21.305 13.887 1.920 1.00 92.25 330 ARG A C 1
ATOM 2581 O O . ARG A 1 330 ? 21.271 14.322 0.766 1.00 92.25 330 ARG A O 1
ATOM 2588 N N . ASP A 1 331 ? 20.316 13.998 2.794 1.00 91.56 331 ASP A N 1
ATOM 2589 C CA . ASP A 1 331 ? 19.074 14.697 2.524 1.00 91.56 331 ASP A CA 1
ATOM 2590 C C . ASP A 1 331 ? 18.245 14.047 1.403 1.00 91.56 331 ASP A C 1
ATOM 2592 O O . ASP A 1 331 ? 17.617 14.746 0.607 1.00 91.56 331 ASP A O 1
ATOM 2596 N N . THR A 1 332 ? 18.299 12.714 1.308 1.00 93.75 332 THR A N 1
ATOM 2597 C CA . THR A 1 332 ? 17.558 11.920 0.324 1.00 93.75 332 THR A CA 1
ATOM 2598 C C . THR A 1 332 ? 17.455 10.439 0.721 1.00 93.75 332 THR A C 1
ATOM 2600 O O . THR A 1 332 ? 17.781 10.080 1.855 1.00 93.75 332 THR A O 1
ATOM 2603 N N . GLY A 1 333 ? 16.973 9.623 -0.216 1.00 94.94 333 GLY A N 1
ATOM 2604 C CA . GLY A 1 333 ? 16.744 8.189 -0.130 1.00 94.94 333 GLY A CA 1
ATOM 2605 C C . GLY A 1 333 ? 16.948 7.467 -1.458 1.00 94.94 333 GLY A C 1
ATOM 2606 O O . GLY A 1 333 ? 17.259 8.112 -2.464 1.00 94.94 333 GLY A O 1
ATOM 2607 N N . PRO A 1 334 ? 16.716 6.144 -1.509 1.00 97.81 334 PRO A N 1
ATOM 2608 C CA . PRO A 1 334 ? 16.768 5.373 -2.749 1.00 97.81 334 PRO A CA 1
ATOM 2609 C C . PRO A 1 334 ? 15.624 5.709 -3.725 1.00 97.81 334 PRO A C 1
ATOM 2611 O O . PRO A 1 334 ? 15.758 5.443 -4.923 1.00 97.81 334 PRO A O 1
ATOM 2614 N N . VAL A 1 335 ? 14.528 6.317 -3.250 1.00 98.75 335 VAL A N 1
ATOM 2615 C CA . VAL A 1 335 ? 13.384 6.747 -4.070 1.00 98.75 335 VAL A CA 1
ATOM 2616 C C . VAL A 1 335 ? 13.142 8.246 -3.900 1.00 98.75 335 VAL A C 1
ATOM 2618 O O . VAL A 1 335 ? 12.926 8.727 -2.786 1.00 98.75 335 VAL A O 1
ATOM 2621 N N . VAL A 1 336 ? 13.142 8.994 -5.009 1.00 98.69 336 VAL A N 1
ATOM 2622 C CA . VAL A 1 336 ? 12.915 10.450 -4.994 1.00 98.69 336 VAL A CA 1
ATOM 2623 C C . VAL A 1 336 ? 11.933 10.895 -6.061 1.00 98.69 336 VAL A C 1
ATOM 2625 O O . VAL A 1 336 ? 12.099 10.623 -7.248 1.00 98.69 336 VAL A O 1
ATOM 2628 N N . ILE A 1 337 ? 10.959 11.691 -5.636 1.00 98.81 337 ILE A N 1
ATOM 2629 C CA . ILE A 1 337 ? 10.018 12.394 -6.499 1.00 98.81 337 ILE A CA 1
ATOM 2630 C C . ILE A 1 337 ? 10.199 13.884 -6.243 1.00 98.81 337 ILE A C 1
ATOM 2632 O O . ILE A 1 337 ? 9.788 14.401 -5.207 1.00 98.81 337 ILE A O 1
ATOM 2636 N N . ALA A 1 338 ? 10.852 14.579 -7.169 1.00 98.38 338 ALA A N 1
ATOM 2637 C CA . ALA A 1 338 ? 11.223 15.974 -6.987 1.00 98.38 338 ALA A CA 1
ATOM 2638 C C . ALA A 1 338 ? 10.783 16.850 -8.164 1.00 98.38 338 ALA A C 1
ATOM 2640 O O . ALA A 1 338 ? 11.001 16.503 -9.328 1.00 98.38 338 ALA A O 1
ATOM 2641 N N . CYS A 1 339 ? 10.193 18.015 -7.878 1.00 98.50 339 CYS A N 1
ATOM 2642 C CA . CYS A 1 339 ? 9.739 18.973 -8.898 1.00 98.50 339 CYS A CA 1
ATOM 2643 C C . CYS A 1 339 ? 8.846 18.321 -9.975 1.00 98.50 339 CYS A C 1
ATOM 2645 O O . CYS A 1 339 ? 9.010 18.617 -11.159 1.00 98.50 339 CYS A O 1
ATOM 2647 N N . SER A 1 340 ? 7.998 17.373 -9.579 1.00 98.75 340 SER A N 1
ATOM 2648 C CA . SER A 1 340 ? 7.278 16.451 -10.469 1.00 98.75 340 SER A CA 1
ATOM 2649 C C . SER A 1 340 ? 5.789 16.420 -10.130 1.00 98.75 340 SER A C 1
ATOM 2651 O O . SER A 1 340 ? 5.391 16.880 -9.065 1.00 98.75 340 SER A O 1
ATOM 2653 N N . ASP A 1 341 ? 4.964 15.909 -11.037 1.00 98.62 341 ASP A N 1
ATOM 2654 C CA . ASP A 1 341 ? 3.502 15.974 -10.910 1.00 98.62 341 ASP A CA 1
ATOM 2655 C C . ASP A 1 341 ? 2.847 14.696 -11.453 1.00 98.62 341 ASP A C 1
ATOM 2657 O O . ASP A 1 341 ? 3.327 14.163 -12.448 1.00 98.62 341 ASP A O 1
ATOM 2661 N N . HIS A 1 342 ? 1.775 14.186 -10.842 1.00 98.50 342 HIS A N 1
ATOM 2662 C CA . HIS A 1 342 ? 1.120 12.937 -11.279 1.00 98.50 342 HIS A CA 1
ATOM 2663 C C . HIS A 1 342 ? 2.081 11.733 -11.303 1.00 98.50 342 HIS A C 1
ATOM 2665 O O . HIS A 1 342 ? 2.294 11.104 -12.341 1.00 98.50 342 HIS A O 1
ATOM 2671 N N . ILE A 1 343 ? 2.701 11.417 -10.164 1.00 98.81 343 ILE A N 1
ATOM 2672 C CA . ILE A 1 343 ? 3.635 10.285 -10.033 1.00 98.81 343 ILE A CA 1
ATOM 2673 C C . ILE A 1 343 ? 3.012 9.195 -9.167 1.00 98.81 343 ILE A C 1
ATOM 2675 O O . ILE A 1 343 ? 2.414 9.495 -8.139 1.00 98.81 343 ILE A O 1
ATOM 2679 N N . ILE A 1 344 ? 3.169 7.935 -9.564 1.00 98.69 344 ILE A N 1
ATOM 2680 C CA . ILE A 1 344 ? 2.687 6.777 -8.808 1.00 98.69 344 ILE A CA 1
ATOM 2681 C C . ILE A 1 344 ? 3.881 5.883 -8.467 1.00 98.69 344 ILE A C 1
ATOM 2683 O O . ILE A 1 344 ? 4.670 5.538 -9.347 1.00 98.69 344 ILE A O 1
ATOM 2687 N N . VAL A 1 345 ? 4.016 5.508 -7.198 1.00 98.81 345 VAL A N 1
ATOM 2688 C CA . VAL A 1 345 ? 4.889 4.412 -6.757 1.00 98.81 345 VAL A CA 1
ATOM 2689 C C . VAL A 1 345 ? 4.005 3.397 -6.065 1.00 98.81 345 VAL A C 1
ATOM 2691 O O . VAL A 1 345 ? 3.305 3.733 -5.109 1.00 98.81 345 VAL A O 1
ATOM 2694 N N . GLU A 1 346 ? 4.003 2.178 -6.582 1.00 97.31 346 GLU A N 1
ATOM 2695 C CA . GLU A 1 346 ? 3.013 1.187 -6.206 1.00 97.31 346 GLU A CA 1
ATOM 2696 C C . GLU A 1 346 ? 3.580 -0.233 -6.117 1.00 97.31 346 GLU A C 1
ATOM 2698 O O . GLU A 1 346 ? 4.492 -0.591 -6.859 1.00 97.31 346 GLU A O 1
ATOM 2703 N N . ASN A 1 347 ? 3.034 -1.061 -5.220 1.00 96.88 347 ASN A N 1
ATOM 2704 C CA . ASN A 1 347 ? 3.364 -2.487 -5.114 1.00 96.88 347 ASN A CA 1
ATOM 2705 C C . ASN A 1 347 ? 4.872 -2.732 -4.881 1.00 96.88 347 ASN A C 1
ATOM 2707 O O . ASN A 1 347 ? 5.405 -3.772 -5.258 1.00 96.88 347 ASN A O 1
ATOM 2711 N N . CYS A 1 348 ? 5.589 -1.752 -4.322 1.00 98.56 348 CYS A N 1
ATOM 2712 C CA . CYS A 1 348 ? 7.041 -1.793 -4.159 1.00 98.56 348 CYS A CA 1
ATOM 2713 C C . CYS A 1 348 ? 7.437 -2.130 -2.717 1.00 98.56 348 CYS A C 1
ATOM 2715 O O . CYS A 1 348 ? 6.775 -1.735 -1.759 1.00 98.56 348 CYS A O 1
ATOM 2717 N N . GLU A 1 349 ? 8.578 -2.794 -2.548 1.00 98.75 349 GLU A N 1
ATOM 2718 C CA . GLU A 1 349 ? 9.234 -2.950 -1.250 1.00 98.75 349 GLU A CA 1
ATOM 2719 C C . GLU A 1 349 ? 10.453 -2.023 -1.189 1.00 98.75 349 GLU A C 1
ATOM 2721 O O . GLU A 1 349 ? 11.385 -2.182 -1.972 1.00 98.75 349 GLU A O 1
ATOM 2726 N N . ILE A 1 350 ? 10.472 -1.065 -0.265 1.00 98.88 350 ILE A N 1
ATOM 2727 C CA . ILE A 1 350 ? 11.592 -0.148 -0.048 1.00 98.88 350 ILE A CA 1
ATOM 2728 C C . ILE A 1 350 ? 12.284 -0.546 1.254 1.00 98.88 350 ILE A C 1
ATOM 2730 O O . ILE A 1 350 ? 11.714 -0.417 2.338 1.00 98.88 350 ILE A O 1
ATOM 2734 N N . ILE A 1 351 ? 13.527 -1.006 1.140 1.00 98.69 351 ILE A N 1
ATOM 2735 C CA . ILE A 1 351 ? 14.345 -1.449 2.269 1.00 98.69 351 ILE A CA 1
ATOM 2736 C C . ILE A 1 351 ? 15.455 -0.433 2.501 1.00 98.69 351 ILE A C 1
ATOM 2738 O O . ILE A 1 351 ? 16.396 -0.340 1.712 1.00 98.69 351 ILE A O 1
ATOM 2742 N N . GLY A 1 352 ? 15.334 0.323 3.585 1.00 97.00 352 GLY A N 1
ATOM 2743 C CA . GLY A 1 352 ? 16.370 1.213 4.085 1.00 97.00 352 GLY A CA 1
ATOM 2744 C C . GLY A 1 352 ? 17.444 0.480 4.884 1.00 97.00 352 GLY A C 1
ATOM 2745 O O . GLY A 1 352 ? 17.430 -0.738 5.066 1.00 97.00 352 GLY A O 1
ATOM 2746 N N . THR A 1 353 ? 18.376 1.256 5.421 1.00 95.12 353 THR A N 1
ATOM 2747 C CA . THR A 1 353 ? 19.360 0.781 6.398 1.00 95.12 353 THR A CA 1
ATOM 2748 C C . THR A 1 353 ? 19.493 1.782 7.539 1.00 95.12 353 THR A C 1
ATOM 2750 O O . THR A 1 353 ? 19.141 2.949 7.410 1.00 95.12 353 THR A O 1
ATOM 2753 N N . TYR A 1 354 ? 20.075 1.379 8.666 1.00 96.25 354 TYR A N 1
ATOM 2754 C CA . TYR A 1 354 ? 20.544 2.367 9.631 1.00 96.25 354 TYR A CA 1
ATOM 2755 C C . TYR A 1 354 ? 21.708 3.177 9.040 1.00 96.25 354 TYR A C 1
ATOM 2757 O O . TYR A 1 354 ? 22.715 2.607 8.606 1.00 96.25 354 TYR A O 1
ATOM 2765 N N . ILE A 1 355 ? 21.576 4.504 9.066 1.00 95.06 355 ILE A N 1
ATOM 2766 C CA . ILE A 1 355 ? 22.631 5.459 8.733 1.00 95.06 355 ILE A CA 1
ATOM 2767 C C . ILE A 1 355 ? 22.930 6.309 9.978 1.00 95.06 355 ILE A C 1
ATOM 2769 O O . ILE A 1 355 ? 22.026 6.979 10.479 1.00 95.06 355 ILE A O 1
ATOM 2773 N N . PRO A 1 356 ? 24.184 6.366 10.468 1.00 93.56 356 PRO A N 1
ATOM 2774 C CA . PRO A 1 356 ? 24.565 7.200 11.611 1.00 93.56 356 PRO A CA 1
ATOM 2775 C C . PRO A 1 356 ? 24.637 8.684 11.209 1.00 93.56 356 PRO A C 1
ATOM 2777 O O . PRO A 1 356 ? 25.708 9.284 11.087 1.00 93.56 356 PRO A O 1
ATOM 2780 N N . THR A 1 357 ? 23.480 9.263 10.886 1.00 89.81 357 THR A N 1
ATOM 2781 C CA . THR A 1 357 ? 23.338 10.622 10.373 1.00 89.81 357 THR A CA 1
ATOM 2782 C C . THR A 1 357 ? 22.466 11.483 11.270 1.00 89.81 357 THR A C 1
ATOM 2784 O O . THR A 1 357 ? 21.453 11.054 11.823 1.00 89.81 357 THR A O 1
ATOM 2787 N N . LEU A 1 358 ? 22.865 12.749 11.362 1.00 88.94 358 LEU A N 1
ATOM 2788 C CA . LEU A 1 358 ? 22.097 13.814 12.001 1.00 88.94 358 LEU A CA 1
ATOM 2789 C C . LEU A 1 358 ? 21.263 14.615 10.977 1.00 88.94 358 LEU A C 1
ATOM 2791 O O . LEU A 1 358 ? 20.480 15.486 11.364 1.00 88.94 358 LEU A O 1
ATOM 2795 N N . THR A 1 359 ? 21.447 14.355 9.676 1.00 88.88 359 THR A N 1
ATOM 2796 C CA . THR A 1 359 ? 20.704 14.999 8.577 1.00 88.88 359 THR A CA 1
ATOM 2797 C C . THR A 1 359 ? 19.506 14.150 8.136 1.00 88.88 359 THR A C 1
ATOM 2799 O O . THR A 1 359 ? 19.206 13.138 8.765 1.00 88.88 359 THR A O 1
ATOM 2802 N N . ASN A 1 360 ? 18.797 14.560 7.078 1.00 91.44 360 ASN A N 1
ATOM 2803 C CA . ASN A 1 360 ? 17.689 13.768 6.552 1.00 91.44 360 ASN A CA 1
ATOM 2804 C C . ASN A 1 360 ? 18.167 12.523 5.806 1.00 91.44 360 ASN A C 1
ATOM 2806 O O . ASN A 1 360 ? 19.149 12.570 5.060 1.00 91.44 360 ASN A O 1
ATOM 2810 N N . HIS A 1 361 ? 17.423 11.450 6.026 1.00 94.94 361 HIS A N 1
ATOM 2811 C CA . HIS A 1 361 ? 17.592 10.138 5.431 1.00 94.94 361 HIS A CA 1
ATOM 2812 C C . HIS A 1 361 ? 16.190 9.552 5.234 1.00 94.94 361 HIS A C 1
ATOM 2814 O O . HIS A 1 361 ? 15.441 9.367 6.193 1.00 94.94 361 HIS A O 1
ATOM 2820 N N . ASP A 1 362 ? 15.792 9.381 3.985 1.00 95.69 362 ASP A N 1
ATOM 2821 C CA . ASP A 1 362 ? 14.405 9.109 3.617 1.00 95.69 362 ASP A CA 1
ATOM 2822 C C . ASP A 1 362 ? 14.344 7.742 2.922 1.00 95.69 362 ASP A C 1
ATOM 2824 O O . ASP A 1 362 ? 15.261 7.408 2.189 1.00 95.69 362 ASP A O 1
ATOM 2828 N N . GLY A 1 363 ? 13.295 6.940 3.106 1.00 97.69 363 GLY A N 1
ATOM 2829 C CA . GLY A 1 363 ? 13.069 5.789 2.217 1.00 97.69 363 GLY A CA 1
ATOM 2830 C C . GLY A 1 363 ? 12.541 6.276 0.869 1.00 97.69 363 GLY A C 1
ATOM 2831 O O . GLY A 1 363 ? 13.093 5.995 -0.197 1.00 97.69 363 GLY A O 1
ATOM 2832 N N . ILE A 1 364 ? 11.492 7.093 0.952 1.00 98.69 364 ILE A N 1
ATOM 2833 C CA . ILE A 1 364 ? 10.865 7.811 -0.149 1.00 98.69 364 ILE A CA 1
ATOM 2834 C C . ILE A 1 364 ? 10.839 9.297 0.198 1.00 98.69 364 ILE A C 1
ATOM 2836 O O . ILE A 1 364 ? 10.229 9.715 1.186 1.00 98.69 364 ILE A O 1
ATOM 2840 N N . ARG A 1 365 ? 11.466 10.115 -0.645 1.00 98.06 365 ARG A N 1
ATOM 2841 C CA . ARG A 1 365 ? 11.411 11.575 -0.541 1.00 98.06 365 ARG A CA 1
ATOM 2842 C C . ARG A 1 365 ? 10.504 12.149 -1.619 1.00 98.06 365 ARG A C 1
ATOM 2844 O O . ARG A 1 365 ? 10.723 11.908 -2.805 1.00 98.06 365 ARG A O 1
ATOM 2851 N N . ILE A 1 366 ? 9.557 12.987 -1.212 1.00 98.31 366 ILE A N 1
ATOM 2852 C CA . ILE A 1 366 ? 8.697 13.749 -2.119 1.00 98.31 366 ILE A CA 1
ATOM 2853 C C . ILE A 1 366 ? 8.935 15.238 -1.866 1.00 98.31 366 ILE A C 1
ATOM 2855 O O . ILE A 1 366 ? 8.733 15.730 -0.758 1.00 98.31 366 ILE A O 1
ATOM 2859 N N . GLU A 1 367 ? 9.408 15.965 -2.875 1.00 97.50 367 GLU A N 1
ATOM 2860 C CA . GLU A 1 367 ? 9.792 17.370 -2.739 1.00 97.50 367 GLU A CA 1
ATOM 2861 C C . GLU A 1 367 ? 9.293 18.234 -3.898 1.00 97.50 367 GLU A C 1
ATOM 2863 O O . GLU A 1 367 ? 9.615 17.976 -5.055 1.00 97.50 367 GLU A O 1
ATOM 2868 N N . LYS A 1 368 ? 8.594 19.337 -3.601 1.00 97.62 368 LYS A N 1
ATOM 2869 C CA . LYS A 1 368 ? 8.085 20.288 -4.605 1.00 97.62 368 LYS A CA 1
ATOM 2870 C C . LYS A 1 368 ? 7.256 19.577 -5.673 1.00 97.62 368 LYS A C 1
ATOM 2872 O O . LYS A 1 368 ? 7.446 19.817 -6.863 1.00 97.62 368 LYS A O 1
ATOM 2877 N N . ALA A 1 369 ? 6.417 18.647 -5.239 1.00 98.44 369 ALA A N 1
ATOM 2878 C CA . ALA A 1 369 ? 5.657 17.773 -6.113 1.00 98.44 369 ALA A CA 1
ATOM 2879 C C . ALA A 1 369 ? 4.169 17.827 -5.779 1.00 98.44 369 ALA A C 1
ATOM 2881 O O . ALA A 1 369 ? 3.800 18.094 -4.631 1.00 98.44 369 ALA A O 1
ATOM 2882 N N . GLU A 1 370 ? 3.342 17.566 -6.788 1.00 98.56 370 GLU A N 1
ATOM 2883 C CA . GLU A 1 370 ? 1.886 17.549 -6.658 1.00 98.56 370 GLU A CA 1
ATOM 2884 C C . GLU A 1 370 ? 1.283 16.255 -7.231 1.00 98.56 370 GLU A C 1
ATOM 2886 O O . GLU A 1 370 ? 1.899 15.600 -8.076 1.00 98.56 370 GLU A O 1
ATOM 2891 N N . HIS A 1 371 ? 0.095 15.862 -6.762 1.00 98.50 371 HIS A N 1
ATOM 2892 C CA . HIS A 1 371 ? -0.648 14.698 -7.275 1.00 98.50 371 HIS A CA 1
ATOM 2893 C C . HIS A 1 371 ? 0.184 13.401 -7.278 1.00 98.50 371 HIS A C 1
ATOM 2895 O O . HIS A 1 371 ? 0.242 12.672 -8.269 1.00 98.50 371 HIS A O 1
ATOM 2901 N N . VAL A 1 372 ? 0.891 13.124 -6.181 1.00 98.81 372 VAL A N 1
ATOM 2902 C CA . VAL A 1 372 ? 1.699 11.903 -6.040 1.00 98.81 372 VAL A CA 1
ATOM 2903 C C . VAL A 1 372 ? 0.929 10.867 -5.238 1.00 98.81 372 VAL A C 1
ATOM 2905 O O . VAL A 1 372 ? 0.381 11.191 -4.191 1.00 98.81 372 VAL A O 1
ATOM 2908 N N . THR A 1 373 ? 0.926 9.620 -5.703 1.00 98.69 373 THR A N 1
ATOM 2909 C CA . THR A 1 373 ? 0.357 8.477 -4.980 1.00 98.69 373 THR A CA 1
ATOM 2910 C C . THR A 1 373 ? 1.455 7.487 -4.603 1.00 98.69 373 THR A C 1
ATOM 2912 O O . THR A 1 373 ? 2.182 7.010 -5.474 1.00 98.69 373 THR A O 1
ATOM 2915 N N . ILE A 1 374 ? 1.563 7.167 -3.314 1.00 98.88 374 ILE A N 1
ATOM 2916 C CA . ILE A 1 374 ? 2.360 6.044 -2.805 1.00 98.88 374 ILE A CA 1
ATOM 2917 C C . ILE A 1 374 ? 1.381 5.000 -2.282 1.00 98.88 374 ILE A C 1
ATOM 2919 O O . ILE A 1 374 ? 0.697 5.255 -1.286 1.00 98.88 374 ILE A O 1
ATOM 2923 N N . ARG A 1 375 ? 1.280 3.857 -2.967 1.00 98.38 375 ARG A N 1
ATOM 2924 C CA . ARG A 1 375 ? 0.247 2.858 -2.680 1.00 98.38 375 ARG A CA 1
ATOM 2925 C C . ARG A 1 375 ? 0.778 1.442 -2.552 1.00 98.38 375 ARG A C 1
ATOM 2927 O O . ARG A 1 375 ? 1.639 1.036 -3.322 1.00 98.38 375 ARG A O 1
ATOM 2934 N N . ASN A 1 376 ? 0.215 0.664 -1.632 1.00 97.75 376 ASN A N 1
ATOM 2935 C CA . ASN A 1 376 ? 0.499 -0.769 -1.513 1.00 97.75 376 ASN A CA 1
ATOM 2936 C C . ASN A 1 376 ? 2.001 -1.090 -1.430 1.00 97.75 376 ASN A C 1
ATOM 2938 O O . ASN A 1 376 ? 2.480 -2.073 -1.992 1.00 97.75 376 ASN A O 1
ATOM 2942 N N . CYS A 1 377 ? 2.771 -0.203 -0.797 1.00 98.75 377 CYS A N 1
ATOM 2943 C CA . CYS A 1 377 ? 4.206 -0.364 -0.637 1.00 98.75 377 CYS A CA 1
ATOM 2944 C C . CYS A 1 377 ? 4.537 -0.852 0.772 1.00 98.75 377 CYS A C 1
ATOM 2946 O O . CYS A 1 377 ? 3.945 -0.411 1.760 1.00 98.75 377 CYS A O 1
ATOM 2948 N N . ARG A 1 378 ? 5.544 -1.722 0.861 1.00 98.81 378 ARG A N 1
ATOM 2949 C CA . ARG A 1 378 ? 6.165 -2.122 2.124 1.00 98.81 378 ARG A CA 1
ATOM 2950 C C . ARG A 1 378 ? 7.441 -1.316 2.328 1.00 98.81 378 ARG A C 1
ATOM 2952 O O . ARG A 1 378 ? 8.352 -1.411 1.512 1.00 98.81 378 ARG A O 1
ATOM 2959 N N . ILE A 1 379 ? 7.534 -0.528 3.394 1.00 98.88 379 ILE A N 1
ATOM 2960 C CA . ILE A 1 379 ? 8.670 0.378 3.628 1.00 98.88 379 ILE A CA 1
ATOM 2961 C C . ILE A 1 379 ? 9.252 0.112 5.010 1.00 98.88 379 ILE A C 1
ATOM 2963 O O . ILE A 1 379 ? 8.562 0.277 6.015 1.00 98.88 379 ILE A O 1
ATOM 2967 N N . HIS A 1 380 ? 10.523 -0.288 5.078 1.00 98.69 380 HIS A N 1
ATOM 2968 C CA . HIS A 1 380 ? 11.139 -0.635 6.359 1.00 98.69 380 HIS A CA 1
ATOM 2969 C C . HIS A 1 380 ? 12.642 -0.409 6.439 1.00 98.69 380 HIS A C 1
ATOM 2971 O O . HIS A 1 380 ? 13.311 -0.203 5.430 1.00 98.69 380 HIS A O 1
ATOM 2977 N N . GLY A 1 381 ? 13.174 -0.405 7.663 1.00 97.50 381 GLY A N 1
ATOM 2978 C CA . GLY A 1 381 ? 14.612 -0.331 7.934 1.00 97.50 381 GLY A CA 1
ATOM 2979 C C . GLY A 1 381 ? 15.232 1.066 7.811 1.00 97.50 381 GLY A C 1
ATOM 2980 O O . GLY A 1 381 ? 16.445 1.212 7.976 1.00 97.50 381 GLY A O 1
ATOM 2981 N N . VAL A 1 382 ? 14.440 2.113 7.549 1.00 97.56 382 VAL A N 1
ATOM 2982 C CA . VAL A 1 382 ? 14.936 3.491 7.382 1.00 97.56 382 VAL A CA 1
ATOM 2983 C C . VAL A 1 382 ? 15.183 4.131 8.751 1.00 97.56 382 VAL A C 1
ATOM 2985 O O . VAL A 1 382 ? 14.274 4.680 9.388 1.00 97.56 382 VAL A O 1
ATOM 2988 N N . LYS A 1 383 ? 16.434 4.073 9.221 1.00 95.94 383 LYS A N 1
ATOM 2989 C CA . LYS A 1 383 ? 16.816 4.536 10.565 1.00 95.94 383 LYS A CA 1
ATOM 2990 C C . LYS A 1 383 ? 18.000 5.493 10.559 1.00 95.94 383 LYS A C 1
ATOM 2992 O O . LYS A 1 383 ? 18.867 5.427 9.690 1.00 95.94 383 LYS A O 1
ATOM 2997 N N . GLY A 1 384 ? 18.083 6.336 11.585 1.00 94.31 384 GLY A N 1
ATOM 2998 C CA . GLY A 1 384 ? 19.289 7.114 11.855 1.00 94.31 384 GLY A CA 1
ATOM 2999 C C . GLY A 1 384 ? 19.381 7.648 13.279 1.00 94.31 384 GLY A C 1
ATOM 3000 O O . GLY A 1 384 ? 18.486 7.431 14.089 1.00 94.31 384 GLY A O 1
ATOM 3001 N N . ASP A 1 385 ? 20.482 8.339 13.583 1.00 92.31 385 ASP A N 1
ATOM 3002 C CA . ASP A 1 385 ? 20.807 8.815 14.942 1.00 92.31 385 ASP A CA 1
ATOM 3003 C C . ASP A 1 385 ? 19.870 9.900 15.462 1.00 92.31 385 ASP A C 1
ATOM 3005 O O . ASP A 1 385 ? 19.778 10.147 16.666 1.00 92.31 385 ASP A O 1
ATOM 3009 N N . LEU A 1 386 ? 19.191 10.583 14.545 1.00 85.75 386 LEU A N 1
ATOM 3010 C CA . LEU A 1 386 ? 18.211 11.592 14.867 1.00 85.75 386 LEU A CA 1
ATOM 3011 C C . LEU A 1 386 ? 16.880 11.305 14.200 1.00 85.75 386 LEU A C 1
ATOM 3013 O O . LEU A 1 386 ? 16.740 10.619 13.191 1.00 85.75 386 LEU A O 1
ATOM 3017 N N . TRP A 1 387 ? 15.912 12.020 14.738 1.00 83.94 387 TRP A N 1
ATOM 3018 C CA . TRP A 1 387 ? 14.543 12.170 14.296 1.00 83.94 387 TRP A CA 1
ATOM 3019 C C . TRP A 1 387 ? 14.388 12.788 12.872 1.00 83.94 387 TRP A C 1
ATOM 3021 O O . TRP A 1 387 ? 13.355 13.329 12.515 1.00 83.94 387 TRP A O 1
ATOM 3031 N N . ASN A 1 388 ? 15.421 12.775 12.035 1.00 89.00 388 ASN A N 1
ATOM 3032 C CA . ASN A 1 388 ? 15.342 13.196 10.637 1.00 89.00 388 ASN A CA 1
ATOM 3033 C C . ASN A 1 388 ? 15.385 11.995 9.689 1.00 89.00 388 ASN A C 1
ATOM 3035 O O . ASN A 1 388 ? 15.554 12.196 8.494 1.00 89.00 388 ASN A O 1
ATOM 3039 N N . SER A 1 389 ? 15.192 10.769 10.174 1.00 93.56 389 SER A N 1
ATOM 3040 C CA . SER A 1 389 ? 14.998 9.607 9.300 1.00 93.56 389 SER A CA 1
ATOM 3041 C C . SER A 1 389 ? 13.517 9.242 9.197 1.00 93.56 389 SER A C 1
ATOM 3043 O O . SER A 1 389 ? 12.805 9.367 10.195 1.00 93.56 389 SER A O 1
ATOM 3045 N N . GLY A 1 390 ? 13.028 8.849 8.020 1.00 94.25 390 GLY A N 1
ATOM 3046 C CA . GLY A 1 390 ? 11.625 8.455 7.855 1.00 94.25 390 GLY A CA 1
ATOM 3047 C C . GLY A 1 390 ? 11.368 7.616 6.611 1.00 94.25 390 GLY A C 1
ATOM 3048 O O . GLY A 1 390 ? 11.986 7.852 5.578 1.00 94.25 390 GLY A O 1
ATOM 3049 N N . GLY A 1 391 ? 10.440 6.664 6.714 1.00 97.62 391 GLY A N 1
ATOM 3050 C CA . GLY A 1 391 ? 10.022 5.809 5.608 1.00 97.62 391 GLY A CA 1
ATOM 3051 C C . GLY A 1 391 ? 9.558 6.640 4.416 1.00 97.62 391 GLY A C 1
ATOM 3052 O O . GLY A 1 391 ? 10.110 6.504 3.328 1.00 97.62 391 GLY A O 1
ATOM 3053 N N . ILE A 1 392 ? 8.632 7.577 4.643 1.00 98.12 392 ILE A N 1
ATOM 3054 C CA . ILE A 1 392 ? 8.208 8.565 3.641 1.00 98.12 392 ILE A CA 1
ATOM 3055 C C . ILE A 1 392 ? 8.327 9.976 4.209 1.00 98.12 392 ILE A C 1
ATOM 3057 O O . ILE A 1 392 ? 7.907 10.238 5.338 1.00 98.12 392 ILE A O 1
ATOM 3061 N N . LYS A 1 393 ? 8.872 10.914 3.431 1.00 96.25 393 LYS A N 1
ATOM 3062 C CA . LYS A 1 393 ? 8.998 12.310 3.858 1.00 96.25 393 LYS A CA 1
ATOM 3063 C C . LYS A 1 393 ? 8.638 13.313 2.773 1.00 96.25 393 LYS A C 1
ATOM 3065 O O . LYS A 1 393 ? 9.110 13.201 1.641 1.00 96.25 393 LYS A O 1
ATOM 3070 N N . LEU A 1 394 ? 7.851 14.321 3.156 1.00 95.62 394 LEU A N 1
ATOM 3071 C CA . LEU A 1 394 ? 7.293 15.328 2.254 1.00 95.62 394 LEU A CA 1
ATOM 3072 C C . LEU A 1 394 ? 7.873 16.727 2.498 1.00 95.62 394 LEU A C 1
ATOM 3074 O O . LEU A 1 394 ? 8.084 17.141 3.638 1.00 95.62 394 LEU A O 1
ATOM 3078 N N . TYR A 1 395 ? 8.095 17.462 1.408 1.00 94.25 395 TYR A N 1
ATOM 3079 C CA . TYR A 1 395 ? 8.597 18.835 1.395 1.00 94.25 395 TYR A CA 1
ATOM 3080 C C . TYR A 1 395 ? 7.919 19.663 0.301 1.00 94.25 395 TYR A C 1
ATOM 3082 O O . TYR A 1 395 ? 8.107 19.387 -0.878 1.00 94.25 395 TYR A O 1
ATOM 3090 N N . TYR A 1 396 ? 7.219 20.734 0.653 1.00 94.75 396 TYR A N 1
ATOM 3091 C CA . TYR A 1 396 ? 6.522 21.642 -0.262 1.00 94.75 396 TYR A CA 1
ATOM 3092 C C . TYR A 1 396 ? 5.616 20.870 -1.221 1.00 94.75 396 TYR A C 1
ATOM 3094 O O . TYR A 1 396 ? 5.828 20.883 -2.434 1.00 94.75 396 TYR A O 1
ATOM 3102 N N . THR A 1 397 ? 4.679 20.110 -0.664 1.00 95.94 397 THR A N 1
ATOM 3103 C CA . THR A 1 397 ? 3.873 19.155 -1.429 1.00 95.94 397 THR A CA 1
ATOM 3104 C C . THR A 1 397 ? 2.404 19.510 -1.399 1.00 95.94 397 THR A C 1
ATOM 3106 O O . THR A 1 397 ? 1.944 20.212 -0.497 1.00 95.94 397 THR A O 1
ATOM 3109 N N . LYS A 1 398 ? 1.675 19.031 -2.403 1.00 97.12 398 LYS A N 1
ATOM 3110 C CA . LYS A 1 398 ? 0.252 19.297 -2.521 1.00 97.12 398 LYS A CA 1
ATOM 3111 C C . LYS A 1 398 ? -0.493 18.133 -3.162 1.00 97.12 398 LYS A C 1
ATOM 3113 O O . LYS A 1 398 ? -0.000 17.547 -4.120 1.00 97.12 398 LYS A O 1
ATOM 3118 N N . ASP A 1 399 ? -1.682 17.828 -2.653 1.00 98.25 399 ASP A N 1
ATOM 3119 C CA . ASP A 1 399 ? -2.550 16.770 -3.178 1.00 98.25 399 ASP A CA 1
ATOM 3120 C C . ASP A 1 399 ? -1.822 15.399 -3.233 1.00 98.25 399 ASP A C 1
ATOM 3122 O O . ASP A 1 399 ? -1.883 14.677 -4.229 1.00 98.25 399 ASP A O 1
ATOM 3126 N N . ILE A 1 400 ? -1.063 15.063 -2.179 1.00 98.56 400 ILE A N 1
ATOM 3127 C CA . ILE A 1 400 ? -0.364 13.772 -2.043 1.00 98.56 400 ILE A CA 1
ATOM 3128 C C . ILE A 1 400 ? -1.290 12.739 -1.405 1.00 98.56 400 ILE A C 1
ATOM 3130 O O . ILE A 1 400 ? -1.959 13.039 -0.422 1.00 98.56 400 ILE A O 1
ATOM 3134 N N . ILE A 1 401 ? -1.281 11.511 -1.918 1.00 98.69 401 ILE A N 1
ATOM 3135 C CA . ILE A 1 401 ? -2.016 10.373 -1.363 1.00 98.69 401 ILE A CA 1
ATOM 3136 C C . ILE A 1 401 ? -1.014 9.293 -0.949 1.00 98.69 401 ILE A C 1
ATOM 3138 O O . ILE A 1 401 ? -0.234 8.801 -1.763 1.00 98.69 401 ILE A O 1
ATOM 3142 N N . ILE A 1 402 ? -1.039 8.912 0.324 1.00 98.81 402 ILE A N 1
ATOM 3143 C CA . ILE A 1 402 ? -0.280 7.783 0.865 1.00 98.81 402 ILE A CA 1
ATOM 3144 C C . ILE A 1 402 ? -1.291 6.777 1.393 1.00 98.81 402 ILE A C 1
ATOM 3146 O O . ILE A 1 402 ? -1.936 7.036 2.413 1.00 98.81 402 ILE A O 1
ATOM 3150 N N . GLU A 1 403 ? -1.453 5.653 0.693 1.00 98.62 403 GLU A N 1
ATOM 3151 C CA . GLU A 1 403 ? -2.500 4.689 1.026 1.00 98.62 403 GLU A CA 1
ATOM 3152 C C . GLU A 1 403 ? -2.124 3.213 0.938 1.00 98.62 403 GLU A C 1
ATOM 3154 O O . GLU A 1 403 ? -1.279 2.819 0.143 1.00 98.62 403 GLU A O 1
ATOM 3159 N N . HIS A 1 404 ? -2.774 2.374 1.745 1.00 98.25 404 HIS A N 1
ATOM 3160 C CA . HIS A 1 404 ? -2.564 0.921 1.733 1.00 98.25 404 HIS A CA 1
ATOM 3161 C C . HIS A 1 404 ? -1.102 0.486 1.936 1.00 98.25 404 HIS A C 1
ATOM 3163 O O . HIS A 1 404 ? -0.692 -0.568 1.467 1.00 98.25 404 HIS A O 1
ATOM 3169 N N . ASN A 1 405 ? -0.272 1.289 2.605 1.00 98.88 405 ASN A N 1
ATOM 3170 C CA . ASN A 1 405 ? 1.130 0.939 2.832 1.00 98.88 405 ASN A CA 1
ATOM 3171 C C . ASN A 1 405 ? 1.312 0.203 4.161 1.00 98.88 405 ASN A C 1
ATOM 3173 O O . ASN A 1 405 ? 0.591 0.462 5.125 1.00 98.88 405 ASN A O 1
ATOM 3177 N N . GLU A 1 406 ? 2.321 -0.662 4.224 1.00 98.75 406 GLU A N 1
ATOM 3178 C CA . GLU A 1 406 ? 2.843 -1.234 5.466 1.00 98.75 406 GLU A CA 1
ATOM 3179 C C . GLU A 1 406 ? 4.203 -0.592 5.754 1.00 98.75 406 GLU A C 1
ATOM 3181 O O . GLU A 1 406 ? 5.143 -0.726 4.966 1.00 98.75 406 GLU A O 1
ATOM 3186 N N . ILE A 1 407 ? 4.311 0.151 6.857 1.00 98.81 407 ILE A N 1
ATOM 3187 C CA . ILE A 1 407 ? 5.514 0.921 7.185 1.00 98.81 407 ILE A CA 1
ATOM 3188 C C . ILE A 1 407 ? 5.983 0.567 8.587 1.00 98.81 407 ILE A C 1
ATOM 3190 O O . ILE A 1 407 ? 5.272 0.818 9.562 1.00 98.81 407 ILE A O 1
ATOM 3194 N N . TYR A 1 408 ? 7.191 0.015 8.693 1.00 98.50 408 TYR A N 1
ATOM 3195 C CA . TYR A 1 408 ? 7.690 -0.476 9.972 1.00 98.50 408 TYR A CA 1
ATOM 3196 C C . TYR A 1 408 ? 9.196 -0.418 10.139 1.00 98.50 408 TYR A C 1
ATOM 3198 O O . TYR A 1 408 ? 9.936 -0.187 9.189 1.00 98.50 408 TYR A O 1
ATOM 3206 N N . ASP A 1 409 ? 9.668 -0.601 11.372 1.00 97.38 409 ASP A N 1
ATOM 3207 C CA . ASP A 1 409 ? 11.095 -0.577 11.704 1.00 97.38 409 ASP A CA 1
ATOM 3208 C C . ASP A 1 409 ? 11.805 0.689 11.181 1.00 97.38 409 ASP A C 1
ATOM 3210 O O . ASP A 1 409 ? 12.936 0.656 10.695 1.00 97.38 409 ASP A O 1
ATOM 3214 N N . CYS A 1 410 ? 11.122 1.831 11.248 1.00 97.50 410 CYS A N 1
ATOM 3215 C CA . CYS A 1 410 ? 11.639 3.118 10.797 1.00 97.50 410 CYS A CA 1
ATOM 3216 C C . CYS A 1 410 ? 11.747 4.098 11.968 1.00 97.50 410 CYS A C 1
ATOM 3218 O O . CYS A 1 410 ? 10.982 4.048 12.931 1.00 97.50 410 CYS A O 1
ATOM 3220 N N . THR A 1 411 ? 12.655 5.074 11.873 1.00 95.94 411 THR A N 1
ATOM 3221 C CA . THR A 1 411 ? 12.637 6.198 12.828 1.00 95.94 411 THR A CA 1
ATOM 3222 C C . THR A 1 411 ? 11.328 6.986 12.704 1.00 95.94 411 THR A C 1
ATOM 3224 O O . THR A 1 411 ? 10.827 7.502 13.696 1.00 95.94 411 THR A O 1
ATOM 3227 N N . ARG A 1 412 ? 10.741 7.086 11.505 1.00 93.75 412 ARG A N 1
ATOM 3228 C CA . ARG A 1 412 ? 9.361 7.559 11.311 1.00 93.75 412 ARG A CA 1
ATOM 3229 C C . ARG A 1 412 ? 8.659 6.736 10.259 1.00 93.75 412 ARG A C 1
ATOM 3231 O O . ARG A 1 412 ? 9.312 6.402 9.275 1.00 93.75 412 ARG A O 1
ATOM 3238 N N . GLY A 1 413 ? 7.359 6.516 10.409 1.00 96.12 413 GLY A N 1
ATOM 3239 C CA . GLY A 1 413 ? 6.543 5.962 9.334 1.00 96.12 413 GLY A CA 1
ATOM 3240 C C . GLY A 1 413 ? 6.457 6.950 8.169 1.00 96.12 413 GLY A C 1
ATOM 3241 O O . GLY A 1 413 ? 7.182 6.835 7.178 1.00 96.12 413 GLY A O 1
ATOM 3242 N N . PHE A 1 414 ? 5.641 7.990 8.333 1.00 93.75 414 PHE A N 1
ATOM 3243 C CA . PHE A 1 414 ? 5.570 9.115 7.396 1.00 93.75 414 PHE A CA 1
ATOM 3244 C C . PHE A 1 414 ? 5.680 10.468 8.098 1.00 93.75 414 PHE A C 1
ATOM 3246 O O . PHE A 1 414 ? 5.253 10.651 9.239 1.00 93.75 414 PHE A O 1
ATOM 3253 N N . TYR A 1 415 ? 6.299 11.420 7.402 1.00 93.12 415 TYR A N 1
ATOM 3254 C CA . TYR A 1 415 ? 6.589 12.750 7.917 1.00 93.12 415 TYR A CA 1
ATOM 3255 C C . TYR A 1 415 ? 6.255 13.819 6.875 1.00 93.12 415 TYR A C 1
ATOM 3257 O O . TYR A 1 415 ? 7.027 14.051 5.940 1.00 93.12 415 TYR A O 1
ATOM 3265 N N . ASP A 1 416 ? 5.125 14.497 7.063 1.00 91.81 416 ASP A N 1
ATOM 3266 C CA . ASP A 1 416 ? 4.805 15.702 6.302 1.00 91.81 416 ASP A CA 1
ATOM 3267 C C . ASP A 1 416 ? 5.579 16.874 6.900 1.00 91.81 416 ASP A C 1
ATOM 3269 O O . ASP A 1 416 ? 5.201 17.429 7.929 1.00 91.81 416 ASP A O 1
ATOM 3273 N N . LYS A 1 417 ? 6.770 17.152 6.368 1.00 88.62 417 LYS A N 1
ATOM 3274 C CA . LYS A 1 417 ? 7.749 17.951 7.102 1.00 88.62 417 LYS A CA 1
ATOM 3275 C C . LYS A 1 417 ? 7.594 19.444 6.856 1.00 88.62 417 LYS A C 1
ATOM 3277 O O . LYS A 1 417 ? 7.496 20.202 7.817 1.00 88.62 417 LYS A O 1
ATOM 3282 N N . ASP A 1 418 ? 7.595 19.866 5.599 1.00 87.88 418 ASP A N 1
ATOM 3283 C CA . ASP A 1 418 ? 7.609 21.286 5.255 1.00 87.88 418 ASP A CA 1
ATOM 3284 C C . ASP A 1 418 ? 6.426 21.613 4.338 1.00 87.88 418 ASP A C 1
ATOM 3286 O O . ASP A 1 418 ? 6.454 21.242 3.174 1.00 87.88 418 ASP A O 1
ATOM 3290 N N . SER A 1 419 ? 5.448 22.390 4.810 1.00 88.06 419 SER A N 1
ATOM 3291 C CA . SER A 1 419 ? 4.423 23.054 3.976 1.00 88.06 419 SER A CA 1
ATOM 3292 C C . SER A 1 419 ? 3.617 22.116 3.050 1.00 88.06 419 SER A C 1
ATOM 3294 O O . SER A 1 419 ? 3.679 22.245 1.823 1.00 88.06 419 SER A O 1
ATOM 3296 N N . GLY A 1 420 ? 2.913 21.142 3.635 1.00 90.50 420 GLY A N 1
ATOM 3297 C CA . GLY A 1 420 ? 2.013 20.219 2.932 1.00 90.50 420 GLY A CA 1
ATOM 3298 C C . GLY A 1 420 ? 0.590 20.771 2.780 1.00 90.50 420 GLY A C 1
ATOM 3299 O O . GLY A 1 420 ? 0.053 21.373 3.709 1.00 90.50 420 GLY A O 1
ATOM 3300 N N . VAL A 1 421 ? -0.034 20.577 1.615 1.00 92.75 421 VAL A N 1
ATOM 3301 C CA . VAL A 1 421 ? -1.370 21.112 1.293 1.00 92.75 421 VAL A CA 1
ATOM 3302 C C . VAL A 1 421 ? -2.280 20.002 0.775 1.00 92.75 421 VAL A C 1
ATOM 3304 O O . VAL A 1 421 ? -2.032 19.457 -0.295 1.00 92.75 421 VAL A O 1
ATOM 3307 N N . ARG A 1 422 ? -3.373 19.701 1.486 1.00 95.00 422 ARG A N 1
ATOM 3308 C CA . ARG A 1 422 ? -4.347 18.652 1.110 1.00 95.00 422 ARG A CA 1
ATOM 3309 C C . ARG A 1 422 ? -3.715 17.275 0.901 1.00 95.00 422 ARG A C 1
ATOM 3311 O O . ARG A 1 422 ? -4.072 16.536 -0.012 1.00 95.00 422 ARG A O 1
ATOM 3318 N N . ASN A 1 423 ? -2.751 16.946 1.754 1.00 96.12 423 ASN A N 1
ATOM 3319 C CA . ASN A 1 423 ? -2.137 15.628 1.771 1.00 96.12 423 ASN A CA 1
ATOM 3320 C C . ASN A 1 423 ? -3.014 14.656 2.566 1.00 96.12 423 ASN A C 1
ATOM 3322 O O . ASN A 1 423 ? -3.494 14.988 3.650 1.00 96.12 423 ASN A O 1
ATOM 3326 N N . ILE A 1 424 ? -3.209 13.459 2.023 1.00 98.00 424 ILE A N 1
ATOM 3327 C CA . ILE A 1 424 ? -4.072 12.413 2.564 1.00 98.00 424 ILE A CA 1
ATOM 3328 C C . ILE A 1 424 ? -3.227 11.187 2.901 1.00 98.00 424 ILE A C 1
ATOM 3330 O O . ILE A 1 424 ? -2.504 10.657 2.057 1.00 98.00 424 ILE A O 1
ATOM 3334 N N . PHE A 1 425 ? -3.375 10.704 4.129 1.00 98.50 425 PHE A N 1
ATOM 3335 C CA . PHE A 1 425 ? -2.726 9.505 4.644 1.00 98.50 425 PHE A CA 1
ATOM 3336 C C . PHE A 1 425 ? -3.822 8.556 5.120 1.00 98.50 425 PHE A C 1
ATOM 3338 O O . PHE A 1 425 ? -4.459 8.820 6.144 1.00 98.50 425 PHE A O 1
ATOM 3345 N N . ARG A 1 426 ? -4.084 7.476 4.376 1.00 98.50 426 ARG A N 1
ATOM 3346 C CA . ARG A 1 426 ? -5.220 6.592 4.669 1.00 98.50 426 ARG A CA 1
ATOM 3347 C C . ARG A 1 426 ? -4.977 5.116 4.453 1.00 98.50 426 ARG A C 1
ATOM 3349 O O . ARG A 1 426 ? -4.150 4.748 3.638 1.00 98.50 426 ARG A O 1
ATOM 3356 N N . TYR A 1 427 ? -5.718 4.258 5.139 1.00 98.62 427 TYR A N 1
ATOM 3357 C CA . TYR A 1 427 ? -5.623 2.805 4.958 1.00 98.62 427 TYR A CA 1
ATOM 3358 C C . TYR A 1 427 ? -4.214 2.241 5.185 1.00 98.62 427 TYR A C 1
ATOM 3360 O O . TYR A 1 427 ? -3.911 1.159 4.698 1.00 98.62 427 TYR A O 1
ATOM 3368 N N . ASN A 1 428 ? -3.325 2.946 5.895 1.00 98.88 428 ASN A N 1
ATOM 3369 C CA . ASN A 1 428 ? -1.964 2.473 6.138 1.00 98.88 428 ASN A CA 1
ATOM 3370 C C . ASN A 1 428 ? -1.879 1.680 7.446 1.00 98.88 428 ASN A C 1
ATOM 3372 O O . ASN A 1 428 ? -2.531 2.008 8.442 1.00 98.88 428 ASN A O 1
ATOM 3376 N N . LEU A 1 429 ? -1.003 0.680 7.448 1.00 98.50 429 LEU A N 1
ATOM 3377 C CA . LEU A 1 429 ? -0.563 -0.047 8.628 1.00 98.50 429 LEU A CA 1
ATOM 3378 C C . LEU A 1 429 ? 0.837 0.445 9.010 1.00 98.50 429 LEU A C 1
ATOM 3380 O O . LEU A 1 429 ? 1.788 0.280 8.248 1.00 98.50 429 LEU A O 1
ATOM 3384 N N . VAL A 1 430 ? 0.974 1.075 10.174 1.00 98.69 430 VAL A N 1
ATOM 3385 C CA . VAL A 1 430 ? 2.236 1.669 10.632 1.00 98.69 430 VAL A CA 1
ATOM 3386 C C . VAL A 1 430 ? 2.606 1.098 11.984 1.00 98.69 430 VAL A C 1
ATOM 3388 O O . VAL A 1 430 ? 1.836 1.220 12.938 1.00 98.69 430 VAL A O 1
ATOM 3391 N N . HIS A 1 431 ? 3.785 0.495 12.096 1.00 97.75 431 HIS A N 1
ATOM 3392 C CA . HIS A 1 431 ? 4.153 -0.156 13.344 1.00 97.75 431 HIS A CA 1
ATOM 3393 C C . HIS A 1 431 ? 5.637 -0.211 13.644 1.00 97.75 431 HIS A C 1
ATOM 3395 O O . HIS A 1 431 ? 6.470 0.005 12.774 1.00 97.75 431 HIS A O 1
ATOM 3401 N N . ASP A 1 432 ? 5.975 -0.455 14.911 1.00 97.12 432 ASP A N 1
ATOM 3402 C CA . ASP A 1 432 ? 7.362 -0.617 15.364 1.00 97.12 432 ASP A CA 1
ATOM 3403 C C . ASP A 1 432 ? 8.275 0.551 14.919 1.00 97.12 432 ASP A C 1
ATOM 3405 O O . ASP A 1 432 ? 9.440 0.373 14.559 1.00 97.12 432 ASP A O 1
ATOM 3409 N N . CYS A 1 433 ? 7.717 1.767 14.909 1.00 97.00 433 CYS A N 1
ATOM 3410 C CA . CYS A 1 433 ? 8.407 3.009 14.569 1.00 97.00 433 CYS A CA 1
ATOM 3411 C C . CYS A 1 433 ? 8.565 3.904 15.806 1.00 97.00 433 CYS A C 1
ATOM 3413 O O . CYS A 1 433 ? 7.720 3.897 16.702 1.00 97.00 433 CYS A O 1
ATOM 3415 N N . ASP A 1 434 ? 9.586 4.767 15.852 1.00 95.50 434 ASP A N 1
ATOM 3416 C CA . ASP A 1 434 ? 9.655 5.751 16.949 1.00 95.50 434 ASP A CA 1
ATOM 3417 C C . ASP A 1 434 ? 8.485 6.749 16.859 1.00 95.50 434 ASP A C 1
ATOM 3419 O O . ASP A 1 434 ? 7.884 7.119 17.865 1.00 95.50 434 ASP A O 1
ATOM 3423 N N . TYR A 1 435 ? 8.134 7.175 15.645 1.00 94.94 435 TYR A N 1
ATOM 3424 C CA . TYR A 1 435 ? 6.987 8.049 15.398 1.00 94.94 435 TYR A CA 1
ATOM 3425 C C . TYR A 1 435 ? 6.207 7.506 14.199 1.00 94.94 435 TYR A C 1
ATOM 3427 O O . TYR A 1 435 ? 6.750 7.449 13.097 1.00 94.94 435 TYR A O 1
ATOM 3435 N N . GLY A 1 436 ? 4.957 7.089 14.390 1.00 96.31 436 GLY A N 1
ATOM 3436 C CA . GLY A 1 436 ? 4.135 6.543 13.309 1.00 96.31 436 GLY A CA 1
ATOM 3437 C C . GLY A 1 436 ? 3.871 7.596 12.233 1.00 96.31 436 GLY A C 1
ATOM 3438 O O . GLY A 1 436 ? 4.315 7.471 11.091 1.00 96.31 436 GLY A O 1
ATOM 3439 N N . PHE A 1 437 ? 3.235 8.687 12.644 1.00 94.56 437 PHE A N 1
ATOM 3440 C CA . PHE A 1 437 ? 3.005 9.871 11.830 1.00 94.56 437 PHE A CA 1
ATOM 3441 C C . PHE A 1 437 ? 3.617 11.113 12.470 1.00 94.56 437 PHE A C 1
ATOM 3443 O O . PHE A 1 437 ? 3.568 11.286 13.688 1.00 94.56 437 PHE A O 1
ATOM 3450 N N . MET A 1 438 ? 4.158 12.013 11.653 1.00 90.81 438 MET A N 1
ATOM 3451 C CA . MET A 1 438 ? 4.574 13.328 12.111 1.00 90.81 438 MET A CA 1
ATOM 3452 C C . MET A 1 438 ? 4.206 14.435 11.124 1.00 90.81 438 MET A C 1
ATOM 3454 O O . MET A 1 438 ? 4.440 14.291 9.925 1.00 90.81 438 MET A O 1
ATOM 3458 N N . TYR A 1 439 ? 3.685 15.551 11.635 1.00 83.56 439 TYR A N 1
ATOM 3459 C CA . TYR A 1 439 ? 3.392 16.755 10.852 1.00 83.56 439 TYR A CA 1
ATOM 3460 C C . TYR A 1 439 ? 3.276 18.004 11.735 1.00 83.56 439 TYR A C 1
ATOM 3462 O O . TYR A 1 439 ? 3.096 17.874 12.937 1.00 83.56 439 TYR A O 1
ATOM 3470 N N . PRO A 1 440 ? 3.305 19.198 11.143 1.00 73.62 440 PRO A N 1
ATOM 3471 C CA . PRO A 1 440 ? 4.409 19.633 10.307 1.00 73.62 440 PRO A CA 1
ATOM 3472 C C . PRO A 1 440 ? 5.703 19.807 11.113 1.00 73.62 440 PRO A C 1
ATOM 3474 O O . PRO A 1 440 ? 5.724 20.046 12.309 1.00 73.62 440 PRO A O 1
ATOM 3477 N N . GLY A 1 441 ? 6.844 19.637 10.460 1.00 67.06 441 GLY A N 1
ATOM 3478 C CA . GLY A 1 441 ? 8.151 19.787 11.099 1.00 67.06 441 GLY A CA 1
ATOM 3479 C C . GLY A 1 441 ? 8.674 21.219 11.125 1.00 67.06 441 GLY A C 1
ATOM 3480 O O . GLY A 1 441 ? 9.360 21.608 12.071 1.00 67.06 441 GLY A O 1
ATOM 3481 N N . ASN A 1 442 ? 8.435 21.956 10.038 1.00 71.81 442 ASN A N 1
ATOM 3482 C CA . ASN A 1 442 ? 8.937 23.310 9.809 1.00 71.81 442 ASN A CA 1
ATOM 3483 C C . ASN A 1 442 ? 8.179 23.966 8.634 1.00 71.81 442 ASN A C 1
ATOM 3485 O O . ASN A 1 442 ? 8.743 24.312 7.592 1.00 71.81 442 ASN A O 1
ATOM 3489 N N . ALA A 1 443 ? 6.863 24.108 8.781 1.00 67.44 443 ALA A N 1
ATOM 3490 C CA . ALA A 1 443 ? 6.036 24.669 7.723 1.00 67.44 443 ALA A CA 1
ATOM 3491 C C . ALA A 1 443 ? 6.042 26.200 7.693 1.00 67.44 443 ALA A C 1
ATOM 3493 O O . ALA A 1 443 ? 5.918 26.866 8.723 1.00 67.44 443 ALA A O 1
ATOM 3494 N N . ALA A 1 444 ? 6.125 26.746 6.478 1.00 71.88 444 ALA A N 1
ATOM 3495 C CA . ALA A 1 444 ? 5.778 28.136 6.210 1.00 71.88 444 ALA A CA 1
ATOM 3496 C C . ALA A 1 444 ? 4.258 28.304 6.045 1.00 71.88 444 ALA A C 1
ATOM 3498 O O . ALA A 1 444 ? 3.733 29.344 6.428 1.00 71.88 444 ALA A O 1
ATOM 3499 N N . HIS A 1 445 ? 3.586 27.296 5.476 1.00 82.00 445 HIS A N 1
ATOM 3500 C CA . HIS A 1 445 ? 2.134 27.225 5.303 1.00 82.00 445 HIS A CA 1
ATOM 3501 C C . HIS A 1 445 ? 1.723 25.768 5.034 1.00 82.00 445 HIS A C 1
ATOM 3503 O O . HIS A 1 445 ? 2.154 25.210 4.022 1.00 82.00 445 HIS A O 1
ATOM 3509 N N . SER A 1 446 ? 0.924 25.160 5.913 1.00 85.56 446 SER A N 1
ATOM 3510 C CA . SER A 1 446 ? 0.327 23.835 5.679 1.00 85.56 446 SER A CA 1
ATOM 3511 C C . SER A 1 446 ? -1.181 23.915 5.841 1.00 85.56 446 SER A C 1
ATOM 3513 O O . SER A 1 446 ? -1.672 24.585 6.744 1.00 85.56 446 SER A O 1
ATOM 3515 N N . GLU A 1 447 ? -1.945 23.192 5.033 1.00 88.19 447 GLU A N 1
ATOM 3516 C CA . GLU A 1 447 ? -3.399 23.236 5.175 1.00 88.19 447 GLU A CA 1
ATOM 3517 C C . GLU A 1 447 ? -4.094 21.941 4.767 1.00 88.19 447 GLU A C 1
ATOM 3519 O O . GLU A 1 447 ? -3.677 21.254 3.833 1.00 88.19 447 GLU A O 1
ATOM 3524 N N . ASN A 1 448 ? -5.215 21.661 5.434 1.00 90.00 448 ASN A N 1
ATOM 3525 C CA . ASN A 1 448 ? -6.209 20.663 5.042 1.00 90.00 448 ASN A CA 1
ATOM 3526 C C . ASN A 1 448 ? -5.653 19.239 4.882 1.00 90.00 448 ASN A C 1
ATOM 3528 O O . ASN A 1 448 ? -6.115 18.492 4.023 1.00 90.00 448 ASN A O 1
ATOM 3532 N N . GLY A 1 449 ? -4.638 18.871 5.666 1.00 91.88 449 GLY A N 1
ATOM 3533 C CA . GLY A 1 449 ? -4.127 17.506 5.677 1.00 91.88 449 GLY A CA 1
ATOM 3534 C C . GLY A 1 449 ? -5.038 16.562 6.466 1.00 91.88 449 GLY A C 1
ATOM 3535 O O . GLY A 1 449 ? -5.588 16.930 7.510 1.00 91.88 449 GLY A O 1
ATOM 3536 N N . GLU A 1 450 ? -5.198 15.337 5.974 1.00 95.69 450 GLU A N 1
ATOM 3537 C CA . GLU A 1 450 ? -6.096 14.343 6.561 1.00 95.69 450 GLU A CA 1
ATOM 3538 C C . GLU A 1 450 ? -5.382 13.018 6.817 1.00 95.69 450 GLU A C 1
ATOM 3540 O O . GLU A 1 450 ? -4.741 12.454 5.930 1.00 95.69 450 GLU A O 1
ATOM 3545 N N . VAL A 1 451 ? -5.525 12.502 8.037 1.00 97.19 451 VAL A N 1
ATOM 3546 C CA . VAL A 1 451 ? -4.991 11.206 8.460 1.00 97.19 451 VAL A CA 1
ATOM 3547 C C . VAL A 1 451 ? -6.133 10.363 8.986 1.00 97.19 451 VAL A C 1
ATOM 3549 O O . VAL A 1 451 ? -6.635 10.619 10.083 1.00 97.19 451 VAL A O 1
ATOM 3552 N N . TYR A 1 452 ? -6.560 9.373 8.206 1.00 98.25 452 TYR A N 1
ATOM 3553 C CA . TYR A 1 452 ? -7.724 8.574 8.563 1.00 98.25 452 TYR A CA 1
ATOM 3554 C C . TYR A 1 452 ? -7.665 7.118 8.164 1.00 98.25 452 TYR A C 1
ATOM 3556 O O . TYR A 1 452 ? -6.990 6.753 7.213 1.00 98.25 452 TYR A O 1
ATOM 3564 N N . GLN A 1 453 ? -8.387 6.269 8.892 1.00 98.44 453 GLN A N 1
ATOM 3565 C CA . GLN A 1 453 ? -8.410 4.829 8.640 1.00 98.44 453 GLN A CA 1
ATOM 3566 C C . GLN A 1 453 ? -7.010 4.223 8.570 1.00 98.44 453 GLN A C 1
ATOM 3568 O O . GLN A 1 453 ? -6.734 3.350 7.761 1.00 98.44 453 GLN A O 1
ATOM 3573 N N . ASN A 1 454 ? -6.105 4.692 9.425 1.00 98.81 454 ASN A N 1
ATOM 3574 C CA . ASN A 1 454 ? -4.806 4.069 9.620 1.00 98.81 454 ASN A CA 1
ATOM 3575 C C . ASN A 1 454 ? -4.795 3.303 10.940 1.00 98.81 454 ASN A C 1
ATOM 3577 O O . ASN A 1 454 ? -5.510 3.636 11.893 1.00 98.81 454 ASN A O 1
ATOM 3581 N N . ILE A 1 455 ? -3.933 2.298 11.008 1.00 98.56 455 ILE A N 1
ATOM 3582 C CA . ILE A 1 455 ? -3.643 1.573 12.240 1.00 98.56 455 ILE A CA 1
ATOM 3583 C C . ILE A 1 455 ? -2.186 1.848 12.599 1.00 98.56 455 ILE A C 1
ATOM 3585 O O . ILE A 1 455 ? -1.277 1.477 11.860 1.00 98.56 455 ILE A O 1
ATOM 3589 N N . PHE A 1 456 ? -1.981 2.485 13.748 1.00 98.44 456 PHE A N 1
ATOM 3590 C CA . PHE A 1 456 ? -0.679 2.733 14.350 1.00 98.44 456 PHE A CA 1
ATOM 3591 C C . PHE A 1 456 ? -0.511 1.811 15.554 1.00 98.44 456 PHE A C 1
ATOM 3593 O O . PHE A 1 456 ? -1.233 1.974 16.542 1.00 98.44 456 PHE A O 1
ATOM 3600 N N . TYR A 1 457 ? 0.437 0.872 15.516 1.00 97.75 457 TYR A N 1
ATOM 3601 C CA . TYR A 1 457 ? 0.688 0.008 16.671 1.00 97.75 457 TYR A CA 1
ATOM 3602 C C . TYR A 1 457 ? 2.160 -0.130 17.049 1.00 97.75 457 TYR A C 1
ATOM 3604 O O . TYR A 1 457 ? 3.046 -0.002 16.214 1.00 97.75 457 TYR A O 1
ATOM 3612 N N . ASN A 1 458 ? 2.434 -0.339 18.338 1.00 96.38 458 ASN A N 1
ATOM 3613 C CA . ASN A 1 458 ? 3.795 -0.453 18.887 1.00 96.38 458 ASN A CA 1
ATOM 3614 C C . ASN A 1 458 ? 4.737 0.689 18.469 1.00 96.38 458 ASN A C 1
ATOM 3616 O O . ASN A 1 458 ? 5.947 0.503 18.333 1.00 96.38 458 ASN A O 1
ATOM 3620 N N . CYS A 1 459 ? 4.194 1.885 18.250 1.00 96.44 459 CYS A N 1
ATOM 3621 C CA . CYS A 1 459 ? 5.013 3.059 18.000 1.00 96.44 459 CYS A CA 1
ATOM 3622 C C . CYS A 1 459 ? 5.356 3.725 19.331 1.00 96.44 459 CYS A C 1
ATOM 3624 O O . CYS A 1 459 ? 4.570 3.691 20.276 1.00 96.44 459 CYS A O 1
ATOM 3626 N N . LYS A 1 460 ? 6.503 4.395 19.445 1.00 95.25 460 LYS A N 1
ATOM 3627 C CA . LYS A 1 460 ? 6.713 5.223 20.643 1.00 95.25 460 LYS A CA 1
ATOM 3628 C C . LYS A 1 460 ? 5.682 6.360 20.669 1.00 95.25 460 LYS A C 1
ATOM 3630 O O . LYS A 1 460 ? 5.038 6.589 21.689 1.00 95.25 460 LYS A O 1
ATOM 3635 N N . GLU A 1 461 ? 5.447 7.016 19.541 1.00 95.25 461 GLU A N 1
ATOM 3636 C CA . GLU A 1 461 ? 4.354 7.979 19.384 1.00 95.25 461 GLU A CA 1
ATOM 3637 C C . GLU A 1 461 ? 3.541 7.622 18.140 1.00 95.25 461 GLU A C 1
ATOM 3639 O O . GLU A 1 461 ? 4.106 7.478 17.058 1.00 95.25 461 GLU A O 1
ATOM 3644 N N . GLY A 1 462 ? 2.225 7.451 18.282 1.00 95.88 462 GLY A N 1
ATOM 3645 C CA . GLY A 1 462 ? 1.340 7.139 17.161 1.00 95.88 462 GLY A CA 1
ATOM 3646 C C . GLY A 1 462 ? 1.303 8.275 16.141 1.00 95.88 462 GLY A C 1
ATOM 3647 O O . GLY A 1 462 ? 1.629 8.076 14.974 1.00 95.88 462 GLY A O 1
ATOM 3648 N N . ALA A 1 463 ? 0.987 9.480 16.610 1.00 94.00 463 ALA A N 1
ATOM 3649 C CA . ALA A 1 463 ? 1.078 10.714 15.842 1.00 94.00 463 ALA A CA 1
ATOM 3650 C C . ALA A 1 463 ? 1.766 11.822 16.653 1.00 94.00 463 ALA A C 1
ATOM 3652 O O . ALA A 1 463 ? 1.477 12.015 17.835 1.00 94.00 463 ALA A O 1
ATOM 3653 N N . HIS A 1 464 ? 2.655 12.575 16.008 1.00 91.56 464 HIS A N 1
ATOM 3654 C CA . HIS A 1 464 ? 3.345 13.723 16.589 1.00 91.56 464 HIS A CA 1
ATOM 3655 C C . HIS A 1 464 ? 3.093 14.976 15.753 1.00 91.56 464 HIS A C 1
ATOM 3657 O O . HIS A 1 464 ? 3.556 15.110 14.624 1.00 91.56 464 HIS A O 1
ATOM 3663 N N . LEU A 1 465 ? 2.379 15.913 16.355 1.00 87.81 465 LEU A N 1
ATOM 3664 C CA . LEU A 1 465 ? 1.998 17.193 15.795 1.00 87.81 465 LEU A CA 1
ATOM 3665 C C . LEU A 1 465 ? 2.976 18.261 16.291 1.00 87.81 465 LEU A C 1
ATOM 3667 O O . LEU A 1 465 ? 3.002 18.545 17.490 1.00 87.81 465 LEU A O 1
ATOM 3671 N N . ILE A 1 466 ? 3.811 18.830 15.426 1.00 81.06 466 ILE A N 1
ATOM 3672 C CA . ILE A 1 466 ? 4.807 19.851 15.780 1.00 81.06 466 ILE A CA 1
ATOM 3673 C C . ILE A 1 466 ? 4.496 21.164 15.078 1.00 81.06 466 ILE A C 1
ATOM 3675 O O . ILE A 1 466 ? 3.931 21.203 14.005 1.00 81.06 466 ILE A O 1
ATOM 3679 N N . ASP A 1 467 ? 4.808 22.259 15.756 1.00 69.88 467 ASP A N 1
ATOM 3680 C CA . ASP A 1 467 ? 4.622 23.628 15.295 1.00 69.88 467 ASP A CA 1
ATOM 3681 C C . ASP A 1 467 ? 5.088 23.884 13.844 1.00 69.88 467 ASP A C 1
ATOM 3683 O O . ASP A 1 467 ? 6.291 23.911 13.562 1.00 69.88 467 ASP A O 1
ATOM 3687 N N . GLY A 1 468 ? 4.136 24.130 12.944 1.00 61.28 468 GLY A N 1
ATOM 3688 C CA . GLY A 1 468 ? 4.318 24.805 11.665 1.00 61.28 468 GLY A CA 1
ATOM 3689 C C . GLY A 1 468 ? 3.612 26.156 11.728 1.00 61.28 468 GLY A C 1
ATOM 3690 O O . GLY A 1 468 ? 2.573 26.303 12.359 1.00 61.28 468 GLY A O 1
ATOM 3691 N N . GLY A 1 469 ? 4.213 27.204 11.169 1.00 65.06 469 GLY A N 1
ATOM 3692 C CA . GLY A 1 469 ? 3.789 28.573 11.481 1.00 65.06 469 GLY A CA 1
ATOM 3693 C C . GLY A 1 469 ? 2.306 28.862 11.198 1.00 65.06 469 GLY A C 1
ATOM 3694 O O . GLY A 1 469 ? 1.589 29.318 12.085 1.00 65.06 469 GLY A O 1
ATOM 3695 N N . ASP A 1 470 ? 1.862 28.623 9.962 1.00 70.38 470 ASP A N 1
ATOM 3696 C CA . ASP A 1 470 ? 0.517 28.942 9.460 1.00 70.38 470 ASP A CA 1
ATOM 3697 C C . ASP A 1 470 ? -0.210 27.656 9.039 1.00 70.38 470 ASP A C 1
ATOM 3699 O O . ASP A 1 470 ? -0.381 27.388 7.849 1.00 70.38 470 ASP A O 1
ATOM 3703 N N . ASP A 1 471 ? -0.552 26.826 10.028 1.00 75.00 471 ASP A N 1
ATOM 3704 C CA . ASP A 1 471 ? -1.223 25.542 9.817 1.00 75.00 471 ASP A CA 1
ATOM 3705 C C . ASP A 1 471 ? -2.736 25.634 10.049 1.00 75.00 471 ASP A C 1
ATOM 3707 O O . ASP A 1 471 ? -3.165 26.137 11.087 1.00 75.00 471 ASP A O 1
ATOM 3711 N N . HIS A 1 472 ? -3.553 25.090 9.136 1.00 78.56 472 HIS A N 1
ATOM 3712 C CA . HIS A 1 472 ? -5.022 25.111 9.267 1.00 78.56 472 HIS A CA 1
ATOM 3713 C C . HIS A 1 472 ? -5.698 23.823 8.792 1.00 78.56 472 HIS A C 1
ATOM 3715 O O . HIS A 1 472 ? -5.301 23.233 7.792 1.00 78.56 472 HIS A O 1
ATOM 3721 N N . GLY A 1 473 ? -6.782 23.417 9.458 1.00 82.06 473 GLY A N 1
ATOM 3722 C CA . GLY A 1 473 ? -7.717 22.415 8.925 1.00 82.06 473 GLY A CA 1
ATOM 3723 C C . GLY A 1 473 ? -7.218 20.968 8.930 1.00 82.06 473 GLY A C 1
ATOM 3724 O O . GLY A 1 473 ? -7.704 20.164 8.137 1.00 82.06 473 GLY A O 1
ATOM 3725 N N . TRP A 1 474 ? -6.271 20.622 9.802 1.00 87.50 474 TRP A N 1
ATOM 3726 C CA . TRP A 1 474 ? -5.787 19.249 9.923 1.00 87.50 474 TRP A CA 1
ATOM 3727 C C . TRP A 1 474 ? -6.793 18.357 10.647 1.00 87.50 474 TRP A C 1
ATOM 3729 O O . TRP A 1 474 ? -7.385 18.746 11.662 1.00 87.50 474 TRP A O 1
ATOM 3739 N N . LYS A 1 475 ? -6.965 17.134 10.144 1.00 93.06 475 LYS A N 1
ATOM 3740 C CA . LYS A 1 475 ? -7.884 16.145 10.716 1.00 93.06 475 LYS A CA 1
ATOM 3741 C C . LYS A 1 475 ? -7.176 14.814 10.927 1.00 93.06 475 LYS A C 1
ATOM 3743 O O . LYS A 1 475 ? -6.566 14.281 10.005 1.00 93.06 475 LYS A O 1
ATOM 3748 N N . VAL A 1 476 ? -7.307 14.261 12.127 1.00 95.69 476 VAL A N 1
ATOM 3749 C CA . VAL A 1 476 ? -6.867 12.908 12.477 1.00 95.69 476 VAL A CA 1
ATOM 3750 C C . VAL A 1 476 ? -8.093 12.156 12.973 1.00 95.69 476 VAL A C 1
ATOM 3752 O O . VAL A 1 476 ? -8.545 12.382 14.097 1.00 95.69 476 VAL A O 1
ATOM 3755 N N . TYR A 1 477 ? -8.676 11.310 12.129 1.00 97.81 477 TYR A N 1
ATOM 3756 C CA . TYR A 1 477 ? -9.964 10.689 12.426 1.00 97.81 477 TYR A CA 1
ATOM 3757 C C . TYR A 1 477 ? -10.067 9.234 12.008 1.00 97.81 477 TYR A C 1
ATOM 3759 O O . TYR A 1 477 ? -9.367 8.803 11.106 1.00 97.81 477 TYR A O 1
ATOM 3767 N N . ASN A 1 478 ? -10.939 8.459 12.652 1.00 98.44 478 ASN A N 1
ATOM 3768 C CA . ASN A 1 478 ? -11.133 7.047 12.305 1.00 98.44 478 ASN A CA 1
ATOM 3769 C C . ASN A 1 478 ? -9.813 6.248 12.271 1.00 98.44 478 ASN A C 1
ATOM 3771 O O . ASN A 1 478 ? -9.630 5.379 11.433 1.00 98.44 478 ASN A O 1
ATOM 3775 N N . ASN A 1 479 ? -8.854 6.536 13.154 1.00 98.75 479 ASN A N 1
ATOM 3776 C CA . ASN A 1 479 ? -7.622 5.750 13.274 1.00 98.75 479 ASN A CA 1
ATOM 3777 C C . ASN A 1 479 ? -7.674 4.830 14.496 1.00 98.75 479 ASN A C 1
ATOM 3779 O O . ASN A 1 479 ? -8.441 5.056 15.435 1.00 98.75 479 ASN A O 1
ATOM 3783 N N . ILE A 1 480 ? -6.818 3.811 14.507 1.00 98.75 480 ILE A N 1
ATOM 3784 C CA . ILE A 1 480 ? -6.573 2.966 15.678 1.00 98.75 480 ILE A CA 1
ATOM 3785 C C . ILE A 1 480 ? -5.139 3.199 16.148 1.00 98.75 480 ILE A C 1
ATOM 3787 O O . ILE A 1 480 ? -4.199 3.047 15.374 1.00 98.75 480 ILE A O 1
ATOM 3791 N N . PHE A 1 481 ? -4.978 3.541 17.423 1.00 98.56 481 PHE A N 1
ATOM 3792 C CA . PHE A 1 481 ? -3.692 3.665 18.103 1.00 98.56 481 PHE A CA 1
ATOM 3793 C C . PHE A 1 481 ? -3.599 2.584 19.180 1.00 98.56 481 PHE A C 1
ATOM 3795 O O . PHE A 1 481 ? -4.341 2.628 20.165 1.00 98.56 481 PHE A O 1
ATOM 3802 N N . TYR A 1 482 ? -2.701 1.614 18.996 1.00 98.19 482 TYR A N 1
ATOM 3803 C CA . TYR A 1 482 ? -2.629 0.423 19.843 1.00 98.19 482 TYR A CA 1
ATOM 3804 C C . TYR A 1 482 ? -1.221 0.147 20.383 1.00 98.19 482 TYR A C 1
ATOM 3806 O O . TYR A 1 482 ? -0.268 0.022 19.623 1.00 98.19 482 TYR A O 1
ATOM 3814 N N . GLY A 1 483 ? -1.062 0.006 21.699 1.00 96.06 483 GLY A N 1
ATOM 3815 C CA . GLY A 1 483 ? 0.222 -0.423 22.283 1.00 96.06 483 GLY A CA 1
ATOM 3816 C C . GLY A 1 483 ? 1.356 0.612 22.201 1.00 96.06 483 GLY A C 1
ATOM 3817 O O . GLY A 1 483 ? 2.508 0.283 22.477 1.00 96.06 483 GLY A O 1
ATOM 3818 N N . SER A 1 484 ? 1.054 1.854 21.817 1.00 93.62 484 SER A N 1
ATOM 3819 C CA . SER A 1 484 ? 2.035 2.940 21.715 1.00 93.62 484 SER A CA 1
ATOM 3820 C C . SER A 1 484 ? 2.265 3.640 23.063 1.00 93.62 484 SER A C 1
ATOM 3822 O O . SER A 1 484 ? 1.333 3.770 23.853 1.00 93.62 484 SER A O 1
ATOM 3824 N N . GLU A 1 485 ? 3.466 4.174 23.346 1.00 93.12 485 GLU A N 1
ATOM 3825 C CA . GLU A 1 485 ? 3.676 4.972 24.581 1.00 93.12 485 GLU A CA 1
ATOM 3826 C C . GLU A 1 485 ? 2.710 6.171 24.587 1.00 93.12 485 GLU A C 1
ATOM 3828 O O . GLU A 1 485 ? 2.054 6.458 25.591 1.00 93.12 485 GLU A O 1
ATOM 3833 N N . ARG A 1 486 ? 2.567 6.835 23.436 1.00 95.19 486 ARG A N 1
ATOM 3834 C CA . ARG A 1 486 ? 1.715 8.016 23.253 1.00 95.19 486 ARG A CA 1
ATOM 3835 C C . ARG A 1 486 ? 0.822 7.827 22.036 1.00 95.19 486 ARG A C 1
ATOM 3837 O O . ARG A 1 486 ? 1.308 7.402 20.990 1.00 95.19 486 ARG A O 1
ATOM 3844 N N . GLY A 1 487 ? -0.461 8.161 22.169 1.00 96.38 487 GLY A N 1
ATOM 3845 C CA . GLY A 1 487 ? -1.405 8.194 21.051 1.00 96.38 487 GLY A CA 1
ATOM 3846 C C . GLY A 1 487 ? -1.083 9.361 20.121 1.00 96.38 487 GLY A C 1
ATOM 3847 O O . GLY A 1 487 ? -0.383 9.189 19.127 1.00 96.38 487 GLY A O 1
ATOM 3848 N N . ILE A 1 488 ? -1.540 10.557 20.494 1.00 95.00 488 ILE A N 1
ATOM 3849 C CA . ILE A 1 488 ? -1.251 11.822 19.812 1.00 95.00 488 ILE A CA 1
ATOM 3850 C C . ILE A 1 488 ? -0.470 12.743 20.757 1.00 95.00 488 ILE A C 1
ATOM 3852 O O . ILE A 1 488 ? -0.928 13.060 21.857 1.00 95.00 488 ILE A O 1
ATOM 3856 N N . LEU A 1 489 ? 0.703 13.203 20.322 1.00 92.88 489 LEU A N 1
ATOM 3857 C CA . LEU A 1 489 ? 1.438 14.289 20.968 1.00 92.88 489 LEU A CA 1
ATOM 3858 C C . LEU A 1 489 ? 1.283 15.562 20.142 1.00 92.88 489 LEU A C 1
ATOM 3860 O O . LEU A 1 489 ? 1.784 15.640 19.028 1.00 92.88 489 LEU A O 1
ATOM 3864 N N . GLU A 1 490 ? 0.652 16.578 20.719 1.00 88.44 490 GLU A N 1
ATOM 3865 C CA . GLU A 1 490 ? 0.473 17.897 20.125 1.00 88.44 490 GLU A CA 1
ATOM 3866 C C . GLU A 1 490 ? 1.380 18.953 20.760 1.00 88.44 490 GLU A C 1
ATOM 3868 O O . GLU A 1 490 ? 1.330 19.250 21.955 1.00 88.44 490 GLU A O 1
ATOM 3873 N N . ASN A 1 491 ? 2.246 19.537 19.938 1.00 84.56 491 ASN A N 1
ATOM 3874 C CA . ASN A 1 491 ? 3.267 20.514 20.298 1.00 84.56 491 ASN A CA 1
ATOM 3875 C C . ASN A 1 491 ? 3.234 21.727 19.348 1.00 84.56 491 ASN A C 1
ATOM 3877 O O . ASN A 1 491 ? 4.279 22.206 18.898 1.00 84.56 491 ASN A O 1
ATOM 3881 N N . LEU A 1 492 ? 2.028 22.223 19.070 1.00 77.19 492 LEU A N 1
ATOM 3882 C CA . LEU A 1 492 ? 1.759 23.392 18.225 1.00 77.19 492 LEU A CA 1
ATOM 3883 C C . LEU A 1 492 ? 1.869 24.713 19.020 1.00 77.19 492 LEU A C 1
ATOM 3885 O O . LEU A 1 492 ? 1.698 24.718 20.245 1.00 77.19 492 LEU A O 1
ATOM 3889 N N . GLN A 1 493 ? 2.191 25.833 18.354 1.00 67.44 493 GLN A N 1
ATOM 3890 C CA . GLN A 1 493 ? 2.180 27.187 18.935 1.00 67.44 493 GLN A CA 1
ATOM 3891 C C . GLN A 1 493 ? 1.197 28.115 18.210 1.00 67.44 493 GLN A C 1
ATOM 3893 O O . GLN A 1 493 ? 1.085 28.085 16.996 1.00 67.44 493 GLN A O 1
ATOM 3898 N N . GLY A 1 494 ? 0.584 29.045 18.949 1.00 60.12 494 GLY A N 1
ATOM 3899 C CA . GLY A 1 494 ? 0.206 30.366 18.424 1.00 60.12 494 GLY A CA 1
ATOM 3900 C C . GLY A 1 494 ? -1.012 30.479 17.497 1.00 60.12 494 GLY A C 1
ATOM 3901 O O . GLY A 1 494 ? -1.482 31.603 17.322 1.00 60.12 494 GLY A O 1
ATOM 3902 N N . THR A 1 495 ? -1.560 29.381 16.971 1.00 61.12 495 THR A N 1
ATOM 3903 C CA . THR A 1 495 ? -2.714 29.407 16.051 1.00 61.12 495 THR A CA 1
ATOM 3904 C C . THR A 1 495 ? -3.860 28.566 16.624 1.00 61.12 495 THR A C 1
ATOM 3906 O O . THR A 1 495 ? -3.661 27.423 17.025 1.00 61.12 495 THR A O 1
ATOM 3909 N N . HIS A 1 496 ? -5.057 29.146 16.758 1.00 62.59 496 HIS A N 1
ATOM 3910 C CA . HIS A 1 496 ? -6.209 28.448 17.345 1.00 62.59 496 HIS A CA 1
ATOM 3911 C C . HIS A 1 496 ? -6.897 27.561 16.298 1.00 62.59 496 HIS A C 1
ATOM 3913 O O . HIS A 1 496 ? -7.026 27.977 15.150 1.00 62.59 496 HIS A O 1
ATOM 3919 N N . GLY A 1 497 ? -7.429 26.406 16.705 1.00 65.94 497 GLY A N 1
ATOM 3920 C CA . GLY A 1 497 ? -8.333 25.601 15.878 1.00 65.94 497 GLY A CA 1
ATOM 3921 C C . GLY A 1 497 ? -7.687 24.913 14.669 1.00 65.94 497 GLY A C 1
ATOM 3922 O O . GLY A 1 497 ? -8.293 24.844 13.602 1.00 65.94 497 GLY A O 1
ATOM 3923 N N . ILE A 1 498 ? -6.468 24.406 14.829 1.00 77.62 498 ILE A N 1
ATOM 3924 C CA . ILE A 1 498 ? -5.698 23.735 13.777 1.00 77.62 498 ILE A CA 1
ATOM 3925 C C . ILE A 1 498 ? -6.153 22.282 13.609 1.00 77.62 498 ILE A C 1
ATOM 3927 O O . ILE A 1 498 ? -6.352 21.823 12.483 1.00 77.62 498 ILE A O 1
ATOM 3931 N N . SER A 1 499 ? -6.295 21.564 14.727 1.00 84.94 499 SER A N 1
ATOM 3932 C CA . SER A 1 499 ? -6.371 20.101 14.749 1.00 84.94 499 SER A CA 1
ATOM 3933 C C . SER A 1 499 ? -7.760 19.592 15.128 1.00 84.94 499 SER A C 1
ATOM 3935 O O . SER A 1 499 ? -8.390 20.110 16.050 1.00 84.94 499 SER A O 1
ATOM 3937 N N . ASN A 1 500 ? -8.224 18.548 14.441 1.00 92.38 500 ASN A N 1
ATOM 3938 C CA . ASN A 1 500 ? -9.506 17.890 14.693 1.00 92.38 500 ASN A CA 1
ATOM 3939 C C . ASN A 1 500 ? -9.273 16.402 14.963 1.00 92.38 500 ASN A C 1
ATOM 3941 O O . ASN A 1 500 ? -8.714 15.718 14.105 1.00 92.38 500 ASN A O 1
ATOM 3945 N N . PHE A 1 501 ? -9.714 15.899 16.118 1.00 95.25 501 PHE A N 1
ATOM 3946 C CA . PHE A 1 501 ? -9.521 14.508 16.543 1.00 95.25 501 PHE A CA 1
ATOM 3947 C C . PHE A 1 501 ? -10.862 13.825 16.809 1.00 95.25 501 PHE A C 1
ATOM 3949 O O . PHE A 1 501 ? -11.472 14.049 17.852 1.00 95.25 501 PHE A O 1
ATOM 3956 N N . TYR A 1 502 ? -11.343 12.969 15.911 1.00 97.94 502 TYR A N 1
ATOM 3957 C CA . TYR A 1 502 ? -12.634 12.309 16.124 1.00 97.94 502 TYR A CA 1
ATOM 3958 C C . TYR A 1 502 ? -12.698 10.888 15.585 1.00 97.94 502 TYR A C 1
ATOM 3960 O O . TYR A 1 502 ? -11.919 10.507 14.722 1.00 97.94 502 TYR A O 1
ATOM 3968 N N . ASN A 1 503 ? -13.615 10.076 16.107 1.00 98.62 503 ASN A N 1
ATOM 3969 C CA . ASN A 1 503 ? -13.785 8.668 15.729 1.00 98.62 503 ASN A CA 1
ATOM 3970 C C . ASN A 1 503 ? -12.536 7.787 15.908 1.00 98.62 503 ASN A C 1
ATOM 3972 O O . ASN A 1 503 ? -12.493 6.691 15.359 1.00 98.62 503 ASN A O 1
ATOM 3976 N N . ASN A 1 504 ? -11.500 8.215 16.632 1.00 98.81 504 ASN A N 1
ATOM 3977 C CA . ASN A 1 504 ? -10.308 7.391 16.831 1.00 98.81 504 ASN A CA 1
ATOM 3978 C C . ASN A 1 504 ? -10.505 6.414 17.996 1.00 98.81 504 ASN A C 1
ATOM 3980 O O . ASN A 1 504 ? -11.199 6.720 18.966 1.00 98.81 504 ASN A O 1
ATOM 3984 N N . ILE A 1 505 ? -9.833 5.264 17.935 1.00 98.81 505 ILE A N 1
ATOM 3985 C CA . ILE A 1 505 ? -9.739 4.316 19.049 1.00 98.81 505 ILE A CA 1
ATOM 3986 C C . ILE A 1 505 ? -8.312 4.331 19.595 1.00 98.81 505 ILE A C 1
ATOM 3988 O O . ILE A 1 505 ? -7.357 4.050 18.872 1.00 98.81 505 ILE A O 1
ATOM 3992 N N . PHE A 1 506 ? -8.176 4.609 20.887 1.00 98.75 506 PHE A N 1
ATOM 3993 C CA . PHE A 1 506 ? -6.930 4.534 21.641 1.00 98.75 506 PHE A CA 1
ATOM 3994 C C . PHE A 1 506 ? -7.013 3.374 22.620 1.00 98.75 506 PHE A C 1
ATOM 3996 O O . PHE A 1 506 ? -7.879 3.365 23.492 1.00 98.75 506 PHE A O 1
ATOM 4003 N N . SER A 1 507 ? -6.111 2.405 22.500 1.00 98.19 507 SER A N 1
ATOM 4004 C CA . SER A 1 507 ? -6.112 1.223 23.359 1.00 98.19 507 SER A CA 1
ATOM 4005 C C . SER A 1 507 ? -4.695 0.826 23.747 1.00 98.19 507 SER A C 1
ATOM 4007 O O . SER A 1 507 ? -3.809 0.772 22.899 1.00 98.19 507 SER A O 1
ATOM 4009 N N . ASN A 1 508 ? -4.472 0.505 25.021 1.00 97.25 508 ASN A N 1
ATOM 4010 C CA . ASN A 1 508 ? -3.147 0.135 25.536 1.00 97.25 508 ASN A CA 1
ATOM 4011 C C . ASN A 1 508 ? -2.092 1.230 25.282 1.00 97.25 508 ASN A C 1
ATOM 4013 O O . ASN A 1 508 ? -0.960 0.930 24.907 1.00 97.25 508 ASN A O 1
ATOM 4017 N N . VAL A 1 509 ? -2.466 2.499 25.463 1.00 96.38 509 VAL A N 1
ATOM 4018 C CA . VAL A 1 509 ? -1.564 3.654 25.310 1.00 96.38 509 VAL A CA 1
ATOM 4019 C C . VAL A 1 509 ? -1.308 4.319 26.656 1.00 96.38 509 VAL A C 1
ATOM 4021 O O . VAL A 1 509 ? -2.221 4.412 27.463 1.00 96.38 509 VAL A O 1
ATOM 4024 N N . SER A 1 510 ? -0.109 4.838 26.943 1.00 95.38 510 SER A N 1
ATOM 4025 C CA . SER A 1 510 ? 0.100 5.492 28.255 1.00 95.38 510 SER A CA 1
ATOM 4026 C C . SER A 1 510 ? -0.666 6.815 28.338 1.00 95.38 510 SER A C 1
ATOM 4028 O O . SER A 1 510 ? -1.398 7.063 29.297 1.00 95.38 510 SER A O 1
ATOM 4030 N N . SER A 1 511 ? -0.554 7.636 27.296 1.00 96.31 511 SER A N 1
ATOM 4031 C CA . SER A 1 511 ? -1.298 8.890 27.173 1.00 96.31 511 SER A CA 1
ATOM 4032 C C . SER A 1 511 ? -1.972 8.968 25.809 1.00 96.31 511 SER A C 1
ATOM 4034 O O . SER A 1 511 ? -1.256 9.075 24.809 1.00 96.31 511 SER A O 1
ATOM 4036 N N . PRO A 1 512 ? -3.319 8.937 25.738 1.00 96.44 512 PRO A N 1
ATOM 4037 C CA . PRO A 1 512 ? -4.030 9.088 24.475 1.00 96.44 512 PRO A CA 1
ATOM 4038 C C . PRO A 1 512 ? -3.712 10.433 23.834 1.00 96.44 512 PRO A C 1
ATOM 4040 O O . PRO A 1 512 ? -3.306 10.464 22.678 1.00 96.44 512 PRO A O 1
ATOM 4043 N N . TYR A 1 513 ? -3.779 11.512 24.626 1.00 95.50 513 TYR A N 1
ATOM 4044 C CA . TYR A 1 513 ? -3.360 12.852 24.224 1.00 95.50 513 TYR A CA 1
ATOM 4045 C C . TYR A 1 513 ? -2.291 13.419 25.153 1.00 95.50 513 TYR A C 1
ATOM 4047 O O . TYR A 1 513 ? -2.406 13.360 26.383 1.00 95.50 513 TYR A O 1
ATOM 4055 N N . ILE A 1 514 ? -1.283 14.037 24.543 1.00 94.19 514 ILE A N 1
ATOM 4056 C CA . ILE A 1 514 ? -0.360 14.957 25.201 1.00 94.19 514 ILE A CA 1
ATOM 4057 C C . ILE A 1 514 ? -0.444 16.302 24.491 1.00 94.19 514 ILE A C 1
ATOM 4059 O O . ILE A 1 514 ? 0.141 16.473 23.428 1.00 94.19 514 ILE A O 1
ATOM 4063 N N . VAL A 1 515 ? -1.106 17.275 25.108 1.00 91.62 515 VAL A N 1
ATOM 4064 C CA . VAL A 1 515 ? -1.168 18.652 24.608 1.00 91.62 515 VAL A CA 1
ATOM 4065 C C . VAL A 1 515 ? -0.125 19.480 25.344 1.00 91.62 515 VAL A C 1
ATOM 4067 O O . VAL A 1 515 ? -0.274 19.846 26.511 1.00 91.62 515 VAL A O 1
ATOM 4070 N N . ARG A 1 516 ? 1.004 19.745 24.689 1.00 85.31 516 ARG A N 1
ATOM 4071 C CA . ARG A 1 516 ? 2.177 20.324 25.349 1.00 85.31 516 ARG A CA 1
ATOM 4072 C C . ARG A 1 516 ? 2.017 21.801 25.697 1.00 85.31 516 ARG A C 1
ATOM 4074 O O . ARG A 1 516 ? 2.589 22.231 26.698 1.00 85.31 516 ARG A O 1
ATOM 4081 N N . ARG A 1 517 ? 1.364 22.593 24.844 1.00 78.88 517 ARG A N 1
ATOM 4082 C CA . ARG A 1 517 ? 1.405 24.060 24.941 1.00 78.88 517 ARG A CA 1
ATOM 4083 C C . ARG A 1 517 ? 0.041 24.663 25.219 1.00 78.88 517 ARG A C 1
ATOM 4085 O O . ARG A 1 517 ? -0.194 25.066 26.351 1.00 78.88 517 ARG A O 1
ATOM 4092 N N . ASP A 1 518 ? -0.821 24.728 24.214 1.00 78.50 518 ASP A N 1
ATOM 4093 C CA . ASP A 1 518 ? -2.100 25.422 24.301 1.00 78.50 518 ASP A CA 1
ATOM 4094 C C . ASP A 1 518 ? -3.218 24.511 23.806 1.00 78.50 518 ASP A C 1
ATOM 4096 O O . ASP A 1 518 ? -3.130 23.973 22.714 1.00 78.50 518 ASP A O 1
ATOM 4100 N N . ILE A 1 519 ? -4.266 24.343 24.609 1.00 85.50 519 ILE A N 1
ATOM 4101 C CA . ILE A 1 519 ? -5.443 23.561 24.222 1.00 85.50 519 ILE A CA 1
ATOM 4102 C C . ILE A 1 519 ? -6.246 24.245 23.109 1.00 85.50 519 ILE A C 1
ATOM 4104 O O . ILE A 1 519 ? -7.013 23.592 22.411 1.00 85.50 519 ILE A O 1
ATOM 4108 N N . GLN A 1 520 ? -6.056 25.554 22.913 1.00 84.56 520 GLN A N 1
ATOM 4109 C CA . GLN A 1 520 ? -6.750 26.331 21.886 1.00 84.56 520 GLN A CA 1
ATOM 4110 C C . GLN A 1 520 ? -6.348 25.931 20.460 1.00 84.56 520 GLN A C 1
ATOM 4112 O O . GLN A 1 520 ? -7.048 26.304 19.521 1.00 84.56 520 GLN A O 1
ATOM 4117 N N . THR A 1 521 ? -5.262 25.168 20.277 1.00 83.25 521 THR A N 1
ATOM 4118 C CA . THR A 1 521 ? -4.854 24.624 18.970 1.00 83.25 521 THR A CA 1
ATOM 4119 C C . THR A 1 521 ? -5.774 23.497 18.495 1.00 83.25 521 THR A C 1
ATOM 4121 O O . THR A 1 521 ? -5.872 23.268 17.290 1.00 83.25 521 THR A O 1
ATOM 4124 N N . ILE A 1 522 ? -6.513 22.849 19.400 1.00 88.75 522 ILE A N 1
ATOM 4125 C CA . ILE A 1 522 ? -7.537 21.861 19.057 1.00 88.75 522 ILE A CA 1
ATOM 4126 C C . ILE A 1 522 ? -8.820 22.599 18.663 1.00 88.75 522 ILE A C 1
ATOM 4128 O O . ILE A 1 522 ? -9.381 23.359 19.453 1.00 88.75 522 ILE A O 1
ATOM 4132 N N . ALA A 1 523 ? -9.286 22.381 17.433 1.00 90.00 523 ALA A N 1
ATOM 4133 C CA . ALA A 1 523 ? -10.589 22.853 16.968 1.00 90.00 523 ALA A CA 1
ATOM 4134 C C . ALA A 1 523 ? -11.715 21.978 17.512 1.00 90.00 523 ALA A C 1
ATOM 4136 O O . ALA A 1 523 ? -12.745 22.483 17.957 1.00 90.00 523 ALA A O 1
ATOM 4137 N N . ASP A 1 524 ? -11.502 20.666 17.463 1.00 91.31 524 ASP A N 1
ATOM 4138 C CA . ASP A 1 524 ? -12.468 19.678 17.900 1.00 91.31 524 ASP A CA 1
ATOM 4139 C C . ASP A 1 524 ? -11.780 18.388 18.351 1.00 91.31 524 ASP A C 1
ATOM 4141 O O . ASP A 1 524 ? -10.785 17.952 17.770 1.00 91.31 524 ASP A O 1
ATOM 4145 N N . SER A 1 525 ? -12.328 17.769 19.391 1.00 94.69 525 SER A N 1
ATOM 4146 C CA . SER A 1 525 ? -11.880 16.472 19.887 1.00 94.69 525 SER A CA 1
ATOM 4147 C C . SER A 1 525 ? -13.071 15.731 20.478 1.00 94.69 525 SER A C 1
ATOM 4149 O O . SER A 1 525 ? -13.466 16.005 21.608 1.00 94.69 525 SER A O 1
ATOM 4151 N N . ASP A 1 526 ? -13.705 14.835 19.726 1.00 97.50 526 ASP A N 1
ATOM 4152 C CA . ASP A 1 526 ? -14.939 14.183 20.178 1.00 97.50 526 ASP A CA 1
ATOM 4153 C C . ASP A 1 526 ? -15.201 12.837 19.493 1.00 97.50 526 ASP A C 1
ATOM 4155 O O . ASP A 1 526 ? -14.536 12.510 18.520 1.00 97.50 526 ASP A O 1
ATOM 4159 N N . TYR A 1 527 ? -16.146 12.041 19.998 1.00 98.38 527 TYR A N 1
ATOM 4160 C CA . TYR A 1 527 ? -16.468 10.714 19.451 1.00 98.38 527 TYR A CA 1
ATOM 4161 C C . TYR A 1 527 ? -15.250 9.774 19.383 1.00 98.38 527 TYR A C 1
ATOM 4163 O O . TYR A 1 527 ? -15.111 8.998 18.448 1.00 98.38 527 TYR A O 1
ATOM 4171 N N . ASN A 1 528 ? -14.329 9.848 20.344 1.00 98.75 528 ASN A N 1
ATOM 4172 C CA . ASN A 1 528 ? -13.189 8.931 20.417 1.00 98.75 528 ASN A CA 1
ATOM 4173 C C . ASN A 1 528 ? -13.439 7.851 21.479 1.00 98.75 528 ASN A C 1
ATOM 4175 O O . ASN A 1 528 ? -14.109 8.099 22.482 1.00 98.75 528 ASN A O 1
ATOM 4179 N N . CYS A 1 529 ? -12.861 6.668 21.290 1.00 98.81 529 CYS A N 1
ATOM 4180 C CA . CYS A 1 529 ? -12.851 5.612 22.295 1.00 98.81 529 CYS A CA 1
ATOM 4181 C C . CYS A 1 529 ? -11.492 5.558 22.989 1.00 98.81 529 CYS A C 1
ATOM 4183 O O . CYS A 1 529 ? -10.455 5.466 22.330 1.00 98.81 529 CYS A O 1
ATOM 4185 N N . PHE A 1 530 ? -11.499 5.554 24.319 1.00 98.75 530 PHE A N 1
ATOM 4186 C CA . PHE A 1 530 ? -10.303 5.436 25.143 1.00 98.75 530 PHE A CA 1
ATOM 4187 C C . PHE A 1 530 ? -10.369 4.169 25.995 1.00 98.75 530 PHE A C 1
ATOM 4189 O O . PHE A 1 530 ? -11.313 3.961 26.754 1.00 98.75 530 PHE A O 1
ATOM 4196 N N . HIS A 1 531 ? -9.354 3.319 25.887 1.00 98.56 531 HIS A N 1
ATOM 4197 C CA . HIS A 1 531 ? -9.264 2.066 26.621 1.00 98.56 531 HIS A CA 1
ATOM 4198 C C . HIS A 1 531 ? -7.860 1.832 27.165 1.00 98.56 531 HIS A C 1
ATOM 4200 O O . HIS A 1 531 ? -6.870 2.067 26.475 1.00 98.56 531 HIS A O 1
ATOM 4206 N N . ASN A 1 532 ? -7.783 1.319 28.395 1.00 97.75 532 ASN A N 1
ATOM 4207 C CA . ASN A 1 532 ? -6.542 0.909 29.051 1.00 97.75 532 ASN A CA 1
ATOM 4208 C C . ASN A 1 532 ? -5.397 1.920 28.857 1.00 97.75 532 ASN A C 1
ATOM 4210 O O . ASN A 1 532 ? -4.376 1.630 28.228 1.00 97.75 532 ASN A O 1
ATOM 4214 N N . TYR A 1 533 ? -5.614 3.129 29.372 1.00 98.00 533 TYR A N 1
ATOM 4215 C CA . TYR A 1 533 ? -4.645 4.214 29.331 1.00 98.00 533 TYR A CA 1
ATOM 4216 C C . TYR A 1 533 ? -4.341 4.760 30.724 1.00 98.00 533 TYR A C 1
ATOM 4218 O O . TYR A 1 533 ? -5.076 4.498 31.672 1.00 98.00 533 TYR A O 1
ATOM 4226 N N . SER A 1 534 ? -3.223 5.479 30.874 1.00 96.44 534 SER A N 1
ATOM 4227 C CA . SER A 1 534 ? -2.808 6.005 32.185 1.00 96.44 534 SER A CA 1
ATOM 4228 C C . SER A 1 534 ? -3.408 7.376 32.482 1.00 96.44 534 SER A C 1
ATOM 4230 O O . SER A 1 534 ? -3.994 7.562 33.542 1.00 96.44 534 SER A O 1
ATOM 4232 N N . SER A 1 535 ? -3.235 8.351 31.582 1.00 97.31 535 SER A N 1
ATOM 4233 C CA . SER A 1 535 ? -3.855 9.675 31.729 1.00 97.31 535 SER A CA 1
ATOM 4234 C C . SER A 1 535 ? -3.727 10.541 30.481 1.00 97.31 535 SER A C 1
ATOM 4236 O O . SER A 1 535 ? -2.716 10.456 29.773 1.00 97.31 535 SER A O 1
ATOM 4238 N N . PHE A 1 536 ? -4.657 11.475 30.308 1.00 97.44 536 PHE A N 1
ATOM 4239 C CA . PHE A 1 536 ? -4.469 12.656 29.465 1.00 97.44 536 PHE A CA 1
ATOM 4240 C C . PHE A 1 536 ? -3.424 13.601 30.076 1.00 97.44 536 PHE A C 1
ATOM 4242 O O . PHE A 1 536 ? -3.268 13.675 31.300 1.00 97.44 536 PHE A O 1
ATOM 4249 N N . VAL A 1 537 ? -2.700 14.335 29.226 1.00 96.00 537 VAL A N 1
ATOM 4250 C CA . VAL A 1 537 ? -1.632 15.249 29.656 1.00 96.00 537 VAL A CA 1
ATOM 4251 C C . VAL A 1 537 ? -1.804 16.625 29.017 1.00 96.00 537 VAL A C 1
ATOM 4253 O O . VAL A 1 537 ? -1.886 16.736 27.796 1.00 96.00 537 VAL A O 1
ATOM 4256 N N . ILE A 1 538 ? -1.770 17.679 29.839 1.00 93.12 538 ILE A N 1
ATOM 4257 C CA . ILE A 1 538 ? -1.736 19.082 29.401 1.00 93.12 538 ILE A CA 1
ATOM 4258 C C . ILE A 1 538 ? -0.534 19.773 30.046 1.00 93.12 538 ILE A C 1
ATOM 4260 O O . ILE A 1 538 ? -0.329 19.685 31.255 1.00 93.12 538 ILE A O 1
ATOM 4264 N N . GLY A 1 539 ? 0.301 20.454 29.256 1.00 90.31 539 GLY A N 1
ATOM 4265 C CA . GLY A 1 539 ? 1.446 21.203 29.791 1.00 90.31 539 GLY A CA 1
ATOM 4266 C C . GLY A 1 539 ? 2.459 20.329 30.543 1.00 90.31 539 GLY A C 1
ATOM 4267 O O . GLY A 1 539 ? 3.053 20.775 31.525 1.00 90.31 539 GLY A O 1
ATOM 4268 N N . TRP A 1 540 ? 2.628 19.071 30.114 1.00 91.38 540 TRP A N 1
ATOM 4269 C CA . TRP A 1 540 ? 3.407 18.027 30.805 1.00 91.38 540 TRP A CA 1
ATOM 4270 C C . TRP A 1 540 ? 2.892 17.634 32.195 1.00 91.38 540 TRP A C 1
ATOM 4272 O O . TRP A 1 540 ? 3.613 16.990 32.957 1.00 91.38 540 TRP A O 1
ATOM 4282 N N . GLN A 1 541 ? 1.664 18.010 32.539 1.00 94.06 541 GLN A N 1
ATOM 4283 C CA . GLN A 1 541 ? 0.995 17.574 33.755 1.00 94.06 541 GLN A CA 1
ATOM 4284 C C . GLN A 1 541 ? -0.085 16.561 33.391 1.00 94.06 541 GLN A C 1
ATOM 4286 O O . GLN A 1 541 ? -0.893 16.801 32.496 1.00 94.06 541 GLN A O 1
ATOM 4291 N N . SER A 1 542 ? -0.082 15.424 34.084 1.00 96.25 542 SER A N 1
ATOM 4292 C CA . SER A 1 542 ? -1.199 14.485 34.034 1.00 96.25 542 SER A CA 1
ATOM 4293 C C . SER A 1 542 ? -2.439 15.182 34.582 1.00 96.25 542 SER A C 1
ATOM 4295 O O . SER A 1 542 ? -2.380 15.766 35.667 1.00 96.25 542 SER A O 1
ATOM 4297 N N . ILE A 1 543 ? -3.529 15.151 33.821 1.00 96.50 543 ILE A N 1
ATOM 4298 C CA . ILE A 1 543 ? -4.800 15.744 34.243 1.00 96.50 543 ILE A CA 1
ATOM 4299 C C . ILE A 1 543 ? -5.829 14.701 34.677 1.00 96.50 543 ILE A C 1
ATOM 4301 O O . ILE A 1 543 ? -6.809 15.093 35.294 1.00 96.50 543 ILE A O 1
ATOM 4305 N N . GLY A 1 544 ? -5.579 13.417 34.400 1.00 97.12 544 GLY A N 1
ATOM 4306 C CA . GLY A 1 544 ? -6.447 12.303 34.777 1.00 97.12 544 GLY A CA 1
ATOM 4307 C C . GLY A 1 544 ? -7.108 11.617 33.583 1.00 97.12 544 GLY A C 1
ATOM 4308 O O . GLY A 1 544 ? -6.454 11.402 32.557 1.00 97.12 544 GLY A O 1
ATOM 4309 N N . ASP A 1 545 ? -8.364 11.220 33.758 1.00 97.94 545 ASP A N 1
ATOM 4310 C CA . ASP A 1 545 ? -9.135 10.386 32.829 1.00 97.94 545 ASP A CA 1
ATOM 4311 C C . ASP A 1 545 ? -9.985 11.210 31.836 1.00 97.94 545 ASP A C 1
ATOM 4313 O O . ASP A 1 545 ? -9.805 12.424 31.686 1.00 97.94 545 ASP A O 1
ATOM 4317 N N . LEU A 1 546 ? -10.898 10.551 31.114 1.00 98.19 546 LEU A N 1
ATOM 4318 C CA . LEU A 1 546 ? -11.776 11.190 30.136 1.00 98.19 546 LEU A CA 1
ATOM 4319 C C . LEU A 1 546 ? -12.716 12.205 30.798 1.00 98.19 546 LEU A C 1
ATOM 4321 O O . LEU A 1 546 ? -12.982 13.254 30.213 1.00 98.19 546 LEU A O 1
ATOM 4325 N N . SER A 1 547 ? -13.190 11.932 32.015 1.00 98.19 547 SER A N 1
ATOM 4326 C CA . SER A 1 547 ? -14.031 12.870 32.762 1.00 98.19 547 SER A CA 1
ATOM 4327 C C . SER A 1 547 ? -13.241 14.131 33.119 1.00 98.19 547 SER A C 1
ATOM 4329 O O . SER A 1 547 ? -13.759 15.242 32.983 1.00 98.19 547 SER A O 1
ATOM 4331 N N . ASP A 1 548 ? -11.975 13.995 33.518 1.00 97.81 548 ASP A N 1
ATOM 4332 C CA . ASP A 1 548 ? -11.110 15.152 33.765 1.00 97.81 548 ASP A CA 1
ATOM 4333 C C . ASP A 1 548 ? -10.816 15.941 32.477 1.00 97.81 548 ASP A C 1
ATOM 4335 O O . ASP A 1 548 ? -10.879 17.176 32.477 1.00 97.81 548 ASP A O 1
ATOM 4339 N N . TRP A 1 549 ? -10.561 15.246 31.362 1.00 96.62 549 TRP A N 1
ATOM 4340 C CA . TRP A 1 549 ? -10.401 15.865 30.041 1.00 96.62 549 TRP A CA 1
ATOM 4341 C C . TRP A 1 549 ? -11.643 16.671 29.640 1.00 96.62 549 TRP A C 1
ATOM 4343 O O . TRP A 1 549 ? -11.527 17.846 29.279 1.00 96.62 549 TRP A O 1
ATOM 4353 N N . GLN A 1 550 ? -12.832 16.080 29.773 1.00 97.50 550 GLN A N 1
ATOM 4354 C CA . GLN A 1 550 ? -14.115 16.722 29.482 1.00 97.50 550 GLN A CA 1
ATOM 4355 C C . GLN A 1 550 ? -14.332 17.981 30.325 1.00 97.50 550 GLN A C 1
ATOM 4357 O O . GLN A 1 550 ? -14.725 19.021 29.797 1.00 97.50 550 GLN A O 1
ATOM 4362 N N . GLN A 1 551 ? -14.056 17.916 31.629 1.00 96.62 551 GLN A N 1
ATOM 4363 C CA . GLN A 1 551 ? -14.264 19.042 32.542 1.00 96.62 551 GLN A CA 1
ATOM 4364 C C . GLN A 1 551 ? -13.294 20.200 32.293 1.00 96.62 551 GLN A C 1
ATOM 4366 O O . GLN A 1 551 ? -13.689 21.362 32.400 1.00 96.62 551 GLN A O 1
ATOM 4371 N N . GLN A 1 552 ? -12.028 19.903 31.992 1.00 94.81 552 GLN A N 1
ATOM 4372 C CA . GLN A 1 552 ? -11.001 20.934 31.834 1.00 94.81 552 GLN A CA 1
ATOM 4373 C C . GLN A 1 552 ? -11.020 21.595 30.458 1.00 94.81 552 GLN A C 1
ATOM 4375 O O . GLN A 1 552 ? -10.711 22.782 30.351 1.00 94.81 552 GLN A O 1
ATOM 4380 N N . THR A 1 553 ? -11.360 20.839 29.414 1.00 93.75 553 THR A N 1
ATOM 4381 C CA . THR A 1 553 ? -11.252 21.312 28.026 1.00 93.75 553 THR A CA 1
ATOM 4382 C C . THR A 1 553 ? -12.604 21.624 27.389 1.00 93.75 553 THR A C 1
ATOM 4384 O O . THR A 1 553 ? -12.671 22.447 26.481 1.00 93.75 553 THR A O 1
ATOM 4387 N N . GLY A 1 554 ? -13.687 20.995 27.860 1.00 95.12 554 GLY A N 1
ATOM 4388 C CA . GLY A 1 554 ? -14.998 21.020 27.208 1.00 95.12 554 GLY A CA 1
ATOM 4389 C C . GLY A 1 554 ? -15.130 20.060 26.019 1.00 95.12 554 GLY A C 1
ATOM 4390 O O . GLY A 1 554 ? -16.230 19.911 25.491 1.00 95.12 554 GLY A O 1
ATOM 4391 N N . PHE A 1 555 ? -14.053 19.382 25.615 1.00 96.62 555 PHE A N 1
ATOM 4392 C CA . PHE A 1 555 ? -14.052 18.398 24.533 1.00 96.62 555 PHE A CA 1
ATOM 4393 C C . PHE A 1 555 ? -14.550 17.020 24.988 1.00 96.62 555 PHE A C 1
ATOM 4395 O O . PHE A 1 555 ? -14.745 16.768 26.175 1.00 96.62 555 PHE A O 1
ATOM 4402 N N . GLY A 1 556 ? -14.753 16.113 24.033 1.00 97.00 556 GLY A N 1
ATOM 4403 C CA . GLY A 1 556 ? -14.983 14.693 24.277 1.00 97.00 556 GLY A CA 1
ATOM 4404 C C . GLY A 1 556 ? -16.339 14.343 24.877 1.00 97.00 556 GLY A C 1
ATOM 4405 O O . GLY A 1 556 ? -16.432 13.317 25.541 1.00 97.00 556 GLY A O 1
ATOM 4406 N N . GLN A 1 557 ? -17.368 15.172 24.697 1.00 97.56 557 GLN A N 1
ATOM 4407 C CA . GLN A 1 557 ? -18.681 14.975 25.328 1.00 97.56 557 GLN A CA 1
ATOM 4408 C C . GLN A 1 557 ? -19.424 13.721 24.833 1.00 97.56 557 GLN A C 1
ATOM 4410 O O . GLN A 1 557 ? -20.255 13.187 25.564 1.00 97.56 557 GLN A O 1
ATOM 4415 N N . HIS A 1 558 ? -19.112 13.241 23.629 1.00 98.06 558 HIS A N 1
ATOM 4416 C CA . HIS A 1 558 ? -19.629 11.998 23.048 1.00 98.06 558 HIS A CA 1
ATOM 4417 C C . HIS A 1 558 ? -18.563 10.893 22.978 1.00 98.06 558 HIS A C 1
ATOM 4419 O O . HIS A 1 558 ? -18.853 9.777 22.554 1.00 98.06 558 HIS A O 1
ATOM 4425 N N . SER A 1 559 ? -17.327 11.183 23.391 1.00 98.69 559 SER A N 1
ATOM 4426 C CA . SER A 1 559 ? -16.289 10.165 23.553 1.00 98.69 559 SER A CA 1
ATOM 4427 C C . SER A 1 559 ? -16.652 9.172 24.659 1.00 98.69 559 SER A C 1
ATOM 4429 O O . SER A 1 559 ? -17.353 9.505 25.618 1.00 98.69 559 SER A O 1
ATOM 4431 N N . ILE A 1 560 ? -16.124 7.955 24.550 1.00 98.62 560 ILE A N 1
ATOM 4432 C CA . ILE A 1 560 ? -16.392 6.857 25.480 1.00 98.62 560 ILE A CA 1
ATOM 4433 C C . ILE A 1 560 ? -15.101 6.322 26.100 1.00 98.62 560 ILE A C 1
ATOM 4435 O O . ILE A 1 560 ? -14.042 6.314 25.473 1.00 98.62 560 ILE A O 1
ATOM 4439 N N . GLU A 1 561 ? -15.209 5.831 27.333 1.00 98.38 561 GLU A N 1
ATOM 4440 C CA . GLU A 1 561 ? -14.160 5.059 27.999 1.00 98.38 561 GLU A CA 1
ATOM 4441 C C . GLU A 1 561 ? -14.622 3.605 28.143 1.00 98.38 561 GLU A C 1
ATOM 4443 O O . GLU A 1 561 ? -15.384 3.267 29.051 1.00 98.38 561 GLU A O 1
ATOM 4448 N N . ALA A 1 562 ? -14.234 2.752 27.194 1.00 98.06 562 ALA A N 1
ATOM 4449 C CA . ALA A 1 562 ? -14.695 1.368 27.115 1.00 98.06 562 ALA A CA 1
ATOM 4450 C C . ALA A 1 562 ? -13.716 0.493 26.321 1.00 98.06 562 ALA A C 1
ATOM 4452 O O . ALA A 1 562 ? -12.968 0.995 25.492 1.00 98.06 562 ALA A O 1
ATOM 4453 N N . ASP A 1 563 ? -13.722 -0.819 26.567 1.00 98.50 563 ASP A N 1
ATOM 4454 C CA . ASP A 1 563 ? -12.973 -1.785 25.751 1.00 98.50 563 ASP A CA 1
ATOM 4455 C C . ASP A 1 563 ? -13.530 -1.823 24.318 1.00 98.50 563 ASP A C 1
ATOM 4457 O O . ASP A 1 563 ? -14.728 -2.080 24.163 1.00 98.50 563 ASP A O 1
ATOM 4461 N N . PRO A 1 564 ? -12.714 -1.584 23.271 1.00 98.31 564 PRO A N 1
ATOM 4462 C CA . PRO A 1 564 ? -13.178 -1.651 21.890 1.00 98.31 564 PRO A CA 1
ATOM 4463 C C . PRO A 1 564 ? -13.565 -3.068 21.447 1.00 98.31 564 PRO A C 1
ATOM 4465 O O . PRO A 1 564 ? -14.180 -3.207 20.393 1.00 98.31 564 PRO A O 1
ATOM 4468 N N . LEU A 1 565 ? -13.247 -4.115 22.217 1.00 96.69 565 LEU A N 1
ATOM 4469 C CA . LEU A 1 565 ? -13.534 -5.515 21.900 1.00 96.69 565 LEU A CA 1
ATOM 4470 C C . LEU A 1 565 ? -13.031 -5.895 20.503 1.00 96.69 565 LEU A C 1
ATOM 4472 O O . LEU A 1 565 ? -13.795 -6.323 19.637 1.00 96.69 565 LEU A O 1
ATOM 4476 N N . PHE A 1 566 ? -11.729 -5.720 20.277 1.00 96.00 566 PHE A N 1
ATOM 4477 C CA . PHE A 1 566 ? -11.078 -6.195 19.058 1.00 96.00 566 PHE A CA 1
ATOM 4478 C C . PHE A 1 566 ? -11.146 -7.727 18.952 1.00 96.00 566 PHE A C 1
ATOM 4480 O O . PHE A 1 566 ? -11.117 -8.445 19.951 1.00 96.00 566 PHE A O 1
ATOM 4487 N N . THR A 1 567 ? -11.225 -8.247 17.729 1.00 88.00 567 THR A N 1
ATOM 4488 C CA . THR A 1 567 ? -11.384 -9.684 17.456 1.00 88.00 567 THR A CA 1
ATOM 4489 C C . THR A 1 567 ? -10.179 -10.490 17.928 1.00 88.00 567 THR A C 1
ATOM 4491 O O . THR A 1 567 ? -10.355 -11.512 18.589 1.00 88.00 567 THR A O 1
ATOM 4494 N N . ASN A 1 568 ? -8.959 -10.042 17.610 1.00 84.94 568 ASN A N 1
ATOM 4495 C CA . ASN A 1 568 ? -7.733 -10.686 18.078 1.00 84.94 568 ASN A CA 1
ATOM 4496 C C . ASN A 1 568 ? -6.541 -9.701 18.082 1.00 84.94 568 ASN A C 1
ATOM 4498 O O . ASN A 1 568 ? -5.689 -9.753 17.188 1.00 84.94 568 ASN A O 1
ATOM 4502 N N . PRO A 1 569 ? -6.477 -8.783 19.062 1.00 88.00 569 PRO A N 1
ATOM 4503 C CA . PRO A 1 569 ? -5.472 -7.722 19.077 1.00 88.00 569 PRO A CA 1
ATOM 4504 C C . PRO A 1 569 ? -4.038 -8.230 19.317 1.00 88.00 569 PRO A C 1
ATOM 4506 O O . PRO A 1 569 ? -3.099 -7.585 18.860 1.00 88.00 569 PRO A O 1
ATOM 4509 N N . ASP A 1 570 ? -3.852 -9.401 19.941 1.00 83.62 570 ASP A N 1
ATOM 4510 C CA . ASP A 1 570 ? -2.531 -10.035 20.130 1.00 83.62 570 ASP A CA 1
ATOM 4511 C C . ASP A 1 570 ? -1.880 -10.467 18.804 1.00 83.62 570 ASP A C 1
ATOM 4513 O O . ASP A 1 570 ? -0.662 -10.602 18.714 1.00 83.62 570 ASP A O 1
ATOM 4517 N N . PHE A 1 571 ? -2.698 -10.670 17.767 1.00 81.00 571 PHE A N 1
ATOM 4518 C CA . PHE A 1 571 ? -2.264 -10.949 16.397 1.00 81.00 571 PHE A CA 1
ATOM 4519 C C . PHE A 1 571 ? -2.574 -9.776 15.454 1.00 81.00 571 PHE A C 1
ATOM 4521 O O . PHE A 1 571 ? -2.664 -9.963 14.243 1.00 81.00 571 PHE A O 1
ATOM 4528 N N . HIS A 1 572 ? -2.762 -8.572 16.007 1.00 86.12 572 HIS A N 1
ATOM 4529 C CA . HIS A 1 572 ? -3.018 -7.327 15.275 1.00 86.12 572 HIS A CA 1
ATOM 4530 C C . HIS A 1 572 ? -4.284 -7.340 14.396 1.00 86.12 572 HIS A C 1
ATOM 4532 O O . HIS A 1 572 ? -4.418 -6.545 13.466 1.00 86.12 572 HIS A O 1
ATOM 4538 N N . ASN A 1 573 ? -5.256 -8.204 14.709 1.00 87.00 573 ASN A N 1
ATOM 4539 C CA . ASN A 1 573 ? -6.584 -8.141 14.109 1.00 87.00 573 ASN A CA 1
ATOM 4540 C C . ASN A 1 573 ? -7.483 -7.209 14.932 1.00 87.00 573 ASN A C 1
ATOM 4542 O O . ASN A 1 573 ? -8.106 -7.614 15.922 1.00 87.00 573 ASN A O 1
ATOM 4546 N N . PHE A 1 574 ? -7.554 -5.959 14.481 1.00 93.19 574 PHE A N 1
ATOM 4547 C CA . PHE A 1 574 ? -8.294 -4.878 15.130 1.00 93.19 574 PHE A CA 1
ATOM 4548 C C . PHE A 1 574 ? -9.733 -4.694 14.617 1.00 93.19 574 PHE A C 1
ATOM 4550 O O . PHE A 1 574 ? -10.335 -3.648 14.852 1.00 93.19 574 PHE A O 1
ATOM 4557 N N . HIS A 1 575 ? -10.314 -5.691 13.941 1.00 92.44 575 HIS A N 1
ATOM 4558 C CA . HIS A 1 575 ? -11.746 -5.670 13.628 1.00 92.44 575 HIS A CA 1
ATOM 4559 C C . HIS A 1 575 ? -12.570 -5.720 14.918 1.00 92.44 575 HIS A C 1
ATOM 4561 O O . HIS A 1 575 ? -12.247 -6.479 15.838 1.00 92.44 575 HIS A O 1
ATOM 4567 N N . LEU A 1 576 ? -13.647 -4.940 14.980 1.00 90.12 576 LEU A N 1
ATOM 4568 C CA . LEU A 1 576 ? -14.543 -4.886 16.135 1.00 90.12 576 LEU A CA 1
ATOM 4569 C C . LEU A 1 576 ? -15.416 -6.147 16.211 1.00 90.12 576 LEU A C 1
ATOM 4571 O O . LEU A 1 576 ? -15.979 -6.588 15.211 1.00 90.12 576 LEU A O 1
ATOM 4575 N N . GLN A 1 577 ? -15.567 -6.716 17.406 1.00 89.62 577 GLN A N 1
ATOM 4576 C CA . GLN A 1 577 ? -16.524 -7.797 17.649 1.00 89.62 577 GLN A CA 1
ATOM 4577 C C . GLN A 1 577 ? -17.974 -7.270 17.632 1.00 89.62 577 GLN A C 1
ATOM 4579 O O . GLN A 1 577 ? -18.198 -6.103 17.956 1.00 89.62 577 GLN A O 1
ATOM 4584 N N . PRO A 1 578 ? -18.989 -8.123 17.371 1.00 90.38 578 PRO A N 1
ATOM 4585 C CA . PRO A 1 578 ? -20.395 -7.700 17.282 1.00 90.38 578 PRO A CA 1
ATOM 4586 C C . PRO A 1 578 ? -20.970 -6.991 18.519 1.00 90.38 578 PRO A C 1
ATOM 4588 O O . PRO A 1 578 ? -21.972 -6.292 18.411 1.00 90.38 578 PRO A O 1
ATOM 4591 N N . SER A 1 579 ? -20.377 -7.181 19.701 1.00 93.69 579 SER A N 1
ATOM 4592 C CA . SER A 1 579 ? -20.792 -6.520 20.946 1.00 93.69 579 SER A CA 1
ATOM 4593 C C . SER A 1 579 ? -19.952 -5.291 21.301 1.00 93.69 579 SER A C 1
ATOM 4595 O O . SER A 1 579 ? -20.053 -4.799 22.425 1.00 93.69 579 SER A O 1
ATOM 4597 N N . SER A 1 580 ? -19.078 -4.838 20.400 1.00 98.38 580 SER A N 1
ATOM 4598 C CA . SER A 1 580 ? -18.195 -3.701 20.645 1.00 98.38 580 SER A CA 1
ATOM 4599 C C . SER A 1 580 ? -18.988 -2.415 20.908 1.00 98.38 580 SER A C 1
ATOM 4601 O O . SER A 1 580 ? -19.903 -2.098 20.146 1.00 98.38 580 SER A O 1
ATOM 4603 N N . PRO A 1 581 ? -18.618 -1.625 21.934 1.00 98.31 581 PRO A N 1
ATOM 4604 C CA . PRO A 1 581 ? -19.202 -0.307 22.174 1.00 98.31 581 PRO A CA 1
ATOM 4605 C C . PRO A 1 581 ? -18.768 0.736 21.132 1.00 98.31 581 PRO A C 1
ATOM 4607 O O . PRO A 1 581 ? -19.305 1.836 21.129 1.00 98.31 581 PRO A O 1
ATOM 4610 N N . CYS A 1 582 ? -17.799 0.412 20.269 1.00 98.50 582 CYS A N 1
ATOM 4611 C CA . CYS A 1 582 ? -17.341 1.279 19.183 1.00 98.50 582 CYS A CA 1
ATOM 4612 C C . CYS A 1 582 ? -18.186 1.144 17.904 1.00 98.50 582 CYS A C 1
ATOM 4614 O O . CYS A 1 582 ? -18.014 1.947 16.985 1.00 98.50 582 CYS A O 1
ATOM 4616 N N . LEU A 1 583 ? -19.077 0.146 17.825 1.00 97.38 583 LEU A N 1
ATOM 4617 C CA . LEU A 1 583 ? -19.995 -0.015 16.697 1.00 97.38 583 LEU A CA 1
ATOM 4618 C C . LEU A 1 583 ? -21.065 1.080 16.722 1.00 97.38 583 LEU A C 1
ATOM 4620 O O . LEU A 1 583 ? -21.732 1.256 17.741 1.00 97.38 583 LEU A O 1
ATOM 4624 N N . ASN A 1 584 ? -21.257 1.777 15.598 1.00 96.31 584 ASN A N 1
ATOM 4625 C CA . ASN A 1 584 ? -22.243 2.861 15.450 1.00 96.31 584 ASN A CA 1
ATOM 4626 C C . ASN A 1 584 ? -22.160 3.940 16.552 1.00 96.31 584 ASN A C 1
ATOM 4628 O O . ASN A 1 584 ? -23.177 4.507 16.955 1.00 96.31 584 ASN A O 1
ATOM 4632 N N . ALA A 1 585 ? -20.961 4.181 17.082 1.00 97.62 585 ALA A N 1
ATOM 4633 C CA . ALA A 1 585 ? -20.728 5.122 18.174 1.00 97.62 585 ALA A CA 1
ATOM 4634 C C . ALA A 1 585 ? -19.953 6.372 17.735 1.00 97.62 585 ALA A C 1
ATOM 4636 O O . ALA A 1 585 ? -19.894 7.336 18.492 1.00 97.62 585 ALA A O 1
ATOM 4637 N N . GLY A 1 586 ? -19.351 6.354 16.543 1.00 97.38 586 GLY A N 1
ATOM 4638 C CA . GLY A 1 586 ? -18.732 7.507 15.893 1.00 97.38 586 GLY A CA 1
ATOM 4639 C C . GLY A 1 586 ? -19.746 8.354 15.121 1.00 97.38 586 GLY A C 1
ATOM 4640 O O . GLY A 1 586 ? -20.941 8.074 15.147 1.00 97.38 586 GLY A O 1
ATOM 4641 N N . ILE A 1 587 ? -19.260 9.375 14.415 1.00 97.31 587 ILE A N 1
ATOM 4642 C CA . ILE A 1 587 ? -20.072 10.316 13.626 1.00 97.31 587 ILE A CA 1
ATOM 4643 C C . ILE A 1 587 ? -19.571 10.435 12.181 1.00 97.31 587 ILE A C 1
ATOM 4645 O O . ILE A 1 587 ? -18.378 10.652 11.962 1.00 97.31 587 ILE A O 1
ATOM 4649 N N . ASP A 1 588 ? -20.464 10.346 11.194 1.00 95.94 588 ASP A N 1
ATOM 4650 C CA . ASP A 1 588 ? -20.109 10.495 9.779 1.00 95.94 588 ASP A CA 1
ATOM 4651 C C . ASP A 1 588 ? -19.980 11.962 9.364 1.00 95.94 588 ASP A C 1
ATOM 4653 O O . ASP A 1 588 ? -20.855 12.547 8.742 1.00 95.94 588 ASP A O 1
ATOM 4657 N N . ARG A 1 589 ? -18.853 12.597 9.671 1.00 95.19 589 ARG A N 1
ATOM 4658 C CA . ARG A 1 589 ? -18.609 13.969 9.194 1.00 95.19 589 ARG A CA 1
ATOM 4659 C C . ARG A 1 589 ? -18.178 14.042 7.732 1.00 95.19 589 ARG A C 1
ATOM 4661 O O . ARG A 1 589 ? -17.942 15.146 7.236 1.00 95.19 589 ARG A O 1
ATOM 4668 N N . GLN A 1 590 ? -17.944 12.900 7.096 1.00 93.44 590 GLN A N 1
ATOM 4669 C CA . GLN A 1 590 ? -17.376 12.806 5.755 1.00 93.44 590 GLN A CA 1
ATOM 4670 C C . GLN A 1 590 ? -18.451 12.571 4.697 1.00 93.44 590 GLN A C 1
ATOM 4672 O O . GLN A 1 590 ? -18.130 12.763 3.527 1.00 93.44 590 GLN A O 1
ATOM 4677 N N . ASP A 1 591 ? -19.687 12.254 5.104 1.00 92.06 591 ASP A N 1
ATOM 4678 C CA . ASP A 1 591 ? -20.800 11.935 4.202 1.00 92.06 591 ASP A CA 1
ATOM 4679 C C . ASP A 1 591 ? -20.414 10.746 3.307 1.00 92.06 591 ASP A C 1
ATOM 4681 O O . ASP A 1 591 ? -20.348 10.853 2.078 1.00 92.06 591 ASP A O 1
ATOM 4685 N N . PHE A 1 592 ? -20.023 9.624 3.929 1.00 89.00 592 PHE A N 1
ATOM 4686 C CA . PHE A 1 592 ? -19.437 8.487 3.214 1.00 89.00 592 PHE A CA 1
ATOM 4687 C C . PHE A 1 592 ? -20.419 7.845 2.223 1.00 89.00 592 PHE A C 1
ATOM 4689 O O . PHE A 1 592 ? -19.979 7.305 1.202 1.00 89.00 592 PHE A O 1
ATOM 4696 N N . ASP A 1 593 ? -21.725 7.911 2.488 1.00 88.38 593 ASP A N 1
ATOM 4697 C CA . ASP A 1 593 ? -22.778 7.410 1.597 1.00 88.38 593 ASP A CA 1
ATOM 4698 C C . ASP A 1 593 ? -23.367 8.477 0.651 1.00 88.38 593 ASP A C 1
ATOM 4700 O O . ASP A 1 593 ? -24.125 8.131 -0.261 1.00 88.38 593 ASP A O 1
ATOM 4704 N N . GLN A 1 594 ? -22.925 9.735 0.779 1.00 92.69 594 GLN A N 1
ATOM 4705 C CA . GLN A 1 594 ? -23.292 10.874 -0.069 1.00 92.69 594 GLN A CA 1
ATOM 4706 C C . GLN A 1 594 ? -24.794 11.191 -0.053 1.00 92.69 594 GLN A C 1
ATOM 4708 O O . GLN A 1 594 ? -25.348 11.653 -1.063 1.00 92.69 594 GLN A O 1
ATOM 4713 N N . ASP A 1 595 ? -25.473 10.938 1.066 1.00 93.94 595 ASP A N 1
ATOM 4714 C CA . ASP A 1 595 ? -26.887 11.266 1.242 1.00 93.94 595 ASP A CA 1
ATOM 4715 C C . ASP A 1 595 ? -27.114 12.714 1.737 1.00 93.94 595 ASP A C 1
ATOM 4717 O O . ASP A 1 595 ? -28.237 13.238 1.677 1.00 93.94 595 ASP A O 1
ATOM 4721 N N . GLY A 1 596 ? -26.028 13.403 2.111 1.00 94.12 596 GLY A N 1
ATOM 4722 C CA . GLY A 1 596 ? -26.015 14.792 2.555 1.00 94.12 596 GLY A CA 1
ATOM 4723 C C . GLY A 1 596 ? -26.268 14.975 4.050 1.00 94.12 596 GLY A C 1
ATOM 4724 O O . GLY A 1 596 ? -26.342 16.122 4.513 1.00 94.12 596 GLY A O 1
ATOM 4725 N N . ASN A 1 597 ? -26.423 13.893 4.808 1.00 93.38 597 ASN A N 1
ATOM 4726 C CA . ASN A 1 597 ? -26.454 13.915 6.255 1.00 93.38 597 ASN A CA 1
ATOM 4727 C C . ASN A 1 597 ? -25.069 13.537 6.798 1.00 93.38 597 ASN A C 1
ATOM 4729 O O . ASN A 1 597 ? -24.417 12.597 6.372 1.00 93.38 597 ASN A O 1
ATOM 4733 N N . THR A 1 598 ? -24.572 14.368 7.715 1.00 94.75 598 THR A N 1
ATOM 4734 C CA . THR A 1 598 ? -23.213 14.240 8.260 1.00 94.75 598 THR A CA 1
ATOM 4735 C C . THR A 1 598 ? -23.233 13.980 9.765 1.00 94.75 598 THR A C 1
ATOM 4737 O O . THR A 1 598 ? -22.387 14.476 10.522 1.00 94.75 598 THR A O 1
ATOM 4740 N N . THR A 1 599 ? -24.313 13.358 10.236 1.00 93.94 599 THR A N 1
ATOM 4741 C CA . THR A 1 599 ? -24.579 13.148 11.667 1.00 93.94 599 THR A CA 1
ATOM 4742 C C . THR A 1 599 ? -24.926 11.701 11.996 1.00 93.94 599 THR A C 1
ATOM 4744 O O . THR A 1 599 ? -25.157 11.373 13.160 1.00 93.94 599 THR A O 1
ATOM 4747 N N . GLU A 1 600 ? -24.931 10.841 10.982 1.00 94.81 600 GLU A N 1
ATOM 4748 C CA . GLU A 1 600 ? -25.118 9.406 11.054 1.00 94.81 600 GLU A CA 1
ATOM 4749 C C . GLU A 1 600 ? -24.112 8.769 12.004 1.00 94.81 600 GLU A C 1
ATOM 4751 O O . GLU A 1 600 ? -22.929 9.134 12.008 1.00 94.81 600 GLU A O 1
ATOM 4756 N N . PRO A 1 601 ? -24.553 7.769 12.780 1.00 96.06 601 PRO A N 1
ATOM 4757 C CA . PRO A 1 601 ? -23.630 6.940 13.516 1.00 96.06 601 PRO A CA 1
ATOM 4758 C C . PRO A 1 601 ? -22.829 6.046 12.564 1.00 96.06 601 PRO A C 1
ATOM 4760 O O . PRO A 1 601 ? -23.399 5.349 11.727 1.00 96.06 601 PRO A O 1
ATOM 4763 N N . ILE A 1 602 ? -21.515 6.001 12.766 1.00 96.56 602 ILE A N 1
ATOM 4764 C CA . ILE A 1 602 ? -20.599 5.063 12.098 1.00 96.56 602 ILE A CA 1
ATOM 4765 C C . ILE A 1 602 ? -19.734 4.339 13.123 1.00 96.56 602 ILE A C 1
ATOM 4767 O O . ILE A 1 602 ? -19.695 4.710 14.299 1.00 96.56 602 ILE A O 1
ATOM 4771 N N . ASN A 1 603 ? -19.021 3.294 12.708 1.00 97.56 603 ASN A N 1
ATOM 4772 C CA . ASN A 1 603 ? -18.050 2.662 13.593 1.00 97.56 603 ASN A CA 1
ATOM 4773 C C . ASN A 1 603 ? -16.876 3.617 13.868 1.00 97.56 603 ASN A C 1
ATOM 4775 O O . ASN A 1 603 ? -16.371 4.287 12.964 1.00 97.56 603 ASN A O 1
ATOM 4779 N N . MET A 1 604 ? -16.425 3.666 15.124 1.00 98.56 604 MET A N 1
ATOM 4780 C CA . MET A 1 604 ? -15.140 4.284 15.459 1.00 98.56 604 MET A CA 1
ATOM 4781 C C . MET A 1 604 ? -13.980 3.397 14.978 1.00 98.56 604 MET A C 1
ATOM 4783 O O . MET A 1 604 ? -14.118 2.185 14.817 1.00 98.56 604 MET A O 1
ATOM 4787 N N . GLY A 1 605 ? -12.801 3.992 14.823 1.00 98.19 605 GLY A N 1
ATOM 4788 C CA . GLY A 1 605 ? -11.584 3.318 14.382 1.00 98.19 605 GLY A CA 1
ATOM 4789 C C . GLY A 1 605 ? -11.489 3.201 12.863 1.00 98.19 605 GLY A C 1
ATOM 4790 O O . GLY A 1 605 ? -12.197 3.888 12.128 1.00 98.19 605 GLY A O 1
ATOM 4791 N N . ALA A 1 606 ? -10.573 2.344 12.407 1.00 97.38 606 ALA A N 1
ATOM 4792 C CA . ALA A 1 606 ? -10.170 2.265 11.003 1.00 97.38 606 ALA A CA 1
ATOM 4793 C C . ALA A 1 606 ? -11.156 1.521 10.091 1.00 97.38 606 ALA A C 1
ATOM 4795 O O . ALA A 1 606 ? -11.149 1.739 8.881 1.00 97.38 606 ALA A O 1
ATOM 4796 N N . TYR A 1 607 ? -12.020 0.686 10.669 1.00 95.69 607 TYR A N 1
ATOM 4797 C CA . TYR A 1 607 ? -12.974 -0.149 9.942 1.00 95.69 607 TYR A CA 1
ATOM 4798 C C . TYR A 1 607 ? -14.394 0.412 10.088 1.00 95.69 607 TYR A C 1
ATOM 4800 O O . TYR A 1 607 ? -15.147 0.003 10.976 1.00 95.69 607 TYR A O 1
ATOM 4808 N N . ILE A 1 608 ? -14.752 1.384 9.246 1.00 94.12 608 ILE A N 1
ATOM 4809 C CA . ILE A 1 608 ? -16.047 2.077 9.309 1.00 94.12 608 ILE A CA 1
ATOM 4810 C C . ILE A 1 608 ? -17.203 1.112 9.018 1.00 94.12 608 ILE A C 1
ATOM 4812 O O . ILE A 1 608 ? -18.202 1.107 9.732 1.00 94.12 608 ILE A O 1
ATOM 4816 N N . THR A 1 609 ? -17.048 0.262 8.008 1.00 87.62 609 THR A N 1
ATOM 4817 C CA . THR A 1 609 ? -18.019 -0.757 7.587 1.00 87.62 609 THR A CA 1
ATOM 4818 C C . THR A 1 609 ? -17.661 -2.150 8.099 1.00 87.62 609 THR A C 1
ATOM 4820 O O . THR A 1 609 ? -18.535 -3.012 8.181 1.00 87.62 609 THR A O 1
ATOM 4823 N N . GLY A 1 610 ? -16.393 -2.375 8.461 1.00 84.31 610 GLY A N 1
ATOM 4824 C CA . GLY A 1 610 ? -15.881 -3.677 8.891 1.00 84.31 610 GLY A CA 1
ATOM 4825 C C . GLY A 1 610 ? -15.217 -4.488 7.776 1.00 84.31 610 GLY A C 1
ATOM 4826 O O . GLY A 1 610 ? -14.706 -5.564 8.065 1.00 84.31 610 GLY A O 1
ATOM 4827 N N . ASN A 1 611 ? -15.222 -3.992 6.533 1.00 83.88 611 ASN A N 1
ATOM 4828 C CA . ASN A 1 611 ? -14.703 -4.700 5.354 1.00 83.88 611 ASN A CA 1
ATOM 4829 C C . ASN A 1 611 ? -13.504 -3.994 4.702 1.00 83.88 611 ASN A C 1
ATOM 4831 O O . ASN A 1 611 ? -13.010 -4.435 3.664 1.00 83.88 611 ASN A O 1
ATOM 4835 N N . GLU A 1 612 ? -13.059 -2.869 5.258 1.00 90.56 612 GLU A N 1
ATOM 4836 C CA . GLU A 1 612 ? -11.927 -2.125 4.725 1.00 90.56 612 GLU A CA 1
ATOM 4837 C C . GLU A 1 612 ? -10.632 -2.934 4.817 1.00 90.56 612 GLU A C 1
ATOM 4839 O O . GLU A 1 612 ? -10.357 -3.598 5.811 1.00 90.56 612 GLU A O 1
ATOM 4844 N N . THR A 1 613 ? -9.794 -2.840 3.787 1.00 89.25 613 THR A N 1
ATOM 4845 C CA . THR A 1 613 ? -8.433 -3.385 3.827 1.00 89.25 613 THR A CA 1
ATOM 4846 C C . THR A 1 613 ? -7.484 -2.310 4.335 1.00 89.25 613 THR A C 1
ATOM 4848 O O . THR A 1 613 ? -7.307 -1.288 3.674 1.00 89.25 613 THR A O 1
ATOM 4851 N N . ILE A 1 614 ? -6.865 -2.533 5.494 1.00 94.19 614 ILE A N 1
ATOM 4852 C CA . ILE A 1 614 ? -5.864 -1.626 6.067 1.00 94.19 614 ILE A CA 1
ATOM 4853 C C . ILE A 1 614 ? -4.479 -2.258 5.944 1.00 94.19 614 ILE A C 1
ATOM 4855 O O . ILE A 1 614 ? -4.288 -3.419 6.299 1.00 94.19 614 ILE A O 1
ATOM 4859 N N . GLY A 1 615 ? -3.506 -1.486 5.470 1.00 95.88 615 GLY A N 1
ATOM 4860 C CA . GLY A 1 615 ? -2.207 -1.993 5.045 1.00 95.88 615 GLY A CA 1
ATOM 4861 C C . GLY A 1 615 ? -2.255 -2.510 3.610 1.00 95.88 615 GLY A C 1
ATOM 4862 O O . GLY A 1 615 ? -3.022 -2.001 2.790 1.00 95.88 615 GLY A O 1
ATOM 4863 N N . LEU A 1 616 ? -1.414 -3.503 3.317 1.00 93.81 616 LEU A N 1
ATOM 4864 C CA . LEU A 1 616 ? -1.221 -4.009 1.960 1.00 93.81 616 LEU A CA 1
ATOM 4865 C C . LEU A 1 616 ? -2.495 -4.643 1.386 1.00 93.81 616 LEU A C 1
ATOM 4867 O O . LEU A 1 616 ? -3.188 -5.414 2.048 1.00 93.81 616 LEU A O 1
ATOM 4871 N N . ILE A 1 617 ? -2.747 -4.363 0.112 1.00 91.69 617 ILE A N 1
ATOM 4872 C CA . ILE A 1 617 ? -3.718 -5.067 -0.718 1.00 91.69 617 ILE A CA 1
ATOM 4873 C C . ILE A 1 617 ? -3.063 -6.365 -1.189 1.00 91.69 617 ILE A C 1
ATOM 4875 O O . ILE A 1 617 ? -2.066 -6.349 -1.917 1.00 91.69 617 ILE A O 1
ATOM 4879 N N . ASP A 1 618 ? -3.650 -7.493 -0.804 1.00 87.75 618 ASP A N 1
ATOM 4880 C CA . ASP A 1 618 ? -3.217 -8.805 -1.270 1.00 87.75 618 ASP A CA 1
ATOM 4881 C C . ASP A 1 618 ? -3.631 -9.012 -2.732 1.00 87.75 618 ASP A C 1
ATOM 4883 O O . ASP A 1 618 ? -4.787 -9.300 -3.023 1.00 87.75 618 ASP A O 1
ATOM 4887 N N . LEU A 1 619 ? -2.703 -8.856 -3.675 1.00 87.31 619 LEU A N 1
ATOM 4888 C CA . LEU A 1 619 ? -2.997 -9.061 -5.096 1.00 87.31 619 LEU A CA 1
ATOM 4889 C C . LEU A 1 619 ? -3.232 -10.537 -5.453 1.00 87.31 619 LEU A C 1
ATOM 4891 O O . LEU A 1 619 ? -3.842 -10.811 -6.487 1.00 87.31 619 LEU A O 1
ATOM 4895 N N . SER A 1 620 ? -2.803 -11.481 -4.605 1.00 85.56 620 SER A N 1
ATOM 4896 C CA . SER A 1 620 ? -3.039 -12.911 -4.835 1.00 85.56 620 SER A CA 1
ATOM 4897 C C . SER A 1 620 ? -4.518 -13.278 -4.726 1.00 85.56 620 SER A C 1
ATOM 4899 O O . SER A 1 620 ? -4.951 -14.231 -5.364 1.00 85.56 620 SER A O 1
ATOM 4901 N N . GLN A 1 621 ? -5.328 -12.452 -4.051 1.00 85.62 621 GLN A N 1
ATOM 4902 C CA . GLN A 1 621 ? -6.783 -12.618 -3.990 1.00 85.62 621 GLN A CA 1
ATOM 4903 C C . GLN A 1 621 ? -7.457 -12.609 -5.377 1.00 85.62 621 GLN A C 1
ATOM 4905 O O . GLN A 1 621 ? -8.580 -13.088 -5.531 1.00 85.62 621 GLN A O 1
ATOM 4910 N N . TYR A 1 622 ? -6.789 -12.043 -6.390 1.00 90.06 622 TYR A N 1
ATOM 4911 C CA . TYR A 1 622 ? -7.283 -11.997 -7.766 1.00 90.06 622 TYR A CA 1
ATOM 4912 C C . TYR A 1 622 ? -6.818 -13.177 -8.618 1.00 90.06 622 TYR A C 1
ATOM 4914 O O . TYR A 1 622 ? -7.240 -13.277 -9.768 1.00 90.06 622 TYR A O 1
ATOM 4922 N N . ILE A 1 623 ? -5.963 -14.049 -8.083 1.00 87.94 623 ILE A N 1
ATOM 4923 C CA . ILE A 1 623 ? -5.399 -15.206 -8.773 1.00 87.94 623 ILE A CA 1
ATOM 4924 C C . ILE A 1 623 ? -6.143 -16.452 -8.299 1.00 87.94 623 ILE A C 1
ATOM 4926 O O . ILE A 1 623 ? -6.272 -16.698 -7.102 1.00 87.94 623 ILE A O 1
ATOM 4930 N N . ILE A 1 624 ? -6.618 -17.268 -9.238 1.00 83.00 624 ILE A N 1
ATOM 4931 C CA . ILE A 1 624 ? -7.064 -18.620 -8.906 1.00 83.00 624 ILE A CA 1
ATOM 4932 C C . ILE A 1 624 ? -5.824 -19.504 -8.874 1.00 83.00 624 ILE A C 1
ATOM 4934 O O . ILE A 1 624 ? -5.293 -19.883 -9.919 1.00 83.00 624 ILE A O 1
ATOM 4938 N N . GLU A 1 625 ? -5.357 -19.829 -7.673 1.00 66.56 625 GLU A N 1
ATOM 4939 C CA . GLU A 1 625 ? -4.390 -20.906 -7.509 1.00 66.56 625 GLU A CA 1
ATOM 4940 C C . GLU A 1 625 ? -5.090 -22.230 -7.833 1.00 66.56 625 GLU A C 1
ATOM 4942 O O . GLU A 1 625 ? -5.964 -22.692 -7.095 1.00 66.56 625 GLU A O 1
ATOM 4947 N N . GLU A 1 626 ? -4.723 -22.861 -8.950 1.00 58.47 626 GLU A N 1
ATOM 4948 C CA . GLU A 1 626 ? -5.022 -24.278 -9.118 1.00 58.47 626 GLU A CA 1
ATOM 4949 C C . GLU A 1 626 ? -4.329 -25.016 -7.976 1.00 58.47 626 GLU A C 1
ATOM 4951 O O . GLU A 1 626 ? -3.101 -25.006 -7.870 1.00 58.47 626 GLU A O 1
ATOM 4956 N N . SER A 1 627 ? -5.106 -25.648 -7.095 1.00 50.62 627 SER A N 1
ATOM 4957 C CA . SER A 1 627 ? -4.546 -26.499 -6.055 1.00 50.62 627 SER A CA 1
ATOM 4958 C C . SER A 1 627 ? -3.792 -27.642 -6.735 1.00 50.62 627 SER A C 1
ATOM 4960 O O . SER A 1 627 ? -4.392 -28.646 -7.129 1.00 50.62 627 SER A O 1
ATOM 4962 N N . GLN A 1 628 ? -2.477 -27.503 -6.904 1.00 53.19 628 GLN A N 1
ATOM 4963 C CA . GLN A 1 628 ? -1.654 -28.618 -7.341 1.00 53.19 628 GLN A CA 1
ATOM 4964 C C . GLN A 1 628 ? -1.784 -29.715 -6.287 1.00 53.19 628 GLN A C 1
ATOM 4966 O O . GLN A 1 628 ? -1.422 -29.533 -5.120 1.00 53.19 628 GLN A O 1
ATOM 4971 N N . GLN A 1 629 ? -2.345 -30.848 -6.701 1.00 61.22 629 GLN A N 1
ATOM 4972 C CA . GLN A 1 629 ? -2.622 -31.967 -5.816 1.00 61.22 629 GLN A CA 1
ATOM 4973 C C . GLN A 1 629 ? -1.319 -32.433 -5.152 1.00 61.22 629 GLN A C 1
ATOM 4975 O O . GLN A 1 629 ? -0.310 -32.677 -5.820 1.00 61.22 629 GLN A O 1
ATOM 4980 N N . THR A 1 630 ? -1.322 -32.562 -3.826 1.00 74.50 630 THR A N 1
ATOM 4981 C CA . THR A 1 630 ? -0.202 -33.182 -3.108 1.00 74.50 630 THR A CA 1
ATOM 4982 C C . THR A 1 630 ? -0.141 -34.658 -3.466 1.00 74.50 630 THR A C 1
ATOM 4984 O O . THR A 1 630 ? -1.150 -35.270 -3.830 1.00 74.50 630 THR A O 1
ATOM 4987 N N . CYS A 1 631 ? 1.023 -35.268 -3.337 1.00 76.12 631 CYS A N 1
ATOM 4988 C CA . CYS A 1 631 ? 1.202 -36.675 -3.613 1.00 76.12 631 CYS A CA 1
ATOM 4989 C C . CYS A 1 631 ? 0.315 -37.524 -2.704 1.00 76.12 631 CYS A C 1
ATOM 4991 O O . CYS A 1 631 ? -0.331 -38.462 -3.167 1.00 76.12 631 CYS A O 1
ATOM 4993 N N . ALA A 1 632 ? 0.167 -37.105 -1.444 1.00 72.50 632 ALA A N 1
ATOM 4994 C CA . ALA A 1 632 ? -0.770 -37.711 -0.507 1.00 72.50 632 ALA A CA 1
ATOM 4995 C C . ALA A 1 632 ? -2.228 -37.643 -0.999 1.00 72.50 632 ALA A C 1
ATOM 4997 O O . ALA A 1 632 ? -2.937 -38.646 -0.928 1.00 72.50 632 ALA A O 1
ATOM 4998 N N . SER A 1 633 ? -2.677 -36.505 -1.549 1.00 69.81 633 SER A N 1
ATOM 4999 C CA . SER A 1 633 ? -4.033 -36.396 -2.121 1.00 69.81 633 SER A CA 1
ATOM 5000 C C . SER A 1 633 ? -4.238 -37.240 -3.383 1.00 69.81 633 SER A C 1
ATOM 5002 O O . SER A 1 633 ? -5.371 -37.548 -3.735 1.00 69.81 633 SER A O 1
ATOM 5004 N N . GLN A 1 634 ? -3.148 -37.668 -4.021 1.00 72.31 634 GLN A N 1
ATOM 5005 C CA . GLN A 1 634 ? -3.148 -38.546 -5.190 1.00 72.31 634 GLN A CA 1
ATOM 5006 C C . GLN A 1 634 ? -2.951 -40.029 -4.818 1.00 72.31 634 GLN A C 1
ATOM 5008 O O . GLN A 1 634 ? -2.643 -40.845 -5.686 1.00 72.31 634 GLN A O 1
ATOM 5013 N N . ASN A 1 635 ? -3.112 -40.399 -3.536 1.00 78.94 635 ASN A N 1
ATOM 5014 C CA . ASN A 1 635 ? -2.810 -41.738 -3.001 1.00 78.94 635 ASN A CA 1
ATOM 5015 C C . ASN A 1 635 ? -1.380 -42.210 -3.309 1.00 78.94 635 ASN A C 1
ATOM 5017 O O . ASN A 1 635 ? -1.127 -43.404 -3.485 1.00 78.94 635 ASN A O 1
ATOM 5021 N N . GLY A 1 636 ? -0.447 -41.269 -3.398 1.00 81.19 636 GLY A N 1
ATOM 5022 C CA . GLY A 1 636 ? 0.953 -41.549 -3.623 1.00 81.19 636 GLY A CA 1
ATOM 5023 C C . GLY A 1 636 ? 1.831 -41.253 -2.417 1.00 81.19 636 GLY A C 1
ATOM 5024 O O . GLY A 1 636 ? 1.447 -40.593 -1.452 1.00 81.19 636 GLY A O 1
ATOM 5025 N N . VAL A 1 637 ? 3.056 -41.751 -2.505 1.00 87.06 637 VAL A N 1
ATOM 5026 C CA . VAL A 1 637 ? 4.163 -41.446 -1.606 1.00 87.06 637 VAL A CA 1
ATOM 5027 C C . VAL A 1 637 ? 5.291 -40.800 -2.392 1.00 87.06 637 VAL A C 1
ATOM 5029 O O . VAL A 1 637 ? 5.646 -41.235 -3.488 1.00 87.06 637 VAL A O 1
ATOM 5032 N N . CYS A 1 638 ? 5.867 -39.757 -1.809 1.00 88.06 638 CYS A N 1
ATOM 5033 C CA . CYS A 1 638 ? 7.023 -39.080 -2.366 1.00 88.06 638 CYS A CA 1
ATOM 5034 C C . CYS A 1 638 ? 8.264 -39.962 -2.238 1.00 88.06 638 CYS A C 1
ATOM 5036 O O . CYS A 1 638 ? 8.711 -40.265 -1.129 1.00 88.06 638 CYS A O 1
ATOM 5038 N N . CYS A 1 639 ? 8.820 -40.376 -3.373 1.00 83.94 639 CYS A N 1
ATOM 5039 C CA . CYS A 1 639 ? 10.052 -41.151 -3.398 1.00 83.94 639 CYS A CA 1
ATOM 5040 C C . CYS A 1 639 ? 11.282 -40.245 -3.413 1.00 83.94 639 CYS A C 1
ATOM 5042 O O . CYS A 1 639 ? 11.263 -39.143 -3.956 1.00 83.94 639 CYS A O 1
ATOM 5044 N N . ASN A 1 640 ? 12.386 -40.739 -2.861 1.00 83.25 640 ASN A N 1
ATOM 5045 C CA . ASN A 1 640 ? 13.689 -40.110 -3.041 1.00 83.25 640 ASN A CA 1
ATOM 5046 C C . ASN A 1 640 ? 14.192 -40.332 -4.477 1.00 83.25 640 ASN A C 1
ATOM 5048 O O . ASN A 1 640 ? 13.850 -41.333 -5.107 1.00 83.25 640 ASN A O 1
ATOM 5052 N N . GLU A 1 641 ? 15.072 -39.456 -4.971 1.00 79.69 641 GLU A N 1
ATOM 5053 C CA . GLU A 1 641 ? 15.642 -39.530 -6.333 1.00 79.69 641 GLU A CA 1
ATOM 5054 C C . GLU A 1 641 ? 16.322 -40.876 -6.659 1.00 79.69 641 GLU A C 1
ATOM 5056 O O . GLU A 1 641 ? 16.475 -41.243 -7.821 1.00 79.69 641 GLU A O 1
ATOM 5061 N N . ASN A 1 642 ? 16.740 -41.625 -5.635 1.00 76.94 642 ASN A N 1
ATOM 5062 C CA . ASN A 1 642 ? 17.386 -42.930 -5.759 1.00 76.94 642 ASN A CA 1
ATOM 5063 C C . ASN A 1 642 ? 16.425 -44.126 -5.617 1.00 76.94 642 ASN A C 1
ATOM 5065 O O . ASN A 1 642 ? 16.888 -45.267 -5.594 1.00 76.94 642 ASN A O 1
ATOM 5069 N N . GLN A 1 643 ? 15.117 -43.895 -5.499 1.00 79.62 643 GLN A N 1
ATOM 5070 C CA . GLN A 1 643 ? 14.090 -44.929 -5.389 1.00 79.62 643 GLN A CA 1
ATOM 5071 C C . GLN A 1 643 ? 13.287 -45.039 -6.690 1.00 79.62 643 GLN A C 1
ATOM 5073 O O . GLN A 1 643 ? 13.160 -44.097 -7.464 1.00 79.62 643 GLN A O 1
ATOM 5078 N N . THR A 1 644 ? 12.721 -46.217 -6.929 1.00 82.25 644 THR A N 1
ATOM 5079 C CA . THR A 1 644 ? 11.811 -46.485 -8.050 1.00 82.25 644 THR A CA 1
ATOM 5080 C C . THR A 1 644 ? 10.403 -46.717 -7.524 1.00 82.25 644 THR A C 1
ATOM 5082 O O . THR A 1 644 ? 10.237 -47.255 -6.431 1.00 82.25 644 THR A O 1
ATOM 5085 N N . CYS A 1 645 ? 9.386 -46.326 -8.288 1.00 81.88 645 CYS A N 1
ATOM 5086 C CA . CYS A 1 645 ? 8.010 -46.639 -7.937 1.00 81.88 645 CYS A CA 1
ATOM 5087 C C . CYS A 1 645 ? 7.701 -48.099 -8.285 1.00 81.88 645 CYS A C 1
ATOM 5089 O O . CYS A 1 645 ? 7.945 -48.524 -9.414 1.00 81.88 645 CYS A O 1
ATOM 5091 N N . GLN A 1 646 ? 7.154 -48.875 -7.347 1.00 80.88 646 GLN A N 1
ATOM 5092 C CA . GLN A 1 646 ? 6.868 -50.305 -7.528 1.00 80.88 646 GLN A CA 1
ATOM 5093 C C . GLN A 1 646 ? 5.989 -50.600 -8.757 1.00 80.88 646 GLN A C 1
ATOM 5095 O O . GLN A 1 646 ? 6.165 -51.629 -9.409 1.00 80.88 646 GLN A O 1
ATOM 5100 N N . ASN A 1 647 ? 5.055 -49.701 -9.085 1.00 80.38 647 ASN A N 1
ATOM 5101 C CA . ASN A 1 647 ? 4.174 -49.820 -10.251 1.00 80.38 647 ASN A CA 1
ATOM 5102 C C . ASN A 1 647 ? 4.756 -49.169 -11.529 1.00 80.38 647 ASN A C 1
ATOM 5104 O O . ASN A 1 647 ? 4.127 -49.220 -12.584 1.00 80.38 647 ASN A O 1
ATOM 5108 N N . GLY A 1 648 ? 5.959 -48.589 -11.445 1.00 73.75 648 GLY A N 1
ATOM 5109 C CA . GLY A 1 648 ? 6.699 -47.996 -12.558 1.00 73.75 648 GLY A CA 1
ATOM 5110 C C . GLY A 1 648 ? 6.239 -46.604 -12.997 1.00 73.75 648 GLY A C 1
ATOM 5111 O O . GLY A 1 648 ? 6.760 -46.108 -13.993 1.00 73.75 648 GLY A O 1
ATOM 5112 N N . ILE A 1 649 ? 5.290 -45.976 -12.296 1.00 78.44 649 ILE A N 1
ATOM 5113 C CA . ILE A 1 649 ? 4.702 -44.695 -12.700 1.00 78.44 649 ILE A CA 1
ATOM 5114 C C . ILE A 1 649 ? 4.951 -43.648 -11.620 1.00 78.44 649 ILE A C 1
ATOM 5116 O O . ILE A 1 649 ? 4.548 -43.810 -10.472 1.00 78.44 649 ILE A O 1
ATOM 5120 N N . PHE A 1 650 ? 5.579 -42.550 -12.028 1.00 81.44 650 PHE A N 1
ATOM 5121 C CA . PHE A 1 650 ? 5.642 -41.329 -11.243 1.00 81.44 650 PHE A CA 1
ATOM 5122 C C . PHE A 1 650 ? 4.722 -40.272 -11.846 1.00 81.44 650 PHE A C 1
ATOM 5124 O O . PHE A 1 650 ? 4.646 -40.146 -13.070 1.00 81.44 650 PHE A O 1
ATOM 5131 N N . ILE A 1 651 ? 4.045 -39.516 -10.988 1.00 80.44 651 ILE A N 1
ATOM 5132 C CA . ILE A 1 651 ? 3.181 -38.396 -11.368 1.00 80.44 651 ILE A CA 1
ATOM 5133 C C . ILE A 1 651 ? 3.659 -37.100 -10.713 1.00 80.44 651 ILE A C 1
ATOM 5135 O O . ILE A 1 651 ? 4.461 -37.118 -9.775 1.00 80.44 651 ILE A O 1
ATOM 5139 N N . SER A 1 652 ? 3.192 -35.973 -11.247 1.00 74.31 652 SER A N 1
ATOM 5140 C CA . SER A 1 652 ? 3.487 -34.643 -10.723 1.00 74.31 652 SER A CA 1
ATOM 5141 C C . SER A 1 652 ? 2.645 -34.335 -9.486 1.00 74.31 652 SER A C 1
ATOM 5143 O O . SER A 1 652 ? 1.454 -34.632 -9.440 1.00 74.31 652 SER A O 1
ATOM 5145 N N . SER A 1 653 ? 3.249 -33.688 -8.501 1.00 75.00 653 SER A N 1
ATOM 5146 C CA . SER A 1 653 ? 2.603 -33.245 -7.265 1.00 75.00 653 SER A CA 1
ATOM 5147 C C . SER A 1 653 ? 3.263 -31.970 -6.748 1.00 75.00 653 SER A C 1
ATOM 5149 O O . SER A 1 653 ? 4.418 -31.694 -7.082 1.00 75.00 653 SER A O 1
ATOM 5151 N N . SER A 1 654 ? 2.551 -31.213 -5.917 1.00 73.88 654 SER A N 1
ATOM 5152 C CA . SER A 1 654 ? 3.070 -29.978 -5.310 1.00 73.88 654 SER A CA 1
ATOM 5153 C C . SER A 1 654 ? 4.161 -30.207 -4.257 1.00 73.88 654 SER A C 1
ATOM 5155 O O . SER A 1 654 ? 5.015 -29.347 -4.061 1.00 73.88 654 SER A O 1
ATOM 5157 N N . ASP A 1 655 ? 4.166 -31.358 -3.586 1.00 75.88 655 ASP A N 1
ATOM 5158 C CA . ASP A 1 655 ? 5.046 -31.686 -2.456 1.00 75.88 655 ASP A CA 1
ATOM 5159 C C . ASP A 1 655 ? 6.280 -32.520 -2.842 1.00 75.88 655 ASP A C 1
ATOM 5161 O O . ASP A 1 655 ? 7.278 -32.493 -2.120 1.00 75.88 655 ASP A O 1
ATOM 5165 N N . CYS A 1 656 ? 6.269 -33.220 -3.982 1.00 76.12 656 CYS A N 1
ATOM 5166 C CA . CYS A 1 656 ? 7.453 -33.936 -4.473 1.00 76.12 656 CYS A CA 1
ATOM 5167 C C . CYS A 1 656 ? 7.695 -33.875 -5.981 1.00 76.12 656 CYS A C 1
ATOM 5169 O O . CYS A 1 656 ? 8.435 -34.699 -6.527 1.00 76.12 656 CYS A O 1
ATOM 5171 N N . GLY A 1 657 ? 7.123 -32.887 -6.673 1.00 79.56 657 GLY A N 1
ATOM 5172 C CA . GLY A 1 657 ? 7.317 -32.721 -8.112 1.00 79.56 657 GLY A CA 1
ATOM 5173 C C . GLY A 1 657 ? 6.948 -34.006 -8.853 1.00 79.56 657 GLY A C 1
ATOM 5174 O O . GLY A 1 657 ? 5.924 -34.615 -8.554 1.00 79.56 657 GLY A O 1
ATOM 5175 N N . ASN A 1 658 ? 7.810 -34.461 -9.767 1.00 80.25 658 ASN A N 1
ATOM 5176 C CA . ASN A 1 658 ? 7.619 -35.693 -10.548 1.00 80.25 658 ASN A CA 1
ATOM 5177 C C . ASN A 1 658 ? 8.061 -36.976 -9.815 1.00 80.25 658 ASN A C 1
ATOM 5179 O O . ASN A 1 658 ? 8.418 -37.951 -10.472 1.00 80.25 658 ASN A O 1
ATOM 5183 N N . LEU A 1 659 ? 8.112 -36.982 -8.480 1.00 85.25 659 LEU A N 1
ATOM 5184 C CA . LEU A 1 659 ? 8.509 -38.147 -7.675 1.00 85.25 659 LEU A CA 1
ATOM 5185 C C . LEU A 1 659 ? 7.356 -38.716 -6.843 1.00 85.25 659 LEU A C 1
ATOM 5187 O O . LEU A 1 659 ? 7.586 -39.506 -5.923 1.00 85.25 659 LEU A O 1
ATOM 5191 N N . CYS A 1 660 ? 6.114 -38.366 -7.182 1.00 86.75 660 CYS A N 1
ATOM 5192 C CA . CYS A 1 660 ? 4.958 -38.971 -6.546 1.00 86.75 660 CYS A CA 1
ATOM 5193 C C . CYS A 1 660 ? 4.684 -40.369 -7.105 1.00 86.75 660 CYS A C 1
ATOM 5195 O O . CYS A 1 660 ? 4.379 -40.525 -8.286 1.00 86.75 660 CYS A O 1
ATOM 5197 N N . CYS A 1 661 ? 4.792 -41.390 -6.260 1.00 84.38 661 CYS A N 1
ATOM 5198 C CA . CYS A 1 661 ? 4.560 -42.784 -6.614 1.00 84.38 661 CYS A CA 1
ATOM 5199 C C . CYS A 1 661 ? 3.223 -43.262 -6.053 1.00 84.38 661 CYS A C 1
ATOM 5201 O O . CYS A 1 661 ? 3.066 -43.329 -4.841 1.00 84.38 661 CYS A O 1
ATOM 5203 N N . THR A 1 662 ? 2.286 -43.682 -6.904 1.00 83.31 662 THR A N 1
ATOM 5204 C CA . THR A 1 662 ? 0.986 -44.264 -6.489 1.00 83.31 662 THR A CA 1
ATOM 5205 C C . THR A 1 662 ? 1.081 -45.734 -6.040 1.00 83.31 662 THR A C 1
ATOM 5207 O O . THR A 1 662 ? 0.080 -46.442 -5.940 1.00 83.31 662 THR A O 1
ATOM 5210 N N . GLY A 1 663 ? 2.302 -46.218 -5.807 1.00 79.62 663 GLY A N 1
ATOM 5211 C CA . GLY A 1 663 ? 2.633 -47.518 -5.222 1.00 79.62 663 GLY A CA 1
ATOM 5212 C C . GLY A 1 663 ? 3.674 -47.341 -4.113 1.00 79.62 663 GLY A C 1
ATOM 5213 O O . GLY A 1 663 ? 3.753 -46.281 -3.505 1.00 79.62 663 GLY A O 1
ATOM 5214 N N . GLU A 1 664 ? 4.511 -48.345 -3.850 1.00 82.81 664 GLU A N 1
ATOM 5215 C CA . GLU A 1 664 ? 5.592 -48.212 -2.861 1.00 82.81 664 GLU A CA 1
ATOM 5216 C C . GLU A 1 664 ? 6.908 -47.716 -3.484 1.00 82.81 664 GLU A C 1
ATOM 5218 O O . GLU A 1 664 ? 7.302 -48.140 -4.574 1.00 82.81 664 GLU A O 1
ATOM 5223 N N . CYS A 1 665 ? 7.631 -46.857 -2.762 1.00 85.25 665 CYS A N 1
ATOM 5224 C CA . CYS A 1 665 ? 8.991 -46.456 -3.115 1.00 85.25 665 CYS A CA 1
ATOM 5225 C C . CYS A 1 665 ? 9.979 -47.573 -2.767 1.00 85.25 665 CYS A C 1
ATOM 5227 O O . CYS A 1 665 ? 10.235 -47.845 -1.592 1.00 85.25 665 CYS A O 1
ATOM 5229 N N . VAL A 1 666 ? 10.580 -48.197 -3.778 1.00 82.25 666 VAL A N 1
ATOM 5230 C CA . VAL A 1 666 ? 11.547 -49.284 -3.594 1.00 82.25 666 VAL A CA 1
ATOM 5231 C C . VAL A 1 666 ? 12.946 -48.849 -4.010 1.00 82.25 666 VAL A C 1
ATOM 5233 O O . VAL A 1 666 ? 13.158 -48.314 -5.100 1.00 82.25 666 VAL A O 1
ATOM 5236 N N . SER A 1 667 ? 13.926 -49.088 -3.139 1.00 76.69 667 SER A N 1
ATOM 5237 C CA . SER A 1 667 ? 15.335 -48.894 -3.481 1.00 76.69 667 SER A CA 1
ATOM 5238 C C . SER A 1 667 ? 15.762 -49.961 -4.499 1.00 76.69 667 SER A C 1
ATOM 5240 O O . SER A 1 667 ? 15.472 -51.144 -4.289 1.00 76.69 667 SER A O 1
ATOM 5242 N N . PRO A 1 668 ? 16.443 -49.596 -5.597 1.00 64.81 668 PRO A N 1
ATOM 5243 C CA . PRO A 1 668 ? 16.920 -50.572 -6.566 1.00 64.81 668 PRO A CA 1
ATOM 5244 C C . PRO A 1 668 ? 17.902 -51.540 -5.890 1.00 64.81 668 PRO A C 1
ATOM 5246 O O . PRO A 1 668 ? 18.881 -51.114 -5.279 1.00 64.81 668 PRO A O 1
ATOM 5249 N N . ARG A 1 669 ? 17.654 -52.856 -5.996 1.00 61.53 669 ARG A N 1
ATOM 5250 C CA . ARG A 1 669 ? 18.627 -53.877 -5.568 1.00 61.53 669 ARG A CA 1
ATOM 5251 C C . ARG A 1 669 ? 19.899 -53.722 -6.396 1.00 61.53 669 ARG A C 1
ATOM 5253 O O . ARG A 1 669 ? 19.837 -53.812 -7.623 1.00 61.53 669 ARG A O 1
ATOM 5260 N N . LEU A 1 670 ? 21.041 -53.536 -5.734 1.00 62.56 670 LEU A N 1
ATOM 5261 C CA . LEU A 1 670 ? 22.342 -53.558 -6.397 1.00 62.56 670 LEU A CA 1
ATOM 5262 C C . LEU A 1 670 ? 22.568 -54.958 -6.994 1.00 62.56 670 LEU A C 1
ATOM 5264 O O . LEU A 1 670 ? 22.527 -55.947 -6.260 1.00 62.56 670 LEU A O 1
ATOM 5268 N N . PRO A 1 671 ? 22.800 -55.093 -8.311 1.00 60.88 671 PRO A N 1
ATOM 5269 C CA . PRO A 1 671 ? 23.139 -56.383 -8.897 1.00 60.88 671 PRO A CA 1
ATOM 5270 C C . PRO A 1 671 ? 24.419 -56.936 -8.253 1.00 60.88 671 PRO A C 1
ATOM 5272 O O . PRO A 1 671 ? 25.498 -56.390 -8.467 1.00 60.88 671 PRO A O 1
ATOM 5275 N N . GLY A 1 672 ? 24.301 -58.010 -7.467 1.00 64.12 672 GLY A N 1
ATOM 5276 C CA . GLY A 1 672 ? 25.422 -58.628 -6.743 1.00 64.12 672 GLY A CA 1
ATOM 5277 C C . GLY A 1 672 ? 25.368 -58.507 -5.216 1.00 64.12 672 GLY A C 1
ATOM 5278 O O . GLY A 1 672 ? 26.174 -59.158 -4.561 1.00 64.12 672 GLY A O 1
ATOM 5279 N N . ASP A 1 673 ? 24.420 -57.743 -4.668 1.00 74.56 673 ASP A N 1
ATOM 5280 C CA . ASP A 1 673 ? 24.072 -57.739 -3.240 1.00 74.56 673 ASP A CA 1
ATOM 5281 C C . ASP A 1 673 ? 23.150 -58.941 -2.963 1.00 74.56 673 ASP A C 1
ATOM 5283 O O . ASP A 1 673 ? 21.937 -58.916 -3.204 1.00 74.56 673 ASP A O 1
ATOM 5287 N N . LEU A 1 674 ? 23.767 -60.065 -2.599 1.00 74.31 674 LEU A N 1
ATOM 5288 C CA . LEU A 1 674 ? 23.113 -61.358 -2.410 1.00 74.31 674 LEU A CA 1
ATOM 5289 C C . LEU A 1 674 ? 22.512 -61.496 -1.011 1.00 74.31 674 LEU A C 1
ATOM 5291 O O . LEU A 1 674 ? 21.595 -62.303 -0.834 1.00 74.31 674 LEU A O 1
ATOM 5295 N N . ASN A 1 675 ? 23.016 -60.747 -0.029 1.00 72.12 675 ASN A N 1
ATOM 5296 C CA . ASN A 1 675 ? 22.508 -60.758 1.342 1.00 72.12 675 ASN A CA 1
ATOM 5297 C C . ASN A 1 675 ? 21.471 -59.647 1.623 1.00 72.12 675 ASN A C 1
ATOM 5299 O O . ASN A 1 675 ? 20.796 -59.707 2.652 1.00 72.12 675 ASN A O 1
ATOM 5303 N N . GLY A 1 676 ? 21.279 -58.705 0.695 1.00 68.19 676 GLY A N 1
ATOM 5304 C CA . GLY A 1 676 ? 20.307 -57.618 0.786 1.00 68.19 676 GLY A CA 1
ATOM 5305 C C . GLY A 1 676 ? 20.708 -56.517 1.766 1.00 68.19 676 GLY A C 1
ATOM 5306 O O . GLY A 1 676 ? 19.816 -55.862 2.311 1.00 68.19 676 GLY A O 1
ATOM 5307 N N . ASP A 1 677 ? 22.006 -56.345 2.034 1.00 75.62 677 ASP A N 1
ATOM 5308 C CA . ASP A 1 677 ? 22.528 -55.366 2.995 1.00 75.62 677 ASP A CA 1
ATOM 5309 C C . ASP A 1 677 ? 22.797 -53.976 2.389 1.00 75.62 677 ASP A C 1
ATOM 5311 O O . ASP A 1 677 ? 23.183 -53.048 3.104 1.00 75.62 677 ASP A O 1
ATOM 5315 N N . GLY A 1 678 ? 22.536 -53.801 1.090 1.00 65.50 678 GLY A N 1
ATOM 5316 C CA . GLY A 1 678 ? 22.752 -52.553 0.366 1.00 65.50 678 GLY A CA 1
ATOM 5317 C C . GLY A 1 678 ? 24.199 -52.343 -0.083 1.00 65.50 678 GLY A C 1
ATOM 5318 O O . GLY A 1 678 ? 24.524 -51.268 -0.598 1.00 65.50 678 GLY A O 1
ATOM 5319 N N . HIS A 1 679 ? 25.074 -53.337 0.074 1.00 72.75 679 HIS A N 1
ATOM 5320 C CA . HIS A 1 679 ? 26.469 -53.304 -0.345 1.00 72.75 679 HIS A CA 1
ATOM 5321 C C . HIS A 1 679 ? 26.842 -54.576 -1.118 1.00 72.75 679 HIS A C 1
ATOM 5323 O O . HIS A 1 679 ? 26.350 -55.655 -0.847 1.00 72.75 679 HIS A O 1
ATOM 5329 N N . ILE A 1 680 ? 27.766 -54.464 -2.079 1.00 75.38 680 ILE A N 1
ATOM 5330 C CA . ILE A 1 680 ? 28.407 -55.638 -2.695 1.00 75.38 680 ILE A CA 1
ATOM 5331 C C . ILE A 1 680 ? 29.730 -55.845 -1.967 1.00 75.38 680 ILE A C 1
ATOM 5333 O O . ILE A 1 680 ? 30.684 -55.087 -2.172 1.00 75.38 680 ILE A O 1
ATOM 5337 N N . ASN A 1 681 ? 29.789 -56.828 -1.077 1.00 79.31 681 ASN A N 1
ATOM 5338 C CA . ASN A 1 681 ? 30.917 -57.029 -0.184 1.00 79.31 681 ASN A CA 1
ATOM 5339 C C . ASN A 1 681 ? 31.311 -58.513 -0.044 1.00 79.31 681 ASN A C 1
ATOM 5341 O O . ASN A 1 681 ? 30.837 -59.406 -0.746 1.00 79.31 681 ASN A O 1
ATOM 5345 N N . VAL A 1 682 ? 32.286 -58.788 0.826 1.00 79.00 682 VAL A N 1
ATOM 5346 C CA . VAL A 1 682 ? 32.851 -60.138 0.981 1.00 79.00 682 VAL A CA 1
ATOM 5347 C C . VAL A 1 682 ? 31.820 -61.158 1.484 1.00 79.00 682 VAL A C 1
ATOM 5349 O O . VAL A 1 682 ? 31.989 -62.354 1.260 1.00 79.00 682 VAL A O 1
ATOM 5352 N N . GLN A 1 683 ? 30.748 -60.706 2.134 1.00 76.62 683 GLN A N 1
ATOM 5353 C CA . GLN A 1 683 ? 29.670 -61.557 2.630 1.00 76.62 683 GLN A CA 1
ATOM 5354 C C . GLN A 1 683 ? 28.823 -62.111 1.474 1.00 76.62 683 GLN A C 1
ATOM 5356 O O . GLN A 1 683 ? 28.447 -63.284 1.513 1.00 76.62 683 GLN A O 1
ATOM 5361 N N . ASP A 1 684 ? 28.628 -61.342 0.400 1.00 80.56 684 ASP A N 1
ATOM 5362 C CA . ASP A 1 684 ? 27.974 -61.811 -0.831 1.00 80.56 684 ASP A CA 1
ATOM 5363 C C . ASP A 1 684 ? 28.821 -62.861 -1.551 1.00 80.56 684 ASP A C 1
ATOM 5365 O O . ASP A 1 684 ? 28.329 -63.901 -1.998 1.00 80.56 684 ASP A O 1
ATOM 5369 N N . ILE A 1 685 ? 30.137 -62.638 -1.599 1.00 77.25 685 ILE A N 1
ATOM 5370 C CA . ILE A 1 685 ? 31.090 -63.616 -2.137 1.00 77.25 685 ILE A CA 1
ATOM 5371 C C . ILE A 1 685 ? 31.049 -64.898 -1.299 1.00 77.25 685 ILE A C 1
ATOM 5373 O O . ILE A 1 685 ? 31.046 -65.994 -1.858 1.00 77.25 685 ILE A O 1
ATOM 5377 N N . GLN A 1 686 ? 30.959 -64.780 0.028 1.00 75.25 686 GLN A N 1
ATOM 5378 C CA . GLN A 1 686 ? 30.879 -65.922 0.934 1.00 75.25 686 GLN A CA 1
ATOM 5379 C C . GLN A 1 686 ? 29.609 -66.754 0.702 1.00 75.25 686 GLN A C 1
ATOM 5381 O O . GLN A 1 686 ? 29.684 -67.980 0.741 1.00 75.25 686 GLN A O 1
ATOM 5386 N N . LEU A 1 687 ? 28.468 -66.124 0.406 1.00 72.62 687 LEU A N 1
ATOM 5387 C CA . LEU A 1 687 ? 27.230 -66.818 0.030 1.00 72.62 687 LEU A CA 1
ATOM 5388 C C . LEU A 1 687 ? 27.402 -67.631 -1.259 1.00 72.62 687 LEU A C 1
ATOM 5390 O O . LEU A 1 687 ? 27.046 -68.809 -1.287 1.00 72.62 687 LEU A O 1
ATOM 5394 N N . ASN A 1 688 ? 28.030 -67.055 -2.287 1.00 71.31 688 ASN A N 1
ATOM 5395 C CA . ASN A 1 688 ? 28.361 -67.780 -3.518 1.00 71.31 688 ASN A CA 1
ATOM 5396 C C . ASN A 1 688 ? 29.348 -68.934 -3.275 1.00 71.31 688 ASN A C 1
ATOM 5398 O O . ASN A 1 688 ? 29.152 -70.036 -3.784 1.00 71.31 688 ASN A O 1
ATOM 5402 N N . VAL A 1 689 ? 30.392 -68.714 -2.469 1.00 71.81 689 VAL A N 1
ATOM 5403 C CA . VAL A 1 689 ? 31.378 -69.747 -2.111 1.00 71.81 689 VAL A CA 1
ATOM 5404 C C . VAL A 1 689 ? 30.727 -70.875 -1.315 1.00 71.81 689 VAL A C 1
ATOM 5406 O O . VAL A 1 689 ? 31.024 -72.036 -1.571 1.00 71.81 689 VAL A O 1
ATOM 5409 N N . ASN A 1 690 ? 29.810 -70.568 -0.398 1.00 70.31 690 ASN A N 1
ATOM 5410 C CA . ASN A 1 690 ? 29.095 -71.580 0.375 1.00 70.31 690 ASN A CA 1
ATOM 5411 C C . ASN A 1 690 ? 28.215 -72.453 -0.529 1.00 70.31 690 ASN A C 1
ATOM 5413 O O . ASN A 1 690 ? 28.245 -73.669 -0.381 1.00 70.31 690 ASN A O 1
ATOM 5417 N N . VAL A 1 691 ? 27.517 -71.864 -1.508 1.00 68.31 691 VAL A N 1
ATOM 5418 C CA . VAL A 1 691 ? 26.751 -72.620 -2.518 1.00 68.31 691 VAL A CA 1
ATOM 5419 C C . VAL A 1 691 ? 27.675 -73.504 -3.363 1.00 68.31 691 VAL A C 1
ATOM 5421 O O . VAL A 1 691 ? 27.367 -74.671 -3.602 1.00 68.31 691 VAL A O 1
ATOM 5424 N N . ILE A 1 692 ? 28.839 -72.992 -3.779 1.00 67.62 692 ILE A N 1
ATOM 5425 C CA . ILE A 1 692 ? 29.835 -73.771 -4.533 1.00 67.62 692 ILE A CA 1
ATOM 5426 C C . ILE A 1 692 ? 30.386 -74.926 -3.686 1.00 67.62 692 ILE A C 1
ATOM 5428 O O . ILE A 1 692 ? 30.434 -76.053 -4.165 1.00 67.62 692 ILE A O 1
ATOM 5432 N N . LEU A 1 693 ? 30.746 -74.686 -2.424 1.00 65.06 693 LEU A N 1
ATOM 5433 C CA . LEU A 1 693 ? 31.254 -75.710 -1.505 1.00 65.06 693 LEU A CA 1
ATOM 5434 C C . LEU A 1 693 ? 30.194 -76.763 -1.161 1.00 65.06 693 LEU A C 1
ATOM 5436 O O . LEU A 1 693 ? 30.520 -77.939 -0.991 1.00 65.06 693 LEU A O 1
ATOM 5440 N N . GLU A 1 694 ? 28.926 -76.367 -1.064 1.00 65.38 694 GLU A N 1
ATOM 5441 C CA . GLU A 1 694 ? 27.807 -77.287 -0.860 1.00 65.38 694 GLU A CA 1
ATOM 5442 C C . GLU A 1 694 ? 27.632 -78.199 -2.083 1.00 65.38 694 GLU A C 1
ATOM 5444 O O . GLU A 1 694 ? 27.468 -79.411 -1.936 1.00 65.38 694 GLU A O 1
ATOM 5449 N N . ILE A 1 695 ? 27.789 -77.650 -3.293 1.00 61.88 695 ILE A N 1
ATOM 5450 C CA . ILE A 1 695 ? 27.834 -78.415 -4.546 1.00 61.88 695 ILE A CA 1
ATOM 5451 C C . ILE A 1 695 ? 29.087 -79.308 -4.611 1.00 61.88 695 ILE A C 1
ATOM 5453 O O . ILE A 1 695 ? 28.987 -80.460 -5.029 1.00 61.88 695 ILE A O 1
ATOM 5457 N N . GLU A 1 696 ? 30.259 -78.841 -4.172 1.00 60.75 696 GLU A N 1
ATOM 5458 C CA . GLU A 1 696 ? 31.504 -79.624 -4.196 1.00 60.75 696 GLU A CA 1
ATOM 5459 C C . GLU A 1 696 ? 31.503 -80.816 -3.233 1.00 60.75 696 GLU A C 1
ATOM 5461 O O . GLU A 1 696 ? 32.195 -81.801 -3.494 1.00 60.75 696 GLU A O 1
ATOM 5466 N N . ASN A 1 697 ? 30.729 -80.768 -2.150 1.00 61.44 697 ASN A N 1
ATOM 5467 C CA . ASN A 1 697 ? 30.678 -81.834 -1.144 1.00 61.44 697 ASN A CA 1
ATOM 5468 C C . ASN A 1 697 ? 29.501 -82.805 -1.328 1.00 61.44 697 ASN A C 1
ATOM 5470 O O . ASN A 1 697 ? 29.280 -83.683 -0.491 1.00 61.44 697 ASN A O 1
ATOM 5474 N N . ARG A 1 698 ? 28.756 -82.686 -2.433 1.00 62.38 698 ARG A N 1
ATOM 5475 C CA . ARG A 1 698 ? 27.638 -83.571 -2.767 1.00 62.38 698 ARG A CA 1
ATOM 5476 C C . ARG A 1 698 ? 28.119 -84.951 -3.262 1.00 62.38 698 ARG A C 1
ATOM 5478 O O . ARG A 1 698 ? 28.770 -85.029 -4.307 1.00 62.38 698 ARG A O 1
ATOM 5485 N N . PRO A 1 699 ? 27.805 -86.056 -2.550 1.00 56.69 699 PRO A N 1
ATOM 5486 C CA . PRO A 1 699 ? 28.295 -87.402 -2.875 1.00 56.69 699 PRO A CA 1
ATOM 5487 C C . PRO A 1 699 ? 27.650 -88.023 -4.129 1.00 56.69 699 PRO A C 1
ATOM 5489 O O . PRO A 1 699 ? 28.086 -89.078 -4.583 1.00 56.69 699 PRO A O 1
ATOM 5492 N N . ASP A 1 700 ? 26.624 -87.385 -4.695 1.00 67.50 700 ASP A N 1
ATOM 5493 C CA . ASP A 1 700 ? 25.896 -87.785 -5.904 1.00 67.50 700 ASP A CA 1
ATOM 5494 C C . ASP A 1 700 ? 26.510 -87.254 -7.217 1.00 67.50 700 ASP A C 1
ATOM 5496 O O . ASP A 1 700 ? 26.053 -87.621 -8.301 1.00 67.50 700 ASP A O 1
ATOM 5500 N N . ILE A 1 701 ? 27.574 -86.442 -7.159 1.00 64.44 701 ILE A N 1
ATOM 5501 C CA . ILE A 1 701 ? 28.261 -85.922 -8.354 1.00 64.44 701 ILE A CA 1
ATOM 5502 C C . ILE A 1 701 ? 29.409 -86.865 -8.763 1.00 64.44 701 ILE A C 1
ATOM 5504 O O . ILE A 1 701 ? 30.481 -86.859 -8.163 1.00 64.44 701 ILE A O 1
ATOM 5508 N N . ILE A 1 702 ? 29.187 -87.668 -9.814 1.00 52.19 702 ILE A N 1
ATOM 5509 C CA . ILE A 1 702 ? 30.030 -88.829 -10.191 1.00 52.19 702 ILE A CA 1
ATOM 5510 C C . ILE A 1 702 ? 31.084 -88.518 -11.286 1.00 52.19 702 ILE A C 1
ATOM 5512 O O . ILE A 1 702 ? 31.888 -89.3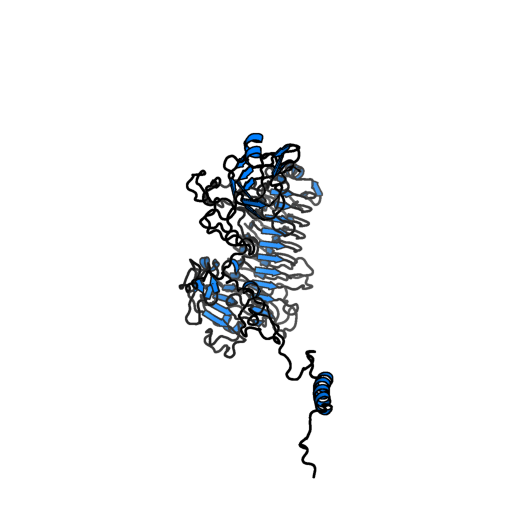79 -11.634 1.00 52.19 702 ILE A O 1
ATOM 5516 N N . ALA A 1 703 ? 31.127 -87.296 -11.832 1.00 58.84 703 ALA A N 1
ATOM 5517 C CA . ALA A 1 703 ? 32.212 -86.819 -12.703 1.00 58.84 703 ALA A CA 1
ATOM 5518 C C . ALA A 1 703 ? 32.213 -85.285 -12.804 1.00 58.84 703 ALA A C 1
ATOM 5520 O O . ALA A 1 703 ? 31.150 -84.664 -12.806 1.00 58.84 703 ALA A O 1
ATOM 5521 N N . ARG A 1 704 ? 33.403 -84.682 -12.921 1.00 63.16 704 ARG A N 1
ATOM 5522 C CA . ARG A 1 704 ? 33.604 -83.234 -13.095 1.00 63.16 704 ARG A CA 1
ATOM 5523 C C . ARG A 1 704 ? 34.455 -82.991 -14.339 1.00 63.16 704 ARG A C 1
ATOM 5525 O O . ARG A 1 704 ? 35.425 -83.712 -14.558 1.00 63.16 704 ARG A O 1
ATOM 5532 N N . ALA A 1 705 ? 34.082 -82.008 -15.152 1.00 56.75 705 ALA A N 1
ATOM 5533 C CA . ALA A 1 705 ? 34.917 -81.535 -16.249 1.00 56.75 705 ALA A CA 1
ATOM 5534 C C . ALA A 1 705 ? 35.812 -80.414 -15.718 1.00 56.75 705 ALA A C 1
ATOM 5536 O O . ALA A 1 705 ? 35.301 -79.442 -15.162 1.00 56.75 705 ALA A O 1
ATOM 5537 N N . ASP A 1 706 ? 37.124 -80.564 -15.876 1.00 52.19 706 ASP A N 1
ATOM 5538 C CA . ASP A 1 706 ? 38.057 -79.477 -15.611 1.00 52.19 706 ASP A CA 1
ATOM 5539 C C . ASP A 1 706 ? 37.860 -78.389 -16.674 1.00 52.19 706 ASP A C 1
ATOM 5541 O O . ASP A 1 706 ? 38.010 -78.629 -17.876 1.00 52.19 706 ASP A O 1
ATOM 5545 N N . VAL A 1 707 ? 37.417 -77.215 -16.234 1.00 55.62 707 VAL A N 1
ATOM 5546 C CA . VAL A 1 707 ? 37.204 -76.031 -17.081 1.00 55.62 707 VAL A CA 1
ATOM 5547 C C . VAL A 1 707 ? 38.421 -75.109 -17.084 1.00 55.62 707 VAL A C 1
ATOM 5549 O O . VAL A 1 707 ? 38.481 -74.195 -17.912 1.00 55.62 707 VAL A O 1
ATOM 5552 N N . ASN A 1 708 ? 39.418 -75.388 -16.243 1.00 49.16 708 ASN A N 1
ATOM 5553 C CA . ASN A 1 708 ? 40.709 -74.727 -16.282 1.00 49.16 708 ASN A CA 1
ATOM 5554 C C . ASN A 1 708 ? 41.568 -75.538 -17.256 1.00 49.16 708 ASN A C 1
ATOM 5556 O O . ASN A 1 708 ? 41.918 -76.686 -17.006 1.00 49.16 708 ASN A O 1
ATOM 5560 N N . ARG A 1 709 ? 41.778 -74.999 -18.462 1.00 50.44 709 ARG A N 1
ATOM 5561 C CA . ARG A 1 709 ? 42.569 -75.630 -19.533 1.00 50.44 709 ARG A CA 1
ATOM 5562 C C . ARG A 1 709 ? 44.058 -75.646 -19.163 1.00 50.44 709 ARG A C 1
ATOM 5564 O O . ARG A 1 709 ? 44.869 -75.008 -19.834 1.00 50.44 709 ARG A O 1
ATOM 5571 N N . ASP A 1 710 ? 44.393 -76.402 -18.134 1.00 45.59 710 ASP A N 1
ATOM 5572 C CA . ASP A 1 710 ? 45.722 -76.535 -17.567 1.00 45.59 710 ASP A CA 1
ATOM 5573 C C . ASP A 1 710 ? 46.242 -77.895 -18.033 1.00 45.59 710 ASP A C 1
ATOM 5575 O O . ASP A 1 710 ? 46.036 -78.930 -17.397 1.00 45.59 710 ASP A O 1
ATOM 5579 N N . GLY A 1 711 ? 46.833 -77.900 -19.228 1.00 44.38 711 GLY A N 1
ATOM 5580 C CA . GLY A 1 711 ? 47.767 -78.957 -19.606 1.00 44.38 711 GLY A CA 1
ATOM 5581 C C . GLY A 1 711 ? 49.038 -78.870 -18.777 1.00 44.38 711 GLY A C 1
ATOM 5582 O O . GLY A 1 711 ? 49.480 -77.725 -18.520 1.00 44.38 711 GLY A O 1
#

pLDDT: mean 89.63, std 11.27, range [44.31, 98.88]

Secondary structure (DSSP, 8-state):
----S-EEES-EEES---B--SS-TT-EEES-EEEESSEEEEE-STT-S-SEEES-EEEE--EEEETTEEESSHHHHHHHHS--TT-EES---EEEGGGTEEEEPTT-TTTT-S--TT-TT-SS-------SSS-SSS----SS--GGG-----PPBPPSEE--S-EEETTEEESSSEEE--TTSSS-EEE-GGGGGGTSS--S-EEEE-TTSTT--TTS--BTTB-BS-HHHHHHH--TT-EEEEPSEEEEE---S-SSS-TT--SS--BTTB-EEEEEGGG--EEEEE-TT--STTSTT-S-SEEEES-EEEEEESEEEE--TTT--TTB-SEEEES-EEEEEES-EEE--EE--SS-EEEEEEES-EEEEEES-EEE--EESSTTEEEEEEES-BS-EEES-EEESSSEEEEEEE--BS-EEES-EEES-SEEEEE-SS-SSEE--EEES-EEES-SEEEEEE--TTEE-EEEES-EEES-SEEEEEE--S-SS-EEEES-EEES-SEEEEE-S-GGGEEEEES-EEES---EEETTEEEESHHHHHHHHS--TT-EES---EEEGGGTEEEEPTT-TTTT-EE-TT-TT-SS----EE-SSS-SSS----S---GGGGB----PPPTGGGT-EE--TT-EETTS-EEEETTTEEEEESS-EEPPPPTT-SSSSSS--HHHHHHHHHHHHHHHT-TT-------S---